Protein AF-A0A350QQN4-F1 (afdb_monomer_lite)

pLDDT: mean 88.63, std 12.81, range [30.77, 98.44]

Sequence (414 aa):
MVAFSVGGLMMGLVFLGAQLATSEAGDSERISVEQEMSGRMIYAAGPGGMQVDSSLLVPQLSQLDDGSLTARLAHVILMSELNTPAEGIEALDSIHEEKAAGTLSLSPEQETLLDDVSLLLFAAASGEEADELPDERAESLRLSLGFFAELLIARASGDQNALDGLATSAVRAMLTLIVTAIWFLSFFIGGLAAIVILVILALYGKLERRFVLNNHAGSVYIETFAIWITMFVLLQFVMEALAVVLRESSLAIYIGPEFSLVMSLVLMFLSLSALVWPRIRGISSKRLLEDIGLARVNVFREILPGFVTYAIGLPLLLGGLLLSVVVGLVLNAVFGEQPAPSHPIQGLIGDGGWMTIVLVYLVACVGAPITEEIMFRGVLYRYLREVSRTWTMIVSLGFSMIISSVLFAAIHPQ

Secondary structure (DSSP, 8-state):
-THHHHHHHHHHHHHHHHHHHTT-SS-TTS--HHHHHHHHHHHHHTTTTT---GGGTHHHHGGG-SS-HHHHHHHHHHHHHHS-HHHHHHHHHHHHHHHHTTSS---HHHHHHHHHHHHHHHHHHHTPPPPPPPHHHHHHHHHHHTHHHHHHHHHHTT-HHHHHHHHHHHHHHHHHHHHHHHHHHHHHHHHHHHHHHHHHHHHTT---------TTSHHHHHHHHHHHHHHHHHHHHHHHHHHHHHHTSTTGGG--HHHHHHHHHHHHHHHGGGGHHHHHTT--HHHHHHHTT-S---HHHHHHHHHHHHHHHHHHHHHHHHHHHHHHHHHHHHH-PPPP---HHHHHHHS--HHHHHHHHHIIIIIHHHHHIIIIIIIIIHHHHHHTTTS-HHHHHHHHHHHHHHHHHHTS--

Foldseek 3Di:
DVVCVVVVLVVVVLVLLLVQQQQPPDDLQADHSVLLLLLLQLCLCPVLPVNHDNVVSVVVLVVLPVPRLLSLLLSLLSCCRRPNLVSSVVSLVVVVVCVVVVVDDDDPLSVLLSVVSNQLSVLLRVVHQGDDDDPVSLVSNCSRRPLSSQCSNCSNRVPPVSSNVSSVVSNVSNVSVVVVVVVLVVLQVLLVVLVVVVVVCVVVVVDDDPDDADQPCLVQLVVLLVQLVVQLVVLVVVLVVVLVVCCPDPNVVVDDPLNSLVSLLVSLVVSCVSLVSSVVVPNDPQNLCVLLVNHDDDVVVVVVVVSNVVSNVSNVVVVVVVVVVVVQVVCCVVPNHDPDDDDVVSNQSNNDHSSSSVSSCCCPVPRCCSSCSRNLVRRQLSSLLSVCVVPDPVVSNVRSVVVSVVVVCVVVPD

Structure (mmCIF, N/CA/C/O backbone):
data_AF-A0A350QQN4-F1
#
_entry.id   AF-A0A350QQN4-F1
#
loop_
_atom_site.group_PDB
_atom_site.id
_atom_site.type_symbol
_atom_site.label_atom_id
_atom_site.label_alt_id
_atom_site.label_comp_id
_atom_site.label_asym_id
_atom_site.label_entity_id
_atom_site.label_seq_id
_atom_site.pdbx_PDB_ins_code
_atom_site.Cartn_x
_atom_site.Cartn_y
_atom_site.Cartn_z
_atom_site.occupancy
_atom_site.B_iso_or_equiv
_atom_site.auth_seq_id
_atom_site.auth_comp_id
_atom_site.auth_asym_id
_atom_site.auth_atom_id
_atom_site.pdbx_PDB_model_num
ATOM 1 N N . MET A 1 1 ? 1.350 24.655 -5.200 1.00 34.22 1 MET A N 1
ATOM 2 C CA . MET A 1 1 ? 0.100 24.388 -4.454 1.00 34.22 1 MET A CA 1
ATOM 3 C C . MET A 1 1 ? -0.453 22.980 -4.676 1.00 34.22 1 MET A C 1
ATOM 5 O O . MET A 1 1 ? -0.830 22.375 -3.691 1.00 34.22 1 MET A O 1
ATOM 9 N N . VAL A 1 2 ? -0.423 22.389 -5.880 1.00 31.59 2 VAL A N 1
ATOM 10 C CA . VAL A 1 2 ? -0.942 21.012 -6.096 1.00 31.59 2 VAL A CA 1
ATOM 11 C C . VAL A 1 2 ? -0.025 19.901 -5.541 1.00 31.59 2 VAL A C 1
ATOM 13 O O . VAL A 1 2 ? -0.523 18.902 -5.035 1.00 31.59 2 VAL A O 1
ATOM 16 N N . ALA A 1 3 ? 1.300 20.093 -5.504 1.00 30.77 3 ALA A N 1
ATOM 17 C CA . ALA A 1 3 ? 2.237 19.105 -4.936 1.00 30.77 3 ALA A CA 1
ATOM 18 C C . ALA A 1 3 ? 2.092 18.890 -3.410 1.00 30.77 3 ALA A C 1
ATOM 20 O O . ALA A 1 3 ? 2.481 17.845 -2.902 1.00 30.77 3 ALA A O 1
ATOM 21 N N . PHE A 1 4 ? 1.475 19.836 -2.691 1.00 37.62 4 PHE A N 1
ATOM 22 C CA . PHE A 1 4 ? 1.149 19.678 -1.268 1.00 37.62 4 PHE A CA 1
ATOM 23 C C . PHE A 1 4 ? -0.084 18.782 -1.029 1.00 37.62 4 PHE A C 1
ATOM 25 O O . PHE A 1 4 ? -0.270 18.313 0.086 1.00 37.62 4 PHE A O 1
ATOM 32 N N . SER A 1 5 ? -0.896 18.495 -2.057 1.00 47.06 5 SER A N 1
ATOM 33 C CA . SER A 1 5 ? -2.125 17.696 -1.903 1.00 47.06 5 SER A CA 1
ATOM 34 C C . SER A 1 5 ? -1.878 16.188 -1.923 1.00 47.06 5 SER A C 1
ATOM 36 O O . SER A 1 5 ? -2.458 15.482 -1.115 1.00 47.06 5 SER A O 1
ATOM 38 N N . VAL A 1 6 ? -0.963 15.691 -2.763 1.00 45.06 6 VAL A N 1
ATOM 39 C CA . VAL A 1 6 ? -0.632 14.254 -2.800 1.00 45.06 6 VAL A CA 1
ATOM 40 C C . VAL A 1 6 ? 0.237 13.873 -1.607 1.00 45.06 6 VAL A C 1
ATOM 42 O O . VAL A 1 6 ? -0.039 12.878 -0.957 1.00 45.06 6 VAL A O 1
ATOM 45 N N . GLY A 1 7 ? 1.235 14.695 -1.260 1.00 43.59 7 GLY A N 1
ATOM 46 C CA . GLY A 1 7 ? 2.046 14.479 -0.058 1.00 43.59 7 GLY A CA 1
ATOM 47 C C . GLY A 1 7 ? 1.237 14.604 1.236 1.00 43.59 7 GLY A C 1
ATOM 48 O O . GLY A 1 7 ? 1.458 13.831 2.157 1.00 43.59 7 GLY A O 1
ATOM 49 N N . GLY A 1 8 ? 0.270 15.529 1.289 1.00 49.38 8 GLY A N 1
ATOM 50 C CA . GLY A 1 8 ? -0.648 15.682 2.420 1.00 49.38 8 GLY A CA 1
ATOM 51 C C . GLY A 1 8 ? -1.687 14.564 2.516 1.00 49.38 8 GLY A C 1
ATOM 52 O O . GLY A 1 8 ? -1.930 14.077 3.611 1.00 49.38 8 GLY A O 1
ATOM 53 N N . LEU A 1 9 ? -2.248 14.108 1.390 1.00 50.06 9 LEU A N 1
ATOM 54 C CA . LEU A 1 9 ? -3.145 12.948 1.344 1.00 50.06 9 LEU A CA 1
ATOM 55 C C . LEU A 1 9 ? -2.391 11.671 1.717 1.00 50.06 9 LEU A C 1
ATOM 57 O O . LEU A 1 9 ? -2.875 10.904 2.533 1.00 50.06 9 LEU A O 1
ATOM 61 N N . MET A 1 10 ? -1.186 11.471 1.179 1.00 46.34 10 MET A N 1
ATOM 62 C CA . MET A 1 10 ? -0.335 10.337 1.533 1.00 46.34 10 MET A CA 1
ATOM 63 C C . MET A 1 10 ? 0.056 10.398 3.004 1.00 46.34 10 MET A C 1
ATOM 65 O O . MET A 1 10 ? -0.145 9.406 3.675 1.00 46.34 10 MET A O 1
ATOM 69 N N . MET A 1 11 ? 0.506 11.539 3.546 1.00 49.06 11 MET A N 1
ATOM 70 C CA . MET A 1 11 ? 0.742 11.668 4.993 1.00 49.06 11 MET A CA 1
ATOM 71 C C . MET A 1 11 ? -0.530 11.479 5.820 1.00 49.06 11 MET A C 1
ATOM 73 O O . MET A 1 11 ? -0.446 10.914 6.898 1.00 49.06 11 MET A O 1
ATOM 77 N N . GLY A 1 12 ? -1.695 11.906 5.335 1.00 58.34 12 GLY A N 1
ATOM 78 C CA . GLY A 1 12 ? -2.978 11.647 5.986 1.00 58.34 12 GLY A CA 1
ATOM 79 C C . GLY A 1 12 ? -3.305 10.156 6.021 1.00 58.34 12 GLY A C 1
ATOM 80 O O . GLY A 1 12 ? -3.660 9.643 7.072 1.00 58.34 12 GLY A O 1
ATOM 81 N N . LEU A 1 13 ? -3.097 9.448 4.910 1.00 52.91 13 LEU A N 1
ATOM 82 C CA . LEU A 1 13 ? -3.228 7.994 4.816 1.00 52.91 13 LEU A CA 1
ATOM 83 C C . LEU A 1 13 ? -2.141 7.262 5.617 1.00 52.91 13 LEU A C 1
ATOM 85 O O . LEU A 1 13 ? -2.409 6.189 6.136 1.00 52.91 13 LEU A O 1
ATOM 89 N N . VAL A 1 14 ? -0.943 7.841 5.759 1.00 50.75 14 VAL A N 1
ATOM 90 C CA . VAL A 1 14 ? 0.145 7.334 6.612 1.00 50.75 14 VAL A CA 1
ATOM 91 C C . VAL A 1 14 ? -0.226 7.488 8.077 1.00 50.75 14 VAL A C 1
ATOM 93 O O . VAL A 1 14 ? -0.060 6.545 8.825 1.00 50.75 14 VAL A O 1
ATOM 96 N N . PHE A 1 15 ? -0.714 8.655 8.499 1.00 53.72 15 PHE A N 1
ATOM 97 C CA . PHE A 1 15 ? -1.124 8.901 9.881 1.00 53.72 15 PHE A CA 1
ATOM 98 C C . PHE A 1 15 ? -2.340 8.065 10.254 1.00 53.72 15 PHE A C 1
ATOM 100 O O . PHE A 1 15 ? -2.369 7.498 11.340 1.00 53.72 15 PHE A O 1
ATOM 107 N N . LEU A 1 16 ? -3.300 7.952 9.335 1.00 53.31 16 LEU A N 1
ATOM 108 C CA . LEU A 1 16 ? -4.433 7.054 9.483 1.00 53.31 16 LEU A CA 1
ATOM 109 C C . LEU A 1 16 ? -3.922 5.611 9.575 1.00 53.31 16 LEU A C 1
ATOM 111 O O . LEU A 1 16 ? -4.132 4.966 10.585 1.00 53.31 16 LEU A O 1
ATOM 115 N N . GLY A 1 17 ? -3.130 5.148 8.607 1.00 48.41 17 GLY A N 1
ATOM 116 C CA . GLY A 1 17 ? -2.530 3.813 8.619 1.00 48.41 17 GLY A CA 1
ATOM 117 C C . GLY A 1 17 ? -1.661 3.522 9.847 1.00 48.41 17 GLY A C 1
ATOM 118 O O . GLY A 1 17 ? -1.663 2.396 10.310 1.00 48.41 17 GLY A O 1
ATOM 119 N N . ALA A 1 18 ? -0.970 4.519 10.404 1.00 48.66 18 ALA A N 1
ATOM 120 C CA . ALA A 1 18 ? -0.140 4.413 11.604 1.00 48.66 18 ALA A CA 1
ATOM 121 C C . ALA A 1 18 ? -0.953 4.319 12.897 1.00 48.66 18 ALA A C 1
ATOM 123 O O . ALA A 1 18 ? -0.578 3.575 13.794 1.00 48.66 18 ALA A O 1
ATOM 124 N N . GLN A 1 19 ? -2.050 5.076 13.004 1.00 56.41 19 GLN A N 1
ATOM 125 C CA . GLN A 1 19 ? -2.989 4.932 14.121 1.00 56.41 19 GLN A CA 1
ATOM 126 C C . GLN A 1 19 ? -3.705 3.583 14.065 1.00 56.41 19 GLN A C 1
ATOM 128 O O . GLN A 1 19 ? -3.922 2.951 15.091 1.00 56.41 19 GLN A O 1
ATOM 133 N N . LEU A 1 20 ? -4.050 3.149 12.855 1.00 48.53 20 LEU A N 1
ATOM 134 C CA . LEU A 1 20 ? -4.745 1.894 12.615 1.00 48.53 20 LEU A CA 1
ATOM 135 C C . LEU A 1 20 ? -3.835 0.686 12.875 1.00 48.53 20 LEU A C 1
ATOM 137 O O . LEU A 1 20 ? -4.232 -0.270 13.530 1.00 48.53 20 LEU A O 1
ATOM 141 N N . ALA A 1 21 ? -2.584 0.774 12.441 1.00 43.22 21 ALA A N 1
ATOM 142 C CA . ALA A 1 21 ? -1.562 -0.237 12.622 1.00 43.22 21 ALA A CA 1
ATOM 143 C C . ALA A 1 21 ? -1.388 -0.722 14.063 1.00 43.22 21 ALA A C 1
ATOM 145 O O . ALA A 1 21 ? -1.423 -1.924 14.314 1.00 43.22 21 ALA A O 1
ATOM 146 N N . THR A 1 22 ? -1.257 0.211 15.010 1.00 49.69 22 THR A N 1
ATOM 147 C CA . THR A 1 22 ? -0.930 -0.087 16.413 1.00 49.69 22 THR A CA 1
ATOM 148 C C . THR A 1 22 ? -1.951 -0.984 17.135 1.00 49.69 22 THR A C 1
ATOM 150 O O . THR A 1 22 ? -1.748 -1.326 18.299 1.00 49.69 22 THR A O 1
ATOM 153 N N . SER A 1 23 ? -3.042 -1.374 16.464 1.00 49.62 23 SER A N 1
ATOM 154 C CA . SER A 1 23 ? -4.101 -2.241 16.979 1.00 49.62 23 SER A CA 1
ATOM 155 C C . SER A 1 23 ? -3.959 -3.740 16.639 1.00 49.62 23 SER A C 1
ATOM 157 O O . SER A 1 23 ? -4.555 -4.540 17.354 1.00 49.62 23 SER A O 1
ATOM 159 N N . GLU A 1 24 ? -3.157 -4.154 15.642 1.00 43.84 24 GLU A N 1
ATOM 160 C CA . GLU A 1 24 ? -3.219 -5.526 15.072 1.00 43.84 24 GLU A CA 1
ATOM 161 C C . GLU A 1 24 ? -2.325 -6.602 15.737 1.00 43.84 24 GLU A C 1
ATOM 163 O O . GLU A 1 24 ? -2.397 -7.779 15.377 1.00 43.84 24 GLU A O 1
ATOM 168 N N . ALA A 1 25 ? -1.521 -6.266 16.749 1.00 41.72 25 ALA A N 1
ATOM 169 C CA . ALA A 1 25 ? -0.622 -7.235 17.382 1.00 41.72 25 ALA A CA 1
ATOM 170 C C . ALA A 1 25 ? -1.332 -8.152 18.409 1.00 41.72 25 ALA A C 1
ATOM 172 O O . ALA A 1 25 ? -1.323 -7.885 19.609 1.00 41.72 25 ALA A O 1
ATOM 173 N N . GLY A 1 26 ? -1.883 -9.278 17.946 1.00 42.69 26 GLY A N 1
ATOM 174 C CA . GLY A 1 26 ? -1.836 -10.561 18.670 1.00 42.69 26 GLY A CA 1
ATOM 175 C C . GLY A 1 26 ? -2.946 -10.939 19.660 1.00 42.69 26 GLY A C 1
ATOM 176 O O . GLY A 1 26 ? -2.986 -12.109 20.036 1.00 42.69 26 GLY A O 1
ATOM 177 N N . ASP A 1 27 ? -3.862 -10.046 20.032 1.00 55.53 27 ASP A N 1
ATOM 178 C CA . ASP A 1 27 ? -5.025 -10.419 20.850 1.00 55.53 27 ASP A CA 1
ATOM 179 C C . ASP A 1 27 ? -6.261 -10.569 19.961 1.00 55.53 27 ASP A C 1
ATOM 181 O O . ASP A 1 27 ? -6.753 -9.595 19.393 1.00 55.53 27 ASP A O 1
ATOM 185 N N . SER A 1 28 ? -6.834 -11.776 19.902 1.00 57.81 28 SER A N 1
ATOM 186 C CA . SER A 1 28 ? -8.149 -12.057 19.291 1.00 57.81 28 SER A CA 1
ATOM 187 C C . SER A 1 28 ? -9.319 -11.298 19.946 1.00 57.81 28 SER A C 1
ATOM 189 O O . SER A 1 28 ? -10.482 -11.586 19.676 1.00 57.81 28 SER A O 1
ATOM 191 N N . GLU A 1 29 ? -9.015 -10.364 20.845 1.00 76.38 29 GLU A N 1
ATOM 192 C CA . GLU A 1 29 ? -9.938 -9.580 21.655 1.00 76.38 29 GLU A CA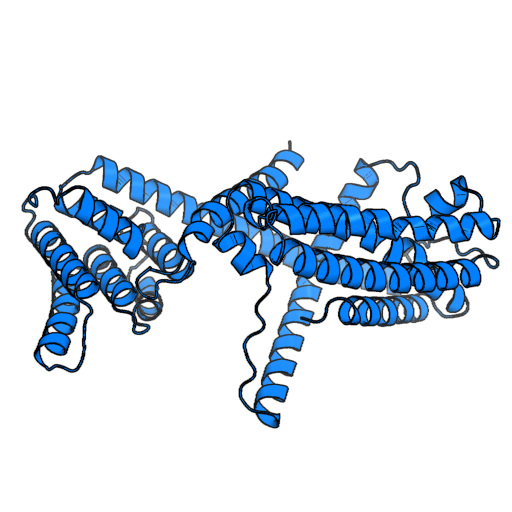 1
ATOM 193 C C . GLU A 1 29 ? -10.024 -8.110 21.216 1.00 76.38 29 GLU A C 1
ATOM 195 O O . GLU A 1 29 ? -10.740 -7.339 21.844 1.00 76.38 29 GLU A O 1
ATOM 200 N N . ARG A 1 30 ? -9.346 -7.688 20.140 1.00 88.12 30 ARG A N 1
ATOM 201 C CA . ARG A 1 30 ? -9.471 -6.313 19.626 1.00 88.12 30 ARG A CA 1
ATOM 202 C C . ARG A 1 30 ? -10.323 -6.252 18.372 1.00 88.12 30 ARG A C 1
ATOM 204 O O . ARG A 1 30 ? -10.273 -7.146 17.530 1.00 88.12 30 ARG A O 1
ATOM 211 N N . ILE A 1 31 ? -11.109 -5.187 18.252 1.00 89.69 31 ILE A N 1
ATOM 212 C CA . ILE A 1 31 ? -11.814 -4.877 17.016 1.00 89.69 31 ILE A CA 1
ATOM 213 C C . ILE A 1 31 ? -10.799 -4.595 15.912 1.00 89.69 31 ILE A C 1
ATOM 215 O O . ILE A 1 31 ? -9.818 -3.880 16.121 1.00 89.69 31 ILE A O 1
ATOM 219 N N . SER A 1 32 ? -11.021 -5.170 14.732 1.00 85.62 32 SER A N 1
ATOM 220 C CA . SER A 1 32 ? -10.138 -4.889 13.607 1.00 85.62 32 SER A CA 1
ATOM 221 C C . SER A 1 32 ? -10.318 -3.449 13.125 1.00 85.62 32 SER A C 1
ATOM 223 O O . SER A 1 32 ? -11.398 -2.855 13.202 1.00 85.62 32 SER A O 1
ATOM 225 N N . VAL A 1 33 ? -9.255 -2.907 12.541 1.00 80.50 33 VAL A N 1
ATOM 226 C CA . VAL A 1 33 ? -9.246 -1.608 11.859 1.00 80.50 33 VAL A CA 1
ATOM 227 C C . VAL A 1 33 ? -10.377 -1.481 10.839 1.00 80.50 33 VAL A C 1
ATOM 229 O O . VAL A 1 33 ? -11.014 -0.432 10.730 1.00 80.50 33 VAL A O 1
ATOM 232 N N . GLU A 1 34 ? -10.608 -2.541 10.066 1.00 82.62 34 GLU A N 1
ATOM 233 C CA . GLU A 1 34 ? -11.633 -2.574 9.025 1.00 82.62 34 GLU A CA 1
ATOM 234 C C . GLU A 1 34 ? -13.038 -2.444 9.626 1.00 82.62 34 GLU A C 1
ATOM 236 O O . GLU A 1 34 ? -13.853 -1.651 9.141 1.00 82.62 34 GLU A O 1
ATOM 241 N N . GLN A 1 35 ? -13.298 -3.160 10.721 1.00 88.69 35 GLN A N 1
ATOM 242 C CA . GLN A 1 35 ? -14.561 -3.104 11.454 1.00 88.69 35 GLN A CA 1
ATOM 243 C C . GLN A 1 35 ? -14.768 -1.734 12.117 1.00 88.69 35 GLN A C 1
ATOM 245 O O . GLN A 1 35 ? -15.852 -1.159 12.011 1.00 88.69 35 GLN A O 1
ATOM 250 N N . GLU A 1 36 ? -13.728 -1.154 12.724 1.00 91.38 36 GLU A N 1
ATOM 251 C CA . GLU A 1 36 ? -13.795 0.191 13.306 1.00 91.38 36 GLU A CA 1
ATOM 252 C C . GLU A 1 36 ? -14.079 1.261 12.242 1.00 91.38 36 GLU A C 1
ATOM 254 O O . GLU A 1 36 ? -14.952 2.118 12.410 1.00 91.38 36 GLU A O 1
ATOM 259 N N . MET A 1 37 ? -13.376 1.200 11.108 1.00 86.94 37 MET A N 1
ATOM 260 C CA . MET A 1 37 ? -13.589 2.114 9.990 1.00 86.94 37 MET A CA 1
ATOM 261 C C . MET A 1 37 ? -15.005 1.975 9.418 1.00 86.94 37 MET A C 1
ATOM 263 O O . MET A 1 37 ? -15.648 2.989 9.132 1.00 86.94 37 MET A O 1
ATOM 267 N N . SER A 1 38 ? -15.510 0.745 9.301 1.00 89.69 38 SER A N 1
ATOM 268 C CA . SER A 1 38 ? -16.888 0.463 8.885 1.00 89.69 38 SER A CA 1
ATOM 269 C C . SER A 1 38 ? -17.903 1.048 9.864 1.00 89.69 38 SER A C 1
ATOM 271 O O . SER A 1 38 ? -18.815 1.758 9.440 1.00 89.69 38 SER A O 1
ATOM 273 N N . GLY A 1 39 ? -17.690 0.877 11.171 1.00 92.62 39 GLY A N 1
ATOM 274 C CA . GLY A 1 39 ? -18.530 1.476 12.206 1.00 92.62 39 GLY A CA 1
ATOM 275 C C . GLY A 1 39 ? -18.567 3.000 12.149 1.00 92.62 39 GLY A C 1
ATOM 276 O O . GLY A 1 39 ? -19.645 3.593 12.168 1.00 92.62 39 GLY A O 1
ATOM 277 N N . ARG A 1 40 ? -17.407 3.649 11.980 1.00 94.12 40 ARG A N 1
ATOM 278 C CA . ARG A 1 40 ? -17.318 5.109 11.795 1.00 94.12 40 ARG A CA 1
ATOM 279 C C . ARG A 1 40 ? -18.081 5.571 10.555 1.00 94.12 40 ARG A C 1
ATOM 281 O O . ARG A 1 40 ? -18.780 6.579 10.616 1.00 94.12 40 ARG A O 1
ATOM 288 N N . MET A 1 41 ? -17.959 4.862 9.432 1.00 91.19 41 MET A N 1
ATOM 289 C CA . MET A 1 41 ? -18.679 5.209 8.200 1.00 91.19 41 MET A CA 1
ATOM 290 C C . MET A 1 41 ? -20.191 5.077 8.371 1.00 91.19 41 MET A C 1
ATOM 292 O O . MET A 1 41 ? -20.927 5.980 7.976 1.00 91.19 41 MET A O 1
ATOM 296 N N . ILE A 1 42 ? -20.650 3.990 8.990 1.00 92.50 42 ILE A N 1
ATOM 297 C CA . ILE A 1 42 ? -22.070 3.753 9.243 1.00 92.50 42 ILE A CA 1
ATOM 298 C C . ILE A 1 42 ? -22.627 4.805 10.213 1.00 92.50 42 ILE A C 1
ATOM 300 O O . ILE A 1 42 ? -23.660 5.412 9.929 1.00 92.50 42 ILE A O 1
ATOM 304 N N . TYR A 1 43 ? -21.915 5.094 11.307 1.00 94.81 43 TYR A N 1
ATOM 305 C CA . TYR A 1 43 ? -22.303 6.144 12.248 1.00 94.81 43 TYR A CA 1
ATOM 306 C C . TYR A 1 43 ? -22.371 7.513 11.562 1.00 94.81 43 TYR A C 1
ATOM 308 O O . TYR A 1 43 ? -23.375 8.209 11.683 1.00 94.81 43 TYR A O 1
ATOM 316 N N . ALA A 1 44 ? -21.353 7.884 10.778 1.00 94.31 44 ALA A N 1
ATOM 317 C CA . ALA A 1 44 ? -21.337 9.139 10.026 1.00 94.31 44 ALA A CA 1
ATOM 318 C C . ALA A 1 44 ? -22.507 9.252 9.039 1.00 94.31 44 ALA A C 1
ATOM 320 O O . ALA A 1 44 ? -23.101 10.325 8.903 1.00 94.31 44 ALA A O 1
ATOM 321 N N . ALA A 1 45 ? -22.815 8.158 8.336 1.00 91.75 45 ALA A N 1
ATOM 322 C CA . ALA A 1 45 ? -23.913 8.091 7.385 1.00 91.75 45 ALA A CA 1
ATOM 323 C C . ALA A 1 45 ? -25.270 8.261 8.080 1.00 91.75 45 ALA A C 1
ATOM 325 O O . ALA A 1 45 ? -26.114 8.974 7.547 1.00 91.75 45 ALA A O 1
ATOM 326 N N . GLY A 1 46 ? -25.464 7.671 9.262 1.00 92.31 46 GLY A N 1
ATOM 327 C CA . GLY A 1 46 ? -26.699 7.770 10.040 1.00 92.31 46 GLY A CA 1
ATOM 328 C C . GLY A 1 46 ? -26.678 8.900 11.092 1.00 92.31 46 GLY A C 1
ATOM 329 O O . GLY A 1 46 ? -26.742 10.075 10.703 1.00 92.31 46 GLY A O 1
ATOM 330 N N . PRO A 1 47 ? -26.620 8.585 12.407 1.00 89.25 47 PRO A N 1
ATOM 331 C CA . PRO A 1 47 ? -26.789 9.556 13.499 1.00 89.25 47 PRO A CA 1
ATOM 332 C C . PRO A 1 47 ? -25.711 10.642 13.540 1.00 89.25 47 PRO A C 1
ATOM 334 O O . PRO A 1 47 ? -25.978 11.767 13.952 1.00 89.25 47 PRO A O 1
ATOM 337 N N . GLY A 1 48 ? -24.507 10.332 13.058 1.00 84.75 48 GLY A N 1
ATOM 338 C CA . GLY A 1 48 ? -23.345 11.218 13.040 1.00 84.75 48 GLY A CA 1
ATOM 339 C C . GLY A 1 48 ? -23.438 12.388 12.055 1.00 84.75 48 GLY A C 1
ATOM 340 O O . GLY A 1 48 ? -22.525 13.210 12.014 1.00 84.75 48 GLY A O 1
ATOM 341 N N . GLY A 1 49 ? -24.521 12.503 11.278 1.00 88.81 49 GLY A N 1
ATOM 342 C CA . GLY A 1 49 ? -24.930 13.791 10.711 1.00 88.81 49 GLY A CA 1
ATOM 343 C C . GLY A 1 49 ? -25.308 13.815 9.233 1.00 88.81 49 GLY A C 1
ATOM 344 O O . GLY A 1 49 ? -25.879 14.814 8.798 1.00 88.81 49 GLY A O 1
ATOM 345 N N . MET A 1 50 ? -25.041 12.768 8.443 1.00 87.81 50 MET A N 1
ATOM 346 C CA . MET A 1 50 ? -25.454 12.757 7.027 1.00 87.81 50 MET A CA 1
ATOM 347 C C . MET A 1 50 ? -26.891 12.287 6.798 1.00 87.81 50 MET A C 1
ATOM 349 O O . MET A 1 50 ? -27.426 12.552 5.722 1.00 87.81 50 MET A O 1
ATOM 353 N N . GLN A 1 51 ? -27.523 11.670 7.805 1.00 90.69 51 GLN A N 1
ATOM 354 C CA . GLN A 1 51 ? -28.937 11.271 7.786 1.00 90.69 51 GLN A CA 1
ATOM 355 C C . GLN A 1 51 ? -29.317 10.430 6.552 1.00 90.69 51 GLN A C 1
ATOM 357 O O . GLN A 1 51 ? -30.405 10.566 5.990 1.00 90.69 51 GLN A O 1
ATOM 362 N N . VAL A 1 52 ? -28.401 9.571 6.105 1.00 89.38 52 VAL A N 1
ATOM 363 C CA . VAL A 1 52 ? -28.667 8.530 5.112 1.00 89.38 52 VAL A CA 1
ATOM 364 C C . VAL A 1 52 ? -29.642 7.526 5.723 1.00 89.38 52 VAL A C 1
ATOM 366 O O . VAL A 1 52 ? -29.553 7.207 6.907 1.00 89.38 52 VAL A O 1
ATOM 369 N N . ASP A 1 53 ? -30.576 7.034 4.910 1.00 87.44 53 ASP A N 1
ATOM 370 C CA . ASP A 1 53 ? -31.558 6.027 5.314 1.00 87.44 53 ASP A CA 1
ATOM 371 C C . ASP A 1 53 ? -30.859 4.797 5.925 1.00 87.44 53 ASP A C 1
ATOM 373 O O . ASP A 1 53 ? -30.049 4.140 5.260 1.00 87.44 53 ASP A O 1
ATOM 377 N N . SER A 1 54 ? -31.165 4.496 7.192 1.00 77.50 54 SER A N 1
ATOM 378 C CA . SER A 1 54 ? -30.539 3.408 7.951 1.00 77.50 54 SER A CA 1
ATOM 379 C C . SER A 1 54 ? -30.761 2.045 7.298 1.00 77.50 54 SER A C 1
ATOM 381 O O . SER A 1 54 ? -29.892 1.179 7.389 1.00 77.50 54 SER A O 1
ATOM 383 N N . SER A 1 55 ? -31.843 1.870 6.530 1.00 82.88 55 SER A N 1
ATOM 384 C CA . SER A 1 55 ? -32.116 0.626 5.799 1.00 82.88 55 SER A CA 1
ATOM 385 C C . SER A 1 55 ? -31.039 0.266 4.766 1.00 82.88 55 SER A C 1
ATOM 387 O O . SER A 1 55 ? -30.861 -0.911 4.451 1.00 82.88 55 SER A O 1
ATOM 389 N N . LEU A 1 56 ? -30.280 1.250 4.267 1.00 84.56 56 LEU A N 1
ATOM 390 C CA . LEU A 1 56 ? -29.150 1.029 3.356 1.00 84.56 56 LEU A CA 1
ATOM 391 C C . LEU A 1 56 ? -27.869 0.607 4.089 1.00 84.56 56 LEU A C 1
ATOM 393 O O . LEU A 1 56 ? -26.962 0.060 3.462 1.00 84.56 56 LEU A O 1
ATOM 397 N N . LEU A 1 57 ? -27.794 0.864 5.396 1.00 81.31 57 LEU A N 1
ATOM 398 C CA . LEU A 1 57 ? -26.625 0.609 6.237 1.00 81.31 57 LEU A CA 1
ATOM 399 C C . LEU A 1 57 ? -26.719 -0.746 6.952 1.00 81.31 57 LEU A C 1
ATOM 401 O O . LEU A 1 57 ? -25.699 -1.405 7.141 1.00 81.31 57 LEU A O 1
ATOM 405 N N . VAL A 1 58 ? -27.935 -1.204 7.272 1.00 79.00 58 VAL A N 1
ATOM 406 C CA . VAL A 1 58 ? -28.186 -2.476 7.978 1.00 79.00 58 VAL A CA 1
ATOM 407 C C . VAL A 1 58 ? -27.509 -3.692 7.325 1.00 79.00 58 VAL A C 1
ATOM 409 O O . VAL A 1 58 ? -26.902 -4.477 8.049 1.00 79.00 58 VAL A O 1
ATOM 412 N N . PRO A 1 59 ? -27.498 -3.874 5.987 1.00 82.38 59 PRO A N 1
ATOM 413 C CA . PRO A 1 59 ? -26.800 -5.014 5.391 1.00 82.38 59 PRO A CA 1
ATOM 414 C C . PRO A 1 59 ? -25.289 -5.028 5.669 1.00 82.38 59 PRO A C 1
ATOM 416 O O . PRO A 1 59 ? -24.694 -6.101 5.718 1.00 82.38 59 PRO A O 1
ATOM 419 N N . GLN A 1 60 ? -24.663 -3.862 5.866 1.00 79.56 60 GLN A N 1
ATOM 420 C CA . GLN A 1 60 ? -23.231 -3.763 6.168 1.00 79.56 60 GLN A CA 1
ATOM 421 C C . GLN A 1 60 ? -22.920 -4.113 7.628 1.00 79.56 60 GLN A C 1
ATOM 423 O O . GLN A 1 60 ? -21.834 -4.611 7.903 1.00 79.56 60 GLN A O 1
ATOM 428 N N . LEU A 1 61 ? -23.882 -3.938 8.543 1.00 82.25 61 LEU A N 1
ATOM 429 C CA . LEU A 1 61 ? -23.740 -4.318 9.954 1.00 82.25 61 LEU A CA 1
ATOM 430 C C . LEU A 1 61 ? -23.515 -5.818 10.138 1.00 82.25 61 LEU A C 1
ATOM 432 O O . LEU A 1 61 ? -22.795 -6.210 11.047 1.00 82.25 61 LEU A O 1
ATOM 436 N N . SER A 1 62 ? -24.052 -6.647 9.239 1.00 83.06 62 SER A N 1
ATOM 437 C CA . SER A 1 62 ? -23.855 -8.102 9.289 1.00 83.06 62 SER A CA 1
ATOM 438 C C . SER A 1 62 ? -22.386 -8.533 9.185 1.00 83.06 62 SER A C 1
ATOM 440 O O . SER A 1 62 ? -22.049 -9.639 9.591 1.00 83.06 62 SER A O 1
ATOM 442 N N . GLN A 1 63 ? -21.496 -7.664 8.689 1.00 79.19 63 GLN A N 1
ATOM 443 C CA . GLN A 1 63 ? -20.052 -7.920 8.672 1.00 79.19 63 GLN A CA 1
ATOM 444 C C . GLN A 1 63 ? -19.412 -7.818 10.064 1.00 79.19 63 GLN A C 1
ATOM 446 O O . GLN A 1 63 ? -18.328 -8.347 10.259 1.00 79.19 63 GLN A O 1
ATOM 451 N N . LEU A 1 64 ? -20.069 -7.155 11.023 1.00 83.06 64 LEU A N 1
ATOM 452 C CA . LEU A 1 64 ? -19.649 -7.092 12.428 1.00 83.06 64 LEU A CA 1
ATOM 453 C C . LEU A 1 64 ? -20.177 -8.281 13.249 1.00 83.06 64 LEU A C 1
ATOM 455 O O . LEU A 1 64 ? -19.816 -8.433 14.408 1.00 83.06 64 LEU A O 1
ATOM 459 N N . ASP A 1 65 ? -21.030 -9.126 12.672 1.00 80.00 65 ASP A N 1
ATOM 460 C CA . ASP A 1 65 ? -21.551 -10.337 13.322 1.00 80.00 65 ASP A CA 1
ATOM 461 C C . ASP A 1 65 ? -20.705 -11.579 12.967 1.00 80.00 65 ASP A C 1
ATOM 463 O O . ASP A 1 65 ? -21.155 -12.721 13.015 1.00 80.00 65 ASP A O 1
ATOM 467 N N . ASP A 1 66 ? -19.448 -11.360 12.570 1.00 66.88 66 ASP A N 1
ATOM 468 C CA . ASP A 1 66 ? -18.526 -12.358 12.014 1.00 66.88 66 ASP A CA 1
ATOM 469 C C . ASP A 1 66 ? -17.893 -13.304 13.057 1.00 66.88 66 ASP A C 1
ATOM 471 O O . ASP A 1 66 ? -17.051 -14.141 12.724 1.00 66.88 66 ASP A O 1
ATOM 475 N N . GLY A 1 67 ? -18.372 -13.253 14.304 1.00 74.12 67 GLY A N 1
ATOM 476 C CA . GLY A 1 67 ? -18.226 -14.323 15.292 1.00 74.12 67 GLY A CA 1
ATOM 477 C C . GLY A 1 67 ? -17.297 -14.036 16.472 1.00 74.12 67 GLY A C 1
ATOM 478 O O . GLY A 1 67 ? -17.350 -14.782 17.452 1.00 74.12 67 GLY A O 1
ATOM 479 N N . SER A 1 68 ? -16.487 -12.970 16.453 1.00 91.56 68 SER A N 1
ATOM 480 C CA . SER A 1 68 ? -15.765 -12.550 17.664 1.00 91.56 68 SER A CA 1
ATOM 481 C C . SER A 1 68 ? -16.709 -11.817 18.625 1.00 91.56 68 SER A C 1
ATOM 483 O O . SER A 1 68 ? -17.625 -11.112 18.198 1.00 91.56 68 SER A O 1
ATOM 485 N N . LEU A 1 69 ? -16.504 -11.958 19.943 1.00 94.81 69 LEU A N 1
ATOM 486 C CA . LEU A 1 69 ? -17.328 -11.233 20.921 1.00 94.81 69 LEU A CA 1
ATOM 487 C C . LEU A 1 69 ? -17.227 -9.714 20.709 1.00 94.81 69 LEU A C 1
ATOM 489 O O . LEU A 1 69 ? -18.229 -9.015 20.800 1.00 94.81 69 LEU A O 1
ATOM 493 N N . THR A 1 70 ? -16.038 -9.198 20.406 1.00 95.00 70 THR A N 1
ATOM 494 C CA . THR A 1 70 ? -15.806 -7.757 20.242 1.00 95.00 70 THR A CA 1
ATOM 495 C C . THR A 1 70 ? -16.525 -7.177 19.034 1.00 95.00 70 THR A C 1
ATOM 497 O O . THR A 1 70 ? -17.134 -6.114 19.152 1.00 95.00 70 THR A O 1
ATOM 500 N N . ALA A 1 71 ? -16.544 -7.891 17.908 1.00 93.75 71 ALA A N 1
ATOM 501 C CA . ALA A 1 71 ? -17.310 -7.488 16.735 1.00 93.75 71 ALA A CA 1
ATOM 502 C C . ALA A 1 71 ? -18.821 -7.493 17.032 1.00 93.75 71 ALA A C 1
ATOM 504 O O . ALA A 1 71 ? -19.508 -6.507 16.755 1.00 93.75 71 ALA A O 1
ATOM 505 N N . ARG A 1 72 ? -19.318 -8.528 17.730 1.00 95.44 72 ARG A N 1
ATOM 506 C CA . ARG A 1 72 ? -20.724 -8.614 18.169 1.00 95.44 72 ARG A CA 1
ATOM 507 C C . ARG A 1 72 ? -21.116 -7.485 19.127 1.00 95.44 72 ARG A C 1
ATOM 509 O O . ARG A 1 72 ? -22.198 -6.919 18.997 1.00 95.44 72 ARG A O 1
ATOM 516 N N . LEU A 1 73 ? -20.244 -7.108 20.063 1.00 97.00 73 LEU A N 1
ATOM 517 C CA . LEU A 1 73 ? -20.486 -5.974 20.965 1.00 97.00 73 LEU A CA 1
ATOM 518 C C . LEU A 1 73 ? -20.458 -4.631 20.221 1.00 97.00 73 LEU A C 1
ATOM 520 O O . LEU A 1 73 ? -21.295 -3.768 20.476 1.00 97.00 73 LEU A O 1
ATOM 524 N N . ALA A 1 74 ? -19.557 -4.456 19.254 1.00 96.25 74 ALA A N 1
ATOM 525 C CA . ALA A 1 74 ? -19.562 -3.283 18.383 1.00 96.25 74 ALA A CA 1
ATOM 526 C C . ALA A 1 74 ? -20.847 -3.190 17.540 1.00 96.25 74 ALA A C 1
ATOM 528 O O . ALA A 1 74 ? -21.417 -2.105 17.400 1.00 96.25 74 ALA A O 1
ATOM 529 N N . HIS A 1 75 ? -21.339 -4.327 17.038 1.00 96.00 75 HIS A N 1
ATOM 530 C CA . HIS A 1 75 ? -22.630 -4.430 16.363 1.00 96.00 75 HIS A CA 1
ATOM 531 C C . HIS A 1 75 ? -23.787 -3.987 17.274 1.00 96.00 75 HIS A C 1
ATOM 533 O O . HIS A 1 75 ? -24.591 -3.153 16.863 1.00 96.00 75 HIS A O 1
ATOM 539 N N . VAL A 1 76 ? -23.837 -4.478 18.519 1.00 96.62 76 VAL A N 1
ATOM 540 C CA . VAL A 1 76 ? -24.830 -4.084 19.539 1.00 96.62 76 VAL A CA 1
ATOM 541 C C . VAL A 1 76 ? -24.855 -2.566 19.750 1.00 96.62 76 VAL A C 1
ATOM 543 O O . VAL A 1 76 ? -25.918 -1.949 19.660 1.00 96.62 76 VAL A O 1
ATOM 546 N N . ILE A 1 77 ? -23.685 -1.956 19.974 1.00 97.19 77 ILE A N 1
ATOM 547 C CA . ILE A 1 77 ? -23.546 -0.509 20.213 1.00 97.19 77 ILE A CA 1
ATOM 548 C C . ILE A 1 77 ? -24.032 0.289 18.998 1.00 97.19 77 ILE A C 1
ATOM 550 O O . ILE A 1 77 ? -24.732 1.294 19.118 1.00 97.19 77 ILE A O 1
ATOM 554 N N . LEU A 1 78 ? -23.677 -0.155 17.795 1.00 95.75 78 LEU A N 1
ATOM 555 C CA . LEU A 1 78 ? -24.047 0.556 16.581 1.00 95.75 78 LEU A CA 1
ATOM 556 C C . LEU A 1 78 ? -25.543 0.397 16.254 1.00 95.75 78 LEU A C 1
ATOM 558 O O . LEU A 1 78 ? -26.172 1.356 15.810 1.00 95.75 78 LEU A O 1
ATOM 562 N N . MET A 1 79 ? -26.133 -0.769 16.534 1.00 94.62 79 MET A N 1
ATOM 563 C CA . MET A 1 79 ? -27.575 -1.015 16.413 1.00 94.62 79 MET A CA 1
ATOM 564 C C . MET A 1 79 ? -28.395 -0.118 17.343 1.00 94.62 79 MET A C 1
ATOM 566 O O . MET A 1 79 ? -29.395 0.452 16.896 1.00 94.62 79 MET A O 1
ATOM 570 N N . SER A 1 80 ? -27.960 0.075 18.598 1.00 95.50 80 SER A N 1
ATOM 571 C CA . SER A 1 80 ? -28.652 0.991 19.517 1.00 95.50 80 SER A CA 1
ATOM 572 C C . SER A 1 80 ? -28.659 2.435 19.025 1.00 95.50 80 SER A C 1
ATOM 574 O O . SER A 1 80 ? -29.629 3.154 19.261 1.00 95.50 80 SER A O 1
ATOM 576 N N . GLU A 1 81 ? -27.599 2.851 18.328 1.00 94.69 81 GLU A N 1
ATOM 577 C CA . GLU A 1 81 ? -27.467 4.213 17.807 1.00 94.69 81 GLU A CA 1
ATOM 578 C C . GLU A 1 81 ? -28.219 4.415 16.484 1.00 94.69 81 GLU A C 1
ATOM 580 O O . GLU A 1 81 ? -28.788 5.481 16.256 1.00 94.69 81 GLU A O 1
ATOM 585 N N . LEU A 1 82 ? -28.238 3.413 15.599 1.00 91.88 82 LEU A N 1
ATOM 586 C CA . LEU A 1 82 ? -28.864 3.522 14.276 1.00 91.88 82 LEU A CA 1
ATOM 587 C C . LEU A 1 82 ? -30.382 3.376 14.297 1.00 91.88 82 LEU A C 1
ATOM 589 O O . LEU A 1 82 ? -31.062 4.032 13.504 1.00 91.88 82 LEU A O 1
ATOM 593 N N . ASN A 1 83 ? -30.891 2.488 15.149 1.00 91.44 83 ASN A N 1
ATOM 594 C CA . ASN A 1 83 ? -32.301 2.138 15.179 1.00 91.44 83 ASN A CA 1
ATOM 595 C C . ASN A 1 83 ? -32.933 2.656 16.469 1.00 91.44 83 ASN A C 1
ATOM 597 O O . ASN A 1 83 ? -33.307 3.826 16.566 1.00 91.44 83 ASN A O 1
ATOM 601 N N . THR A 1 84 ? -33.060 1.788 17.470 1.00 92.69 84 THR A N 1
ATOM 602 C CA . THR A 1 84 ? -33.580 2.145 18.785 1.00 92.69 84 THR A CA 1
ATOM 603 C C . THR A 1 84 ? -32.732 1.496 19.875 1.00 92.69 84 THR A C 1
ATOM 605 O O . THR A 1 84 ? -32.216 0.396 19.666 1.00 92.69 84 THR A O 1
ATOM 608 N N . PRO A 1 85 ? -32.640 2.104 21.073 1.00 95.19 85 PRO A N 1
ATOM 609 C CA . PRO A 1 85 ? -31.935 1.485 22.194 1.00 95.19 85 PRO A CA 1
ATOM 610 C C . PRO A 1 85 ? -32.454 0.080 22.538 1.00 95.19 85 PRO A C 1
ATOM 612 O O . PRO A 1 85 ? -31.681 -0.776 22.953 1.00 95.19 85 PRO A O 1
ATOM 615 N N . ALA A 1 86 ? -33.747 -0.177 22.308 1.00 95.69 86 ALA A N 1
ATOM 616 C CA . ALA A 1 86 ? -34.364 -1.481 22.536 1.00 95.69 86 ALA A CA 1
ATOM 617 C C . ALA A 1 86 ? -33.785 -2.583 21.634 1.00 95.69 86 ALA A C 1
ATOM 619 O O . ALA A 1 86 ? -33.575 -3.691 22.110 1.00 95.69 86 ALA A O 1
ATOM 620 N N . GLU A 1 87 ? -33.481 -2.282 20.368 1.00 94.81 87 GLU A N 1
ATOM 621 C CA . GLU A 1 87 ? -32.881 -3.260 19.448 1.00 94.81 87 GLU A CA 1
ATOM 622 C C . GLU A 1 87 ? -31.433 -3.594 19.821 1.00 94.81 87 GLU A C 1
ATOM 624 O O . GLU A 1 87 ? -31.010 -4.741 19.694 1.00 94.81 87 GLU A O 1
ATOM 629 N N . GLY A 1 88 ? -30.673 -2.614 20.323 1.00 95.44 88 GLY A N 1
ATOM 630 C CA . GLY A 1 88 ? -29.340 -2.876 20.870 1.00 95.44 88 GLY A CA 1
ATOM 631 C C . GLY A 1 88 ? -29.399 -3.775 22.108 1.00 95.44 88 GLY A C 1
ATOM 632 O O . GLY A 1 88 ? -28.631 -4.727 22.207 1.00 95.44 88 GLY A O 1
ATOM 633 N N . ILE A 1 89 ? -30.346 -3.522 23.018 1.00 97.31 89 ILE A N 1
ATOM 634 C CA . ILE A 1 89 ? -30.571 -4.374 24.198 1.00 97.31 89 ILE A CA 1
ATOM 635 C C . ILE A 1 89 ? -30.983 -5.791 23.784 1.00 97.31 89 ILE A C 1
ATOM 637 O O . ILE A 1 89 ? -30.425 -6.746 24.304 1.00 97.31 89 ILE A O 1
ATOM 641 N N . GLU A 1 90 ? -31.892 -5.948 22.819 1.00 96.94 90 GLU A N 1
ATOM 642 C CA . GLU A 1 90 ? -32.302 -7.271 22.323 1.00 96.94 90 GLU A CA 1
ATOM 643 C C . GLU A 1 90 ? -31.111 -8.054 21.739 1.00 96.94 90 GLU A C 1
ATOM 645 O O . GLU A 1 90 ? -30.932 -9.240 22.025 1.00 96.94 90 GLU A O 1
ATOM 650 N N . ALA A 1 91 ? -30.244 -7.383 20.974 1.00 95.44 91 ALA A N 1
ATOM 651 C CA . ALA A 1 91 ? -29.027 -7.993 20.447 1.00 95.44 91 ALA A CA 1
ATOM 652 C C . ALA A 1 91 ? -28.027 -8.369 21.560 1.00 95.44 91 ALA A C 1
ATOM 654 O O . ALA A 1 91 ? -27.376 -9.412 21.473 1.00 95.44 91 ALA A O 1
ATOM 655 N N . LEU A 1 92 ? -27.918 -7.555 22.615 1.00 97.44 92 LEU A N 1
ATOM 656 C CA . LEU A 1 92 ? -27.093 -7.845 23.789 1.00 97.44 92 LEU A CA 1
ATOM 657 C C . LEU A 1 92 ? -27.640 -9.033 24.598 1.00 97.44 92 LEU A C 1
ATOM 659 O O . LEU A 1 92 ? -26.870 -9.900 25.016 1.00 97.44 92 LEU A O 1
ATOM 663 N N . ASP A 1 93 ? -28.958 -9.104 24.781 1.00 97.88 93 ASP A N 1
ATOM 664 C CA . ASP A 1 93 ? -29.633 -10.194 25.487 1.00 97.88 93 ASP A CA 1
ATOM 665 C C . ASP A 1 93 ? -29.394 -11.533 24.780 1.00 97.88 93 ASP A C 1
ATOM 667 O O . ASP A 1 93 ? -29.104 -12.526 25.445 1.00 97.88 93 ASP A O 1
ATOM 671 N N . SER A 1 94 ? -29.375 -11.558 23.442 1.00 96.31 94 SER A N 1
ATOM 672 C CA . SER A 1 94 ? -29.005 -12.759 22.677 1.00 96.31 94 SER A CA 1
ATOM 673 C C . SER A 1 94 ? -27.596 -13.271 23.016 1.00 96.31 94 SER A C 1
ATOM 675 O O . SER A 1 94 ? -27.378 -14.483 23.066 1.00 96.31 94 SER A O 1
ATOM 677 N N . ILE A 1 95 ? -26.628 -12.381 23.276 1.00 96.88 95 ILE A N 1
ATOM 678 C CA . ILE A 1 95 ? -25.265 -12.772 23.686 1.00 96.88 95 ILE A CA 1
ATOM 679 C C . ILE A 1 95 ? -25.290 -13.373 25.101 1.00 96.88 95 ILE A C 1
ATOM 681 O O . ILE A 1 95 ? -24.651 -14.400 25.356 1.00 96.88 95 ILE A O 1
ATOM 685 N N . HIS A 1 96 ? -26.056 -12.775 26.021 1.00 97.81 96 HIS A N 1
ATOM 686 C CA . HIS A 1 96 ? -26.242 -13.303 27.380 1.00 97.81 96 HIS A CA 1
ATOM 687 C C . HIS A 1 96 ? -26.964 -14.653 27.392 1.00 97.81 96 HIS A C 1
ATOM 689 O O . HIS A 1 96 ? -26.591 -15.537 28.165 1.00 97.81 96 HIS A O 1
ATOM 695 N N . GLU A 1 97 ? -27.954 -14.853 26.522 1.00 97.25 97 GLU A N 1
ATOM 696 C CA . GLU A 1 97 ? -28.667 -16.123 26.370 1.00 97.25 97 GLU A CA 1
ATOM 697 C C . GLU A 1 97 ? -27.741 -17.241 25.880 1.00 97.25 97 GLU A C 1
ATOM 699 O O . GLU A 1 97 ? -27.758 -18.338 26.439 1.00 97.25 97 GLU A O 1
ATOM 704 N N . GLU A 1 98 ? -26.876 -16.972 24.899 1.00 96.38 98 GLU A N 1
ATOM 705 C CA . GLU A 1 98 ? -25.868 -17.934 24.437 1.00 96.38 98 GLU A CA 1
ATOM 706 C C . GLU A 1 98 ? -24.845 -18.284 25.527 1.00 96.38 98 GLU A C 1
ATOM 708 O O . GLU A 1 98 ? -24.477 -19.453 25.701 1.00 96.38 98 GLU A O 1
ATOM 713 N N . LYS A 1 99 ? -24.406 -17.282 26.299 1.00 96.81 99 LYS A N 1
ATOM 714 C CA . LYS A 1 99 ? -23.541 -17.486 27.469 1.00 96.81 99 LYS A CA 1
ATOM 715 C C . LYS A 1 99 ? -24.241 -18.365 28.512 1.00 96.81 99 LYS A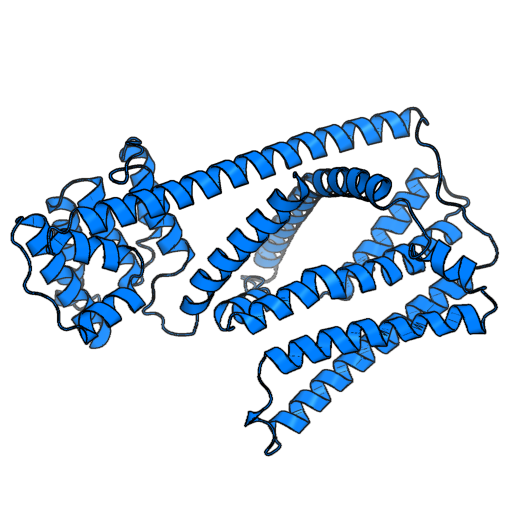 C 1
ATOM 717 O O . LYS A 1 99 ? -23.658 -19.339 28.988 1.00 96.81 99 LYS A O 1
ATOM 722 N N . ALA A 1 100 ? -25.505 -18.080 28.830 1.00 97.19 100 ALA A N 1
ATOM 723 C CA . ALA A 1 100 ? -26.305 -18.843 29.791 1.00 97.19 100 ALA A CA 1
ATOM 724 C C . ALA A 1 100 ? -26.612 -20.273 29.311 1.00 97.19 100 ALA A C 1
ATOM 726 O O . ALA A 1 100 ? -26.643 -21.207 30.116 1.00 97.19 100 ALA A O 1
ATOM 727 N N . ALA A 1 101 ? -26.796 -20.462 28.003 1.00 97.44 101 ALA A N 1
ATOM 728 C CA . ALA A 1 101 ? -26.961 -21.766 27.369 1.00 97.44 101 ALA A CA 1
ATOM 729 C C . ALA A 1 101 ? -25.650 -22.574 27.305 1.00 97.44 101 ALA A C 1
ATOM 731 O O . ALA A 1 101 ? -25.680 -23.768 26.997 1.00 97.44 101 ALA A O 1
ATOM 732 N N . GLY A 1 102 ? -24.505 -21.946 27.594 1.00 96.00 102 GLY A N 1
ATOM 733 C CA . GLY A 1 102 ? -23.181 -22.557 27.503 1.00 96.00 102 GLY A CA 1
ATOM 734 C C . GLY A 1 102 ? -22.703 -22.777 26.066 1.00 96.00 102 GLY A C 1
ATOM 735 O O . GLY A 1 102 ? -21.766 -23.546 25.854 1.00 96.00 102 GLY A O 1
ATOM 736 N N . THR A 1 103 ? -23.339 -22.139 25.077 1.00 95.88 103 THR A N 1
ATOM 737 C CA . THR A 1 103 ? -22.907 -22.180 23.670 1.00 95.88 103 THR A CA 1
ATOM 738 C C . THR A 1 103 ? -21.778 -21.192 23.391 1.00 95.88 103 THR A C 1
ATOM 740 O O . THR A 1 103 ? -21.030 -21.386 22.436 1.00 95.88 103 THR A O 1
ATOM 743 N N . LEU A 1 104 ? -21.626 -20.177 24.246 1.00 94.81 104 LEU A N 1
ATOM 744 C CA . LEU A 1 104 ? -20.556 -19.188 24.202 1.00 94.81 104 LEU A CA 1
ATOM 745 C C . LEU A 1 104 ? -19.717 -19.265 25.487 1.00 94.81 104 LEU A C 1
ATOM 747 O O . LEU A 1 104 ? -20.196 -18.941 26.572 1.00 94.81 104 LEU A O 1
ATOM 751 N N . SER A 1 105 ? -18.460 -19.703 25.374 1.00 94.75 105 SER A N 1
ATOM 752 C CA . SER A 1 105 ? -17.496 -19.695 26.482 1.00 94.75 105 SER A CA 1
ATOM 753 C C . SER A 1 105 ? -16.639 -18.435 26.422 1.00 94.75 105 SER A C 1
ATOM 755 O O . SER A 1 105 ? -15.932 -18.243 25.433 1.00 94.75 105 SER A O 1
ATOM 757 N N . LEU A 1 106 ? -16.676 -17.617 27.473 1.00 95.00 106 LEU A N 1
ATOM 758 C CA . LEU A 1 106 ? -15.928 -16.361 27.550 1.00 95.00 106 LEU A CA 1
ATOM 759 C C . LEU A 1 106 ? -14.700 -16.491 28.456 1.00 95.00 106 LEU A C 1
ATOM 761 O O . LEU A 1 106 ? -14.744 -17.193 29.470 1.00 95.00 106 LEU A O 1
ATOM 765 N N . SER A 1 107 ? -13.615 -15.804 28.096 1.00 9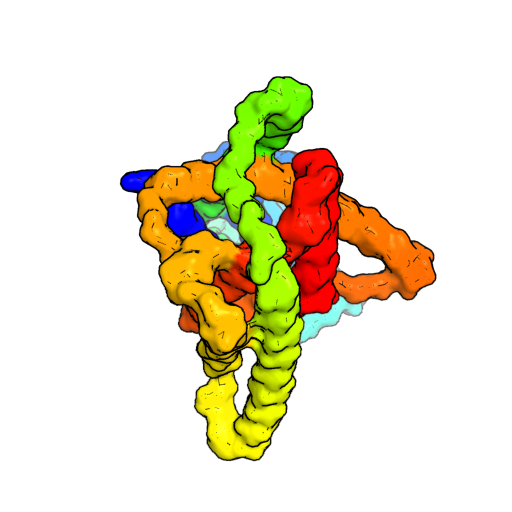4.81 107 SER A N 1
ATOM 766 C CA . SER A 1 107 ? -12.521 -15.518 29.030 1.00 94.81 107 SER A CA 1
ATOM 767 C C . SER A 1 107 ? -13.002 -14.570 30.148 1.00 94.81 107 SER A C 1
ATOM 769 O O . SER A 1 107 ? -14.002 -13.868 29.970 1.00 94.81 107 SER A O 1
ATOM 771 N N . PRO A 1 108 ? -12.323 -14.517 31.309 1.00 95.06 108 PRO A N 1
ATOM 772 C CA . PRO A 1 108 ? -12.626 -13.530 32.352 1.00 95.06 108 PRO A CA 1
ATOM 773 C C . PRO A 1 108 ? -12.582 -12.076 31.851 1.00 95.06 108 PRO A C 1
ATOM 775 O O . PRO A 1 108 ? -13.363 -11.229 32.296 1.00 95.06 108 PRO A O 1
ATOM 778 N N . GLU A 1 109 ? -11.683 -11.789 30.910 1.00 93.56 109 GLU A N 1
ATOM 779 C CA . GLU A 1 109 ? -11.544 -10.492 30.252 1.00 93.56 109 GLU A CA 1
ATOM 780 C C . GLU A 1 109 ? -12.762 -10.187 29.367 1.00 93.56 109 GLU A C 1
ATOM 782 O O . GLU A 1 109 ? -13.369 -9.123 29.486 1.00 93.56 109 GLU A O 1
ATOM 787 N N . GLN A 1 110 ? -13.195 -11.151 28.552 1.00 95.06 110 GLN A N 1
ATOM 788 C CA . GLN A 1 110 ? -14.397 -11.046 27.719 1.00 95.06 110 GLN A CA 1
ATOM 789 C C . GLN A 1 110 ? -15.686 -10.920 28.536 1.00 95.06 110 GLN A C 1
ATOM 791 O O . GLN A 1 110 ? -16.607 -10.207 28.141 1.00 95.06 110 GLN A O 1
ATOM 796 N N . GLU A 1 111 ? -15.765 -11.608 29.672 1.00 96.62 111 GLU A N 1
ATOM 797 C CA . GLU A 1 111 ? -16.886 -11.485 30.601 1.00 96.62 111 GLU A CA 1
ATOM 798 C C . GLU A 1 111 ? -16.948 -10.076 31.198 1.00 96.62 111 GLU A C 1
ATOM 800 O O . GLU A 1 111 ? -18.009 -9.457 31.191 1.00 96.62 111 GLU A O 1
ATOM 805 N N . THR A 1 112 ? -15.798 -9.533 31.602 1.00 95.88 112 THR A N 1
ATOM 806 C CA . THR A 1 112 ? -15.693 -8.142 32.062 1.00 95.88 112 THR A CA 1
ATOM 807 C C . THR A 1 112 ? -16.113 -7.155 30.973 1.00 95.88 112 THR A C 1
ATOM 809 O O . THR A 1 112 ? -16.883 -6.238 31.246 1.00 95.88 112 THR A O 1
ATOM 812 N N . LEU A 1 113 ? -15.658 -7.368 29.736 1.00 96.31 113 LEU A N 1
ATOM 813 C CA . LEU A 1 113 ? -16.005 -6.530 28.590 1.00 96.31 113 LEU A CA 1
ATOM 814 C C . LEU A 1 113 ? -17.516 -6.538 28.306 1.00 96.31 113 LEU A C 1
ATOM 816 O O . LEU A 1 113 ? -18.111 -5.482 28.094 1.00 96.31 113 LEU A O 1
ATOM 820 N N . LEU A 1 114 ? -18.143 -7.720 28.321 1.00 97.44 114 LEU A N 1
ATOM 821 C CA . LEU A 1 114 ? -19.588 -7.875 28.141 1.00 97.44 114 LEU A CA 1
ATOM 822 C C . LEU A 1 114 ? -20.373 -7.164 29.254 1.00 97.44 114 LEU A C 1
ATOM 824 O O . LEU A 1 114 ? -21.367 -6.495 28.965 1.00 97.44 114 LEU A O 1
ATOM 828 N N . ASP A 1 115 ? -19.929 -7.282 30.504 1.00 97.38 115 ASP A N 1
ATOM 829 C CA . ASP A 1 115 ? -20.569 -6.636 31.653 1.00 97.38 115 ASP A CA 1
ATOM 830 C C . ASP A 1 115 ? -20.462 -5.104 31.575 1.00 97.38 115 ASP A C 1
ATOM 832 O O . ASP A 1 115 ? -21.459 -4.409 31.781 1.00 97.38 115 ASP A O 1
ATOM 836 N N . ASP A 1 116 ? -19.285 -4.574 31.223 1.00 97.44 116 ASP A N 1
ATOM 837 C CA . ASP A 1 116 ? -19.057 -3.131 31.079 1.00 97.44 116 ASP A CA 1
ATOM 838 C C . ASP A 1 116 ? -19.893 -2.544 29.928 1.00 97.44 116 ASP A C 1
ATOM 840 O O . ASP A 1 116 ? -20.535 -1.503 30.098 1.00 97.44 116 ASP A O 1
ATOM 844 N N . VAL A 1 117 ? -19.967 -3.231 28.778 1.00 97.69 117 VAL A N 1
ATOM 845 C CA . VAL A 1 117 ? -20.854 -2.823 27.673 1.00 97.69 117 VAL A CA 1
ATOM 846 C C . VAL A 1 117 ? -22.316 -2.870 28.103 1.00 97.69 117 VAL A C 1
ATOM 848 O O . VAL A 1 117 ? -23.055 -1.932 27.817 1.00 97.69 117 VAL A O 1
ATOM 851 N N . SER A 1 118 ? -22.731 -3.919 28.819 1.00 97.75 118 SER A N 1
ATOM 852 C CA . SER A 1 118 ? -24.108 -4.049 29.303 1.00 97.75 118 SER A CA 1
ATOM 853 C C . SER A 1 118 ? -24.488 -2.879 30.204 1.00 97.75 118 SER A C 1
ATOM 855 O O . SER A 1 118 ? -25.506 -2.229 29.971 1.00 97.75 118 SER A O 1
ATOM 857 N N . LEU A 1 119 ? -23.646 -2.568 31.195 1.00 96.94 119 LEU A N 1
ATOM 858 C CA . LEU A 1 119 ? -23.866 -1.467 32.130 1.00 96.94 119 LEU A CA 1
ATOM 859 C C . LEU A 1 119 ? -24.052 -0.131 31.400 1.00 96.94 119 LEU A C 1
ATOM 861 O O . LEU A 1 119 ? -25.045 0.564 31.624 1.00 96.94 119 LEU A O 1
ATOM 865 N N . LEU A 1 120 ? -23.116 0.214 30.512 1.00 97.31 120 LEU A N 1
ATOM 866 C CA . LEU A 1 120 ? -23.155 1.484 29.790 1.00 97.31 120 LEU A CA 1
ATOM 867 C C . LEU A 1 120 ? -24.322 1.552 28.798 1.00 97.31 120 LEU A C 1
ATOM 869 O O . LEU A 1 120 ? -24.950 2.602 28.669 1.00 97.31 120 LEU A O 1
ATOM 873 N N . LEU A 1 121 ? -24.641 0.448 28.116 1.00 97.38 121 LEU A N 1
ATOM 874 C CA . LEU A 1 121 ? -25.743 0.397 27.156 1.00 97.38 121 LEU A CA 1
ATOM 875 C C . LEU A 1 121 ? -27.096 0.576 27.851 1.00 97.38 121 LEU A C 1
ATOM 877 O O . LEU A 1 121 ? -27.936 1.331 27.363 1.00 97.38 121 LEU A O 1
ATOM 881 N N . PHE A 1 122 ? -27.302 -0.068 29.005 1.00 96.69 122 PHE A N 1
ATOM 882 C CA . PHE A 1 122 ? -28.529 0.102 29.785 1.00 96.69 122 PHE A CA 1
ATOM 883 C C . PHE A 1 122 ? -28.691 1.535 30.294 1.00 96.69 122 PHE A C 1
ATOM 885 O O . PHE A 1 122 ? -29.790 2.077 30.183 1.00 96.69 122 PHE A O 1
ATOM 892 N N . ALA A 1 123 ? -27.618 2.163 30.784 1.00 96.00 123 ALA A N 1
ATOM 893 C CA . ALA A 1 123 ? -27.640 3.566 31.197 1.00 96.00 123 ALA A CA 1
ATOM 894 C C . ALA A 1 123 ? -27.960 4.504 30.016 1.00 96.00 123 ALA A C 1
ATOM 896 O O . ALA A 1 123 ? -28.888 5.313 30.070 1.00 96.00 123 ALA A O 1
ATOM 897 N N . ALA A 1 124 ? -27.279 4.313 28.883 1.00 95.06 124 ALA A N 1
ATOM 898 C CA . ALA A 1 124 ? -27.542 5.054 27.652 1.00 95.06 124 ALA A CA 1
ATOM 899 C C . ALA A 1 124 ? -28.995 4.900 27.158 1.00 95.06 124 ALA A C 1
ATOM 901 O O . ALA A 1 124 ? -29.590 5.860 26.661 1.00 95.06 124 ALA A O 1
ATOM 902 N N . ALA A 1 125 ? -29.576 3.703 27.289 1.00 95.31 125 ALA A N 1
ATOM 903 C CA . ALA A 1 125 ? -30.940 3.402 26.868 1.00 95.31 125 ALA A CA 1
ATOM 904 C C . ALA A 1 125 ? -32.011 3.942 27.830 1.00 95.31 125 ALA A C 1
ATOM 906 O O . ALA A 1 125 ? -33.075 4.369 27.375 1.00 95.31 125 ALA A O 1
ATOM 907 N N . SER A 1 126 ? -31.751 3.927 29.142 1.00 95.31 126 SER A N 1
ATOM 908 C CA . SER A 1 126 ? -32.655 4.488 30.154 1.00 95.31 126 SER A CA 1
ATOM 909 C C . SER A 1 126 ? -32.617 6.019 30.186 1.00 95.31 126 SER A C 1
ATOM 911 O O . SER A 1 126 ? -33.570 6.646 30.655 1.00 95.31 126 SER A O 1
ATOM 913 N N . GLY A 1 127 ? -31.546 6.621 29.658 1.00 92.81 127 GLY A N 1
ATOM 914 C CA . GLY A 1 127 ? -31.269 8.050 29.774 1.00 92.81 127 GLY A CA 1
ATOM 915 C C . GLY A 1 127 ? -30.779 8.447 31.168 1.00 92.81 127 GLY A C 1
ATOM 916 O O . GLY A 1 127 ? -30.769 9.636 31.487 1.00 92.81 127 GLY A O 1
ATOM 917 N N . GLU A 1 128 ? -30.416 7.469 32.000 1.00 93.94 128 GLU A N 1
ATOM 918 C CA . GLU A 1 128 ? -29.737 7.696 33.272 1.00 93.94 128 GLU A CA 1
ATOM 919 C C . GLU A 1 128 ? -28.232 7.832 33.016 1.00 93.94 128 GLU A C 1
ATOM 921 O O . GLU A 1 128 ? -27.661 7.108 32.202 1.00 93.94 128 GLU A O 1
ATOM 926 N N . GLU A 1 129 ? -27.582 8.767 33.706 1.00 91.62 129 GLU A N 1
ATOM 927 C CA . GLU A 1 129 ? -26.123 8.876 33.656 1.00 91.62 129 GLU A CA 1
ATOM 928 C C . GLU A 1 129 ? -25.516 7.663 34.372 1.00 91.62 129 GLU A C 1
ATOM 930 O O . GLU A 1 129 ? -25.838 7.397 35.534 1.00 91.62 129 GLU A O 1
ATOM 935 N N . ALA A 1 130 ? -24.663 6.912 33.673 1.00 90.25 130 ALA A N 1
ATOM 936 C CA . ALA A 1 130 ? -23.928 5.812 34.284 1.00 90.25 130 ALA A CA 1
ATOM 937 C C . ALA A 1 130 ? -22.941 6.344 35.331 1.00 90.25 130 ALA A C 1
ATOM 939 O O . ALA A 1 130 ? -22.321 7.391 35.133 1.00 90.25 130 ALA A O 1
ATOM 940 N N . ASP A 1 131 ? -22.726 5.574 36.400 1.00 89.81 131 ASP A N 1
ATOM 941 C CA . ASP A 1 131 ? -21.563 5.789 37.257 1.00 89.81 131 ASP A CA 1
ATOM 942 C C . ASP A 1 131 ? -20.283 5.688 36.409 1.00 89.81 131 ASP A C 1
ATOM 944 O O . ASP A 1 131 ? -20.154 4.819 35.541 1.00 89.81 131 ASP A O 1
ATOM 948 N N . GLU A 1 132 ? -19.332 6.588 36.660 1.00 90.81 132 GLU A N 1
ATOM 949 C CA . GLU A 1 132 ? -18.063 6.618 35.938 1.00 90.81 132 GLU A CA 1
ATOM 950 C C . GLU A 1 132 ? -17.328 5.281 36.123 1.00 90.81 132 GLU A C 1
ATOM 952 O O . GLU A 1 132 ? -17.042 4.855 37.249 1.00 90.81 132 GLU A O 1
ATOM 957 N N . LEU A 1 133 ? -17.043 4.594 35.010 1.00 93.31 133 LEU A N 1
ATOM 958 C CA . LEU A 1 133 ? -16.233 3.380 35.042 1.00 93.31 133 LEU A CA 1
ATOM 959 C C . LEU A 1 133 ? -14.843 3.711 35.603 1.00 93.31 133 LEU A C 1
ATOM 961 O O . LEU A 1 133 ? -14.285 4.754 35.261 1.00 93.31 133 LEU A O 1
ATOM 965 N N . PRO A 1 134 ? -14.230 2.812 36.394 1.00 96.06 134 PRO A N 1
ATOM 966 C CA . PRO A 1 134 ? -12.830 2.962 36.770 1.00 96.06 134 PRO A CA 1
ATOM 967 C C . PRO A 1 134 ? -11.946 3.158 35.529 1.00 96.06 134 PRO A C 1
ATOM 969 O O . PRO A 1 134 ? -12.124 2.443 34.540 1.00 96.06 134 PRO A O 1
ATOM 972 N N . ASP A 1 135 ? -10.962 4.062 35.603 1.00 95.19 135 ASP A N 1
ATOM 973 C CA . ASP A 1 135 ? -10.078 4.417 34.477 1.00 95.19 135 ASP A CA 1
ATOM 974 C C . ASP A 1 135 ? -9.487 3.185 33.767 1.00 95.19 135 ASP A C 1
ATOM 976 O O . ASP A 1 135 ? -9.449 3.124 32.541 1.00 95.19 135 ASP A O 1
ATOM 980 N N . GLU A 1 136 ? -9.080 2.165 34.531 1.00 94.50 136 GLU A N 1
ATOM 981 C CA . GLU A 1 136 ? -8.523 0.915 33.996 1.00 94.50 136 GLU A CA 1
ATOM 982 C C . GLU A 1 136 ? -9.524 0.140 33.121 1.00 94.50 136 GLU A C 1
ATOM 984 O O . GLU A 1 136 ? -9.150 -0.397 32.077 1.00 94.50 136 GLU A O 1
ATOM 989 N N . ARG A 1 137 ? -10.806 0.110 33.512 1.00 95.69 137 ARG A N 1
ATOM 990 C CA . ARG A 1 137 ? -11.874 -0.539 32.736 1.00 95.69 137 ARG A CA 1
ATOM 991 C C . ARG A 1 137 ? -12.242 0.272 31.502 1.00 95.69 137 ARG A C 1
ATOM 993 O O . ARG A 1 137 ? -12.390 -0.298 30.425 1.00 95.69 137 ARG A O 1
ATOM 1000 N N . ALA A 1 138 ? -12.316 1.597 31.631 1.00 95.94 138 ALA A N 1
ATOM 1001 C CA . ALA A 1 138 ? -12.558 2.478 30.492 1.00 95.94 138 ALA A CA 1
ATOM 1002 C C . ALA A 1 138 ? -11.447 2.357 29.431 1.00 95.94 138 ALA A C 1
ATOM 1004 O O . ALA A 1 138 ? -11.740 2.280 28.239 1.00 95.94 138 ALA A O 1
ATOM 1005 N N . GLU A 1 139 ? -10.179 2.279 29.847 1.00 94.38 139 GLU A N 1
ATOM 1006 C CA . GLU A 1 139 ? -9.052 2.046 28.937 1.00 94.38 139 GLU A CA 1
ATOM 1007 C C . GLU A 1 139 ? -9.085 0.648 28.308 1.00 94.38 139 GLU A C 1
ATOM 1009 O O . GLU A 1 139 ? -8.881 0.519 27.102 1.00 94.38 139 GLU A O 1
ATOM 1014 N N . SER A 1 140 ? -9.406 -0.400 29.074 1.00 93.19 140 SER A N 1
ATOM 1015 C CA . SER A 1 140 ? -9.577 -1.755 28.526 1.00 93.19 140 SER A CA 1
ATOM 1016 C C . SER A 1 140 ? -10.686 -1.815 27.465 1.00 93.19 140 SER A C 1
ATOM 1018 O O . SER A 1 140 ? -10.492 -2.402 26.395 1.00 93.19 140 SER A O 1
ATOM 1020 N N . LEU A 1 141 ? -11.808 -1.129 27.707 1.00 95.56 141 LEU A N 1
ATOM 1021 C CA . LEU A 1 141 ? -12.909 -0.998 26.755 1.00 95.56 141 LEU A CA 1
ATOM 1022 C C . LEU A 1 141 ? -12.454 -0.275 25.474 1.00 95.56 141 LEU A C 1
ATOM 1024 O O . LEU A 1 141 ? -12.712 -0.763 24.373 1.00 95.56 141 LEU A O 1
ATOM 1028 N N . ARG A 1 142 ? -11.717 0.842 25.602 1.00 95.44 142 ARG A N 1
ATOM 1029 C CA . ARG A 1 142 ? -11.141 1.591 24.464 1.00 95.44 142 ARG A CA 1
ATOM 1030 C C . ARG A 1 142 ? -10.148 0.763 23.656 1.00 95.44 142 ARG A C 1
ATOM 1032 O O . ARG A 1 142 ? -10.189 0.805 22.431 1.00 95.44 142 ARG A O 1
ATOM 1039 N N . LEU A 1 143 ? -9.289 -0.012 24.313 1.00 91.56 143 LEU A N 1
ATOM 1040 C CA . LEU A 1 143 ? -8.330 -0.890 23.638 1.00 91.56 143 LEU A CA 1
ATOM 1041 C C . LEU A 1 143 ? -9.015 -2.027 22.869 1.00 91.56 143 LEU A C 1
ATOM 1043 O O . LEU A 1 143 ? -8.513 -2.438 21.825 1.00 91.56 143 LEU A O 1
ATOM 1047 N N . SER A 1 144 ? -10.149 -2.520 23.373 1.00 93.88 144 SER A N 1
ATOM 1048 C CA . SER A 1 144 ? -10.862 -3.662 22.789 1.00 93.88 144 SER A CA 1
ATOM 1049 C C . SER A 1 144 ? -11.827 -3.251 21.674 1.00 93.88 144 SER A C 1
ATOM 1051 O O . SER A 1 144 ? -11.913 -3.931 20.655 1.00 93.88 144 SER A O 1
ATOM 1053 N N . LEU A 1 145 ? -12.549 -2.137 21.842 1.00 95.56 145 LEU A N 1
ATOM 1054 C CA . LEU A 1 145 ? -13.627 -1.705 20.939 1.00 95.56 145 LEU A CA 1
ATOM 1055 C C . LEU A 1 145 ? -13.348 -0.380 20.207 1.00 95.56 145 LEU A C 1
ATOM 1057 O O . LEU A 1 145 ? -14.170 0.042 19.395 1.00 95.56 145 LEU A O 1
ATOM 1061 N N . GLY A 1 146 ? -12.228 0.300 20.465 1.00 94.81 146 GLY A N 1
ATOM 1062 C CA . GLY A 1 146 ? -11.832 1.520 19.752 1.00 94.81 146 GLY A CA 1
ATOM 1063 C C . GLY A 1 146 ? -12.927 2.594 19.737 1.00 94.81 146 GLY A C 1
ATOM 1064 O O . GLY A 1 146 ? -13.480 2.961 20.775 1.00 94.81 146 GLY A O 1
ATOM 1065 N N . PHE A 1 147 ? -13.283 3.067 18.539 1.00 96.25 147 PHE A N 1
ATOM 1066 C CA . PHE A 1 147 ? -14.361 4.039 18.314 1.00 96.25 147 PHE A CA 1
ATOM 1067 C C . PHE A 1 147 ? -15.693 3.689 19.002 1.00 96.25 147 PHE A C 1
ATOM 1069 O O . PHE A 1 147 ? -16.376 4.587 19.493 1.00 96.25 147 PHE A O 1
ATOM 1076 N N . PHE A 1 148 ? -16.075 2.409 19.055 1.00 97.44 148 PHE A N 1
ATOM 1077 C CA . PHE A 1 148 ? -17.361 2.005 19.632 1.00 97.44 148 PHE A CA 1
ATOM 1078 C C . PHE A 1 148 ? -17.394 2.197 21.154 1.00 97.44 148 PHE A C 1
ATOM 1080 O O . PHE A 1 148 ? -18.427 2.585 21.695 1.00 97.44 148 PHE A O 1
ATOM 1087 N N . ALA A 1 149 ? -16.261 2.002 21.837 1.00 97.50 149 ALA A N 1
ATOM 1088 C CA . ALA A 1 149 ? -16.133 2.307 23.261 1.00 97.50 149 ALA A CA 1
ATOM 1089 C C . ALA A 1 149 ? -16.297 3.803 23.534 1.00 97.50 149 ALA A C 1
ATOM 1091 O O . ALA A 1 149 ? -17.034 4.186 24.437 1.00 97.50 149 ALA A O 1
ATOM 1092 N N . GLU A 1 150 ? -15.619 4.651 22.751 1.00 97.50 150 GLU A N 1
ATOM 1093 C CA . GLU A 1 150 ? -15.715 6.107 22.902 1.00 97.50 150 GLU A CA 1
ATOM 1094 C C . GLU A 1 150 ? -17.155 6.586 22.707 1.00 97.50 150 GLU A C 1
ATOM 1096 O O . GLU A 1 150 ? -17.642 7.408 23.485 1.00 97.50 150 GLU A O 1
ATOM 1101 N N . LEU A 1 151 ? -17.848 6.026 21.711 1.00 97.50 151 LEU A N 1
ATOM 1102 C CA . LEU A 1 151 ? -19.252 6.310 21.437 1.00 97.50 151 LEU A CA 1
ATOM 1103 C C . LEU A 1 151 ? -20.156 5.903 22.605 1.00 97.50 151 LEU A C 1
ATOM 1105 O O . LEU A 1 151 ? -20.949 6.718 23.076 1.00 97.50 151 LEU A O 1
ATOM 1109 N N . LEU A 1 152 ? -20.002 4.673 23.101 1.00 97.81 152 LEU A N 1
ATOM 1110 C CA . LEU A 1 152 ? -20.811 4.145 24.196 1.00 97.81 152 LEU A CA 1
ATOM 1111 C C . LEU A 1 152 ? -20.591 4.921 25.503 1.00 97.81 152 LEU A C 1
ATOM 1113 O O . LEU A 1 152 ? -21.560 5.285 26.166 1.00 97.81 152 LEU A O 1
ATOM 1117 N N . ILE A 1 153 ? -19.334 5.223 25.851 1.00 97.50 153 ILE A N 1
ATOM 1118 C CA . ILE A 1 153 ? -18.988 6.005 27.047 1.00 97.50 153 ILE A CA 1
ATOM 1119 C C . ILE A 1 153 ? -19.590 7.411 26.959 1.00 97.50 153 ILE A C 1
ATOM 1121 O O . ILE A 1 153 ? -20.236 7.853 27.906 1.00 97.50 153 ILE A O 1
ATOM 1125 N N . ALA A 1 154 ? -19.412 8.105 25.828 1.00 96.81 154 ALA A N 1
ATOM 1126 C CA . ALA A 1 154 ? -19.948 9.453 25.634 1.00 96.81 154 ALA A CA 1
ATOM 1127 C C . ALA A 1 154 ? -21.483 9.482 25.708 1.00 96.81 154 ALA A C 1
ATOM 1129 O O . ALA A 1 154 ? -22.072 10.443 26.205 1.00 96.81 154 ALA A O 1
ATOM 1130 N N . ARG A 1 155 ? -22.140 8.416 25.235 1.00 96.31 155 ARG A N 1
ATOM 1131 C CA . ARG A 1 155 ? -23.593 8.278 25.313 1.00 96.31 155 ARG A CA 1
ATOM 1132 C C . ARG A 1 155 ? -24.070 8.049 26.744 1.00 96.31 155 ARG A C 1
ATOM 1134 O O . ARG A 1 155 ? -24.985 8.739 27.184 1.00 96.31 155 ARG A O 1
ATOM 1141 N N . ALA A 1 156 ? -23.450 7.111 27.453 1.00 96.69 156 ALA A N 1
ATOM 1142 C CA . ALA A 1 156 ? -23.812 6.750 28.821 1.00 96.69 156 ALA A CA 1
ATOM 1143 C C . ALA A 1 156 ? -23.549 7.880 29.833 1.00 96.69 156 ALA A C 1
ATOM 1145 O O . ALA A 1 156 ? -24.245 7.971 30.840 1.00 96.69 156 ALA A O 1
ATOM 1146 N N . SER A 1 157 ? -22.578 8.759 29.562 1.00 96.06 157 SER A N 1
ATOM 1147 C CA . SER A 1 157 ? -22.296 9.943 30.386 1.00 96.06 157 SER A CA 1
ATOM 1148 C C . SER A 1 157 ? -23.131 11.175 30.021 1.00 96.06 157 SER A C 1
ATOM 1150 O O . SER A 1 157 ? -23.047 12.195 30.703 1.00 96.06 157 SER A O 1
ATOM 1152 N N . GLY A 1 158 ? -23.894 11.132 28.923 1.00 95.25 158 GLY A N 1
ATOM 1153 C CA . GLY A 1 158 ? -24.621 12.295 28.413 1.00 95.25 158 GLY A CA 1
ATOM 1154 C C . GLY A 1 158 ? -23.727 13.424 27.872 1.00 95.25 158 GLY A C 1
ATOM 1155 O O . GLY A 1 158 ? -24.220 14.539 27.667 1.00 95.25 158 GLY A O 1
ATOM 1156 N N . ASP A 1 159 ? -22.436 13.172 27.615 1.00 96.44 159 ASP A N 1
ATOM 1157 C CA . ASP A 1 159 ? -21.496 14.181 27.112 1.00 96.44 159 ASP A CA 1
ATOM 1158 C C . ASP A 1 159 ? -21.725 14.482 25.621 1.00 96.44 159 ASP A C 1
ATOM 1160 O O . ASP A 1 159 ? -21.128 13.895 24.714 1.00 96.44 159 ASP A O 1
ATOM 1164 N N . GLN A 1 160 ? -22.582 15.471 25.367 1.00 95.81 160 GLN A N 1
ATOM 1165 C CA . GLN A 1 160 ? -22.895 15.930 24.013 1.00 95.81 160 GLN A CA 1
ATOM 1166 C C . GLN A 1 160 ? -21.674 16.473 23.260 1.00 95.81 160 GLN A C 1
ATOM 1168 O O . GLN A 1 160 ? -21.597 16.323 22.043 1.00 95.81 160 GLN A O 1
ATOM 1173 N N . ASN A 1 161 ? -20.691 17.062 23.950 1.00 96.75 161 ASN A N 1
ATOM 1174 C CA . ASN A 1 161 ? -19.506 17.589 23.270 1.00 96.75 161 ASN A CA 1
ATOM 1175 C C . ASN A 1 161 ? -18.622 16.448 22.746 1.00 96.75 161 ASN A C 1
ATOM 1177 O O . ASN A 1 161 ? -18.067 16.556 21.649 1.00 96.75 161 ASN A O 1
ATOM 1181 N N . ALA A 1 162 ? -18.498 15.359 23.512 1.00 96.00 162 ALA A N 1
ATOM 1182 C CA . ALA A 1 162 ? -17.797 14.158 23.071 1.00 96.00 162 ALA A CA 1
ATOM 1183 C C . ALA A 1 162 ? -18.510 13.501 21.877 1.00 96.00 162 ALA A C 1
ATOM 1185 O O . ALA A 1 162 ? -17.859 13.197 20.874 1.00 96.00 162 ALA A O 1
ATOM 1186 N N . LEU A 1 163 ? -19.842 13.371 21.930 1.00 96.00 163 LEU A N 1
ATOM 1187 C CA . LEU A 1 163 ? -20.646 12.838 20.820 1.00 96.00 163 LEU A CA 1
ATOM 1188 C C . LEU A 1 163 ? -20.509 13.678 19.539 1.00 96.00 163 LEU A C 1
ATOM 1190 O O . LEU A 1 163 ? -20.268 13.120 18.464 1.00 96.00 163 LEU A O 1
ATOM 1194 N N . ASP A 1 164 ? -20.579 15.009 19.642 1.00 95.81 164 ASP A N 1
ATOM 1195 C CA . ASP A 1 164 ? -20.379 15.931 18.514 1.00 95.81 164 ASP A CA 1
ATOM 1196 C C . ASP A 1 164 ? -18.958 15.824 17.927 1.00 95.81 164 ASP A C 1
ATOM 1198 O O . ASP A 1 164 ? -18.756 15.893 16.705 1.00 95.81 164 ASP A O 1
ATOM 1202 N N . GLY A 1 165 ? -17.955 15.624 18.789 1.00 95.88 165 GLY A N 1
ATOM 1203 C CA . GLY A 1 165 ? -16.567 15.382 18.396 1.00 95.88 165 GLY A CA 1
ATOM 1204 C C . GLY A 1 165 ? -16.400 14.082 17.605 1.00 95.88 165 GLY A C 1
ATOM 1205 O O . GLY A 1 165 ? -15.789 14.086 16.529 1.00 95.88 165 GLY A O 1
ATOM 1206 N N . LEU A 1 166 ? -16.994 12.990 18.093 1.00 95.38 166 LEU A N 1
ATOM 1207 C CA . LEU A 1 166 ? -17.009 11.683 17.429 1.00 95.38 166 LEU A CA 1
ATOM 1208 C C . LEU A 1 166 ? -17.745 11.739 16.088 1.00 95.38 166 LEU A C 1
ATOM 1210 O O . LEU A 1 166 ? -17.215 11.267 15.081 1.00 95.38 166 LEU A O 1
ATOM 1214 N N . ALA A 1 167 ? -18.908 12.391 16.042 1.00 95.25 167 ALA A N 1
ATOM 1215 C CA . ALA A 1 167 ? -19.674 12.620 14.818 1.00 95.25 167 ALA A CA 1
ATOM 1216 C C . ALA A 1 167 ? -18.862 13.405 13.780 1.00 95.25 167 ALA A C 1
ATOM 1218 O O . ALA A 1 167 ? -18.709 12.969 12.638 1.00 95.25 167 ALA A O 1
ATOM 1219 N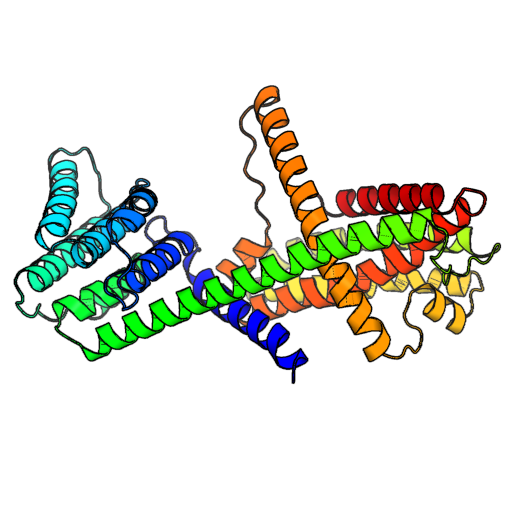 N . THR A 1 168 ? -18.239 14.515 14.184 1.00 94.19 168 THR A N 1
ATOM 1220 C CA . THR A 1 168 ? -17.392 15.326 13.294 1.00 94.19 168 THR A CA 1
ATOM 1221 C C . THR A 1 168 ? -16.193 14.533 12.766 1.00 94.19 168 THR A C 1
ATOM 1223 O O . THR A 1 168 ? -15.843 14.639 11.586 1.00 94.19 168 THR A O 1
ATOM 1226 N N . SER A 1 169 ? -15.559 13.727 13.624 1.00 91.62 169 SER A N 1
ATOM 1227 C CA . SER A 1 169 ? -14.447 12.846 13.254 1.00 91.62 169 SER A CA 1
ATOM 1228 C C . SER A 1 169 ? -14.882 11.790 12.232 1.00 91.62 169 SER A C 1
ATOM 1230 O O . SER A 1 169 ? -14.253 11.647 11.180 1.00 91.62 169 SER A O 1
ATOM 1232 N N . ALA A 1 170 ? -16.007 11.118 12.487 1.00 92.19 170 ALA A N 1
ATOM 1233 C CA . ALA A 1 170 ? -16.582 10.100 11.617 1.00 92.19 170 ALA A CA 1
ATOM 1234 C C . ALA A 1 170 ? -16.993 10.680 10.248 1.00 92.19 170 ALA A C 1
ATOM 1236 O O . ALA A 1 170 ? -16.612 10.146 9.203 1.00 92.19 170 ALA A O 1
ATOM 1237 N N . VAL A 1 171 ? -17.669 11.836 10.226 1.00 91.81 171 VAL A N 1
ATOM 1238 C CA . VAL A 1 171 ? -18.024 12.556 8.989 1.00 91.81 171 VAL A CA 1
ATOM 1239 C C . VAL A 1 171 ? -16.774 12.964 8.213 1.00 91.81 171 VAL A C 1
ATOM 1241 O O . VAL A 1 171 ? -16.714 12.773 6.998 1.00 91.81 171 VAL A O 1
ATOM 1244 N N . ARG A 1 172 ? -15.737 13.487 8.883 1.00 89.44 172 ARG A N 1
ATOM 1245 C CA . ARG A 1 172 ? -14.466 13.827 8.225 1.00 89.44 172 ARG A CA 1
ATOM 1246 C C . ARG A 1 172 ? -13.810 12.591 7.608 1.00 89.44 172 ARG A C 1
ATOM 1248 O O . ARG A 1 172 ? -13.306 12.694 6.487 1.00 89.44 172 ARG A O 1
ATOM 1255 N N . ALA A 1 173 ? -13.809 11.453 8.299 1.00 85.44 173 ALA A N 1
ATOM 1256 C CA . ALA A 1 173 ? -13.274 10.202 7.769 1.00 85.44 173 ALA A CA 1
ATOM 1257 C C . ALA A 1 173 ? -14.049 9.755 6.517 1.00 85.44 173 ALA A C 1
ATOM 1259 O O . ALA A 1 173 ? -13.441 9.514 5.472 1.00 85.44 173 ALA A O 1
ATOM 1260 N N . MET A 1 174 ? -15.385 9.760 6.572 1.00 85.94 174 MET A N 1
ATOM 1261 C CA . MET A 1 174 ? -16.229 9.375 5.438 1.00 85.94 174 MET A CA 1
ATOM 1262 C C . MET A 1 174 ? -16.070 10.322 4.241 1.00 85.94 174 MET A C 1
ATOM 1264 O O . MET A 1 174 ? -15.909 9.871 3.108 1.00 85.94 174 MET A O 1
ATOM 1268 N N . LEU A 1 175 ? -16.033 11.639 4.474 1.00 88.62 175 LEU A N 1
ATOM 1269 C CA . LEU A 1 175 ? -15.761 12.627 3.425 1.00 88.62 175 LEU A CA 1
ATOM 1270 C C . LEU A 1 175 ? -14.372 12.434 2.812 1.00 88.62 175 LEU A C 1
ATOM 1272 O O . LEU A 1 175 ? -14.220 12.543 1.596 1.00 88.62 175 LEU A O 1
ATOM 1276 N N . THR A 1 176 ? -13.366 12.117 3.629 1.00 86.38 176 THR A N 1
ATOM 1277 C CA . THR A 1 176 ? -12.010 11.823 3.149 1.00 86.38 176 THR A CA 1
ATOM 1278 C C . THR A 1 176 ? -12.012 10.594 2.242 1.00 86.38 176 THR A C 1
ATOM 1280 O O . THR A 1 176 ? -11.408 10.635 1.167 1.00 86.38 176 THR A O 1
ATOM 1283 N N . LEU A 1 177 ? -12.739 9.536 2.613 1.00 82.94 177 LEU A N 1
ATOM 1284 C CA . LEU A 1 177 ? -12.909 8.343 1.784 1.00 82.94 177 LEU A CA 1
ATOM 1285 C C . LEU A 1 177 ? -13.652 8.646 0.478 1.00 82.94 177 LEU A C 1
ATOM 1287 O O . LEU A 1 177 ? -13.171 8.257 -0.582 1.00 82.94 177 LEU A O 1
ATOM 1291 N N . ILE A 1 178 ? -14.762 9.389 0.517 1.00 86.50 178 ILE A N 1
ATOM 1292 C CA . ILE A 1 178 ? -15.518 9.781 -0.686 1.00 86.50 178 ILE A CA 1
ATOM 1293 C C . ILE A 1 178 ? -14.638 10.600 -1.635 1.00 86.50 178 ILE A C 1
ATOM 1295 O O . ILE A 1 178 ? -14.572 10.305 -2.828 1.00 86.50 178 ILE A O 1
ATOM 1299 N N . VAL A 1 179 ? -13.923 11.606 -1.122 1.00 89.44 179 VAL A N 1
ATOM 1300 C CA . VAL A 1 179 ? -13.004 12.426 -1.927 1.00 89.44 179 VAL A CA 1
ATOM 1301 C C . VAL A 1 179 ? -11.896 11.564 -2.528 1.00 89.44 179 VAL A C 1
ATOM 1303 O O . VAL A 1 179 ? -11.571 11.722 -3.706 1.00 89.44 179 VAL A O 1
ATOM 1306 N N . THR A 1 180 ? -11.352 10.624 -1.755 1.00 84.62 180 THR A N 1
ATOM 1307 C CA . THR A 1 180 ? -10.314 9.692 -2.211 1.00 84.62 180 THR A CA 1
ATOM 1308 C C . THR A 1 180 ? -10.853 8.758 -3.299 1.00 84.62 180 THR A C 1
ATOM 1310 O O . THR A 1 180 ? -10.216 8.609 -4.340 1.00 84.62 180 THR A O 1
ATOM 1313 N N . ALA A 1 181 ? -12.054 8.202 -3.131 1.00 83.88 181 ALA A N 1
ATOM 1314 C CA . ALA A 1 181 ? -12.717 7.351 -4.116 1.00 83.88 181 ALA A CA 1
ATOM 1315 C C . ALA A 1 181 ? -13.013 8.106 -5.422 1.00 83.88 181 ALA A C 1
ATOM 1317 O O . ALA A 1 181 ? -12.697 7.612 -6.504 1.00 83.88 181 ALA A O 1
ATOM 1318 N N . ILE A 1 182 ? -13.546 9.331 -5.341 1.00 91.62 182 ILE A N 1
ATOM 1319 C CA . ILE A 1 182 ? -13.778 10.196 -6.510 1.00 91.62 182 ILE A CA 1
ATOM 1320 C C . ILE A 1 182 ? -12.455 10.517 -7.211 1.00 91.62 182 ILE A C 1
ATOM 1322 O O . ILE A 1 182 ? -12.386 10.489 -8.444 1.00 91.62 182 ILE A O 1
ATOM 1326 N N . TRP A 1 183 ? -11.399 10.805 -6.449 1.00 90.81 183 TRP A N 1
ATOM 1327 C CA . TRP A 1 183 ? -10.067 11.061 -6.988 1.00 90.81 183 TRP A CA 1
ATOM 1328 C C . TRP A 1 183 ? -9.528 9.837 -7.742 1.00 90.81 183 TRP A C 1
ATOM 1330 O O . TRP A 1 183 ? -9.176 9.961 -8.917 1.00 90.81 183 TRP A O 1
ATOM 1340 N N . PHE A 1 184 ? -9.558 8.646 -7.135 1.00 86.56 184 PHE A N 1
ATOM 1341 C CA . PHE A 1 184 ? -9.137 7.400 -7.784 1.00 86.56 184 PHE A CA 1
ATOM 1342 C C . PHE A 1 184 ? -9.971 7.081 -9.028 1.00 86.56 184 PHE A C 1
ATOM 1344 O O . PHE A 1 184 ? -9.402 6.768 -10.073 1.00 86.56 184 PHE A O 1
ATOM 1351 N N . LEU A 1 185 ? -11.298 7.218 -8.959 1.00 92.12 185 LEU A N 1
ATOM 1352 C CA . LEU A 1 185 ? -12.192 6.993 -10.097 1.00 92.12 185 LEU A CA 1
ATOM 1353 C C . LEU A 1 185 ? -11.892 7.961 -11.250 1.00 92.12 185 LEU A C 1
ATOM 1355 O O . LEU A 1 185 ? -11.856 7.559 -12.412 1.00 92.12 185 LEU A O 1
ATOM 1359 N N . SER A 1 186 ? -11.612 9.226 -10.935 1.00 93.38 186 SER A N 1
ATOM 1360 C CA . SER A 1 186 ? -11.233 10.235 -11.929 1.00 93.38 186 SER A CA 1
ATOM 1361 C C . SER A 1 186 ? -9.918 9.872 -12.622 1.00 93.38 186 SER A C 1
ATOM 1363 O O . SER A 1 186 ? -9.828 9.937 -13.850 1.00 93.38 186 SER A O 1
ATOM 1365 N N . PHE A 1 187 ? -8.909 9.442 -11.857 1.00 93.31 187 PHE A N 1
ATOM 1366 C CA . PHE A 1 187 ? -7.637 8.966 -12.406 1.00 93.31 187 PHE A CA 1
ATOM 1367 C C . PHE A 1 187 ? -7.806 7.688 -13.229 1.00 93.31 187 PHE A C 1
ATOM 1369 O O . PHE A 1 187 ? -7.199 7.570 -14.290 1.00 93.31 187 PHE A O 1
ATOM 1376 N N . PHE A 1 188 ? -8.659 6.764 -12.794 1.00 94.62 188 PHE A N 1
ATOM 1377 C CA . PHE A 1 188 ? -8.960 5.534 -13.517 1.00 94.62 188 PHE A CA 1
ATOM 1378 C C . PHE A 1 188 ? -9.607 5.820 -14.880 1.00 94.62 188 PHE A C 1
ATOM 1380 O O . PHE A 1 188 ? -9.120 5.352 -15.911 1.00 94.62 188 PHE A O 1
ATOM 1387 N N . ILE A 1 189 ? -10.662 6.643 -14.911 1.00 96.81 189 ILE A N 1
ATOM 1388 C CA . ILE A 1 189 ? -11.350 7.033 -16.153 1.00 96.81 189 ILE A CA 1
ATOM 1389 C C . ILE A 1 189 ? -10.397 7.818 -17.065 1.00 96.81 189 ILE A C 1
ATOM 1391 O O . ILE A 1 189 ? -10.319 7.545 -18.266 1.00 96.81 189 ILE A O 1
ATOM 1395 N N . GLY A 1 190 ? -9.631 8.758 -16.501 1.00 96.38 190 GLY A N 1
ATOM 1396 C CA . GLY A 1 190 ? -8.613 9.512 -17.233 1.00 96.38 190 GLY A CA 1
ATOM 1397 C C . GLY A 1 190 ? -7.527 8.610 -17.826 1.00 96.38 190 GLY A C 1
ATOM 1398 O O . GLY A 1 190 ? -7.142 8.784 -18.983 1.00 96.38 190 GLY A O 1
ATOM 1399 N N . GLY A 1 191 ? -7.084 7.604 -17.073 1.00 96.38 191 GLY A N 1
ATOM 1400 C CA . GLY A 1 191 ? -6.146 6.578 -17.513 1.00 96.38 191 GLY A CA 1
ATOM 1401 C C . GLY A 1 191 ? -6.685 5.740 -18.666 1.00 96.38 191 GLY A C 1
ATOM 1402 O O . GLY A 1 191 ? -5.991 5.559 -19.666 1.00 96.38 191 GLY A O 1
ATOM 1403 N N . LEU A 1 192 ? -7.941 5.291 -18.580 1.00 97.19 192 LEU A N 1
ATOM 1404 C CA . LEU A 1 192 ? -8.598 4.530 -19.644 1.00 97.19 192 LEU A CA 1
ATOM 1405 C C . LEU A 1 192 ? -8.694 5.351 -20.938 1.00 97.19 192 LEU A C 1
ATOM 1407 O O . LEU A 1 192 ? -8.334 4.867 -22.013 1.00 97.19 192 LEU A O 1
ATOM 1411 N N . ALA A 1 193 ? -9.108 6.617 -20.833 1.00 97.31 193 ALA A N 1
ATOM 1412 C CA . ALA A 1 193 ? -9.140 7.534 -21.968 1.00 97.31 193 ALA A CA 1
ATOM 1413 C C . ALA A 1 193 ? -7.739 7.742 -22.568 1.00 97.31 193 ALA A C 1
ATOM 1415 O O . ALA A 1 193 ? -7.573 7.701 -23.790 1.00 97.31 193 ALA A O 1
ATOM 1416 N N . ALA A 1 194 ? -6.715 7.907 -21.726 1.00 96.06 194 ALA A N 1
ATOM 1417 C CA . ALA A 1 194 ? -5.334 8.067 -22.167 1.00 96.06 194 ALA A CA 1
ATOM 1418 C C . ALA A 1 194 ? -4.798 6.818 -22.891 1.00 96.06 194 ALA A C 1
ATOM 1420 O O . ALA A 1 194 ? -4.148 6.967 -23.925 1.00 96.06 194 ALA A O 1
ATOM 1421 N N . ILE A 1 195 ? -5.118 5.600 -22.428 1.00 95.12 195 ILE A N 1
ATOM 1422 C CA . ILE A 1 195 ? -4.786 4.347 -23.132 1.00 95.12 195 ILE A CA 1
ATOM 1423 C C . ILE A 1 195 ? -5.399 4.345 -24.534 1.00 95.12 195 ILE A C 1
ATOM 1425 O O . ILE A 1 195 ? -4.689 4.115 -25.513 1.00 95.12 195 ILE A O 1
ATOM 1429 N N . VAL A 1 196 ? -6.699 4.638 -24.648 1.00 96.19 196 VAL A N 1
ATOM 1430 C CA . VAL A 1 196 ? -7.403 4.662 -25.941 1.00 96.19 196 VAL A CA 1
ATOM 1431 C C . VAL A 1 196 ? -6.765 5.681 -26.887 1.00 96.19 196 VAL A C 1
ATOM 1433 O O . VAL A 1 196 ? -6.462 5.352 -28.035 1.00 96.19 196 VAL A O 1
ATOM 1436 N N . ILE A 1 197 ? -6.487 6.895 -26.403 1.00 95.94 197 ILE A N 1
ATOM 1437 C CA . ILE A 1 197 ? -5.821 7.942 -27.188 1.00 95.94 197 ILE A CA 1
ATOM 1438 C C . ILE A 1 197 ? -4.430 7.483 -27.640 1.00 95.94 197 ILE A C 1
ATOM 1440 O O . ILE A 1 197 ? -4.088 7.652 -28.811 1.00 95.94 197 ILE A O 1
ATOM 1444 N N . LEU A 1 198 ? -3.630 6.883 -26.755 1.00 91.94 198 LEU A N 1
ATOM 1445 C CA . LEU A 1 198 ? -2.291 6.397 -27.092 1.00 91.94 198 LEU A CA 1
ATOM 1446 C C . LEU A 1 198 ? -2.328 5.286 -28.141 1.00 91.94 198 LEU A C 1
ATOM 1448 O O . LEU A 1 198 ? -1.528 5.322 -29.074 1.00 91.94 198 LEU A O 1
ATOM 1452 N N . VAL A 1 199 ? -3.265 4.341 -28.034 1.00 91.06 199 VAL A N 1
ATOM 1453 C CA . VAL A 1 199 ? -3.462 3.288 -29.040 1.00 91.06 199 VAL A CA 1
ATOM 1454 C C . VAL A 1 199 ? -3.839 3.905 -30.385 1.00 91.06 199 VAL A C 1
ATOM 1456 O O . VAL A 1 199 ? -3.228 3.575 -31.398 1.00 91.06 199 VAL A O 1
ATOM 1459 N N . ILE A 1 200 ? -4.773 4.859 -30.407 1.00 94.69 200 ILE A N 1
ATOM 1460 C CA . ILE A 1 200 ? -5.160 5.572 -31.631 1.00 94.69 200 ILE A CA 1
ATOM 1461 C C . ILE A 1 200 ? -3.948 6.291 -32.244 1.00 94.69 200 ILE A C 1
ATOM 1463 O O . ILE A 1 200 ? -3.654 6.112 -33.426 1.00 94.69 200 ILE A O 1
ATOM 1467 N N . LEU A 1 201 ? -3.198 7.067 -31.456 1.00 93.25 201 LEU A N 1
ATOM 1468 C CA . LEU A 1 201 ? -2.002 7.772 -31.930 1.00 93.25 201 LEU A CA 1
ATOM 1469 C C . LEU A 1 201 ? -0.914 6.808 -32.424 1.00 93.25 201 LEU A C 1
ATOM 1471 O O . LEU A 1 201 ? -0.238 7.117 -33.409 1.00 93.25 201 LEU A O 1
ATOM 1475 N N . ALA A 1 202 ? -0.762 5.648 -31.779 1.00 88.25 202 ALA A N 1
ATOM 1476 C CA . ALA A 1 202 ? 0.155 4.598 -32.204 1.00 88.25 202 ALA A CA 1
ATOM 1477 C C . ALA A 1 202 ? -0.251 4.013 -33.563 1.00 88.25 202 ALA A C 1
ATOM 1479 O O . ALA A 1 202 ? 0.595 3.900 -34.449 1.00 88.25 202 ALA A O 1
ATOM 1480 N N . LEU A 1 203 ? -1.538 3.701 -33.751 1.00 89.38 203 LEU A N 1
ATOM 1481 C CA . LEU A 1 203 ? -2.079 3.164 -35.004 1.00 89.38 203 LEU A CA 1
ATOM 1482 C C . LEU A 1 203 ? -1.968 4.165 -36.163 1.00 89.38 203 LEU A C 1
ATOM 1484 O O . LEU A 1 203 ? -1.671 3.769 -37.286 1.00 89.38 203 LEU A O 1
ATOM 1488 N N . TYR A 1 204 ? -2.123 5.464 -35.890 1.00 95.25 204 TYR A N 1
ATOM 1489 C CA . TYR A 1 204 ? -1.895 6.530 -36.874 1.00 95.25 204 TYR A CA 1
ATOM 1490 C C . TYR A 1 204 ? -0.412 6.883 -37.084 1.00 95.25 204 TYR A C 1
ATOM 1492 O O . TYR A 1 204 ? -0.109 7.781 -37.870 1.00 95.25 204 TYR A O 1
ATOM 1500 N N . GLY A 1 205 ? 0.520 6.235 -36.376 1.00 89.19 205 GLY A N 1
ATOM 1501 C CA . GLY A 1 205 ? 1.954 6.510 -36.494 1.00 89.19 205 GLY A CA 1
ATOM 1502 C C . GLY A 1 205 ? 2.369 7.908 -36.022 1.00 89.19 205 GLY A C 1
ATOM 1503 O O . GLY A 1 205 ? 3.429 8.390 -36.412 1.00 89.19 205 GLY A O 1
ATOM 1504 N N . LYS A 1 206 ? 1.555 8.569 -35.187 1.00 93.12 206 LYS A N 1
ATOM 1505 C CA . LYS A 1 206 ? 1.821 9.924 -34.667 1.00 93.12 206 LYS A CA 1
ATOM 1506 C C . LYS A 1 206 ? 2.747 9.947 -33.448 1.00 93.12 206 LYS A C 1
ATOM 1508 O O . LYS A 1 206 ? 3.078 11.022 -32.957 1.00 93.12 206 LYS A O 1
ATOM 1513 N N . LEU A 1 207 ? 3.147 8.784 -32.936 1.00 88.38 207 LEU A N 1
ATOM 1514 C CA . LEU A 1 207 ? 4.060 8.694 -31.800 1.00 88.38 207 LEU A CA 1
ATOM 1515 C C . LEU A 1 207 ? 5.513 8.874 -32.252 1.00 88.38 207 LEU A C 1
ATOM 1517 O O . LEU A 1 207 ? 6.068 8.043 -32.973 1.00 88.38 207 LEU A O 1
ATOM 1521 N N . GLU A 1 208 ? 6.143 9.947 -31.779 1.00 85.06 208 GLU A N 1
ATOM 1522 C CA . GLU A 1 208 ? 7.566 10.195 -31.996 1.00 85.06 208 GLU A CA 1
ATOM 1523 C C . GLU A 1 208 ? 8.432 9.285 -31.117 1.00 85.06 208 GLU A C 1
ATOM 1525 O O . GLU A 1 208 ? 8.207 9.121 -29.915 1.00 85.06 208 GLU A O 1
ATOM 1530 N N . ARG A 1 209 ? 9.485 8.716 -31.709 1.00 81.12 209 ARG A N 1
ATOM 1531 C CA . ARG A 1 209 ? 10.470 7.915 -30.978 1.00 81.12 209 ARG A CA 1
ATOM 1532 C C . ARG A 1 209 ? 11.554 8.833 -30.429 1.00 81.12 209 ARG A C 1
ATOM 1534 O O . ARG A 1 209 ? 12.414 9.280 -31.178 1.00 81.12 209 ARG A O 1
ATOM 1541 N N . ARG A 1 210 ? 11.541 9.071 -29.118 1.00 83.88 210 ARG A N 1
ATOM 1542 C CA . ARG A 1 210 ? 12.645 9.764 -28.425 1.00 83.88 210 ARG A CA 1
ATOM 1543 C C . ARG A 1 210 ? 13.717 8.825 -27.877 1.00 83.88 210 ARG A C 1
ATOM 1545 O O . ARG A 1 210 ? 14.806 9.276 -27.547 1.00 83.88 210 ARG A O 1
ATOM 1552 N N . PHE A 1 211 ? 13.428 7.527 -27.796 1.00 82.38 211 PHE A N 1
ATOM 1553 C CA . PHE A 1 211 ? 14.382 6.535 -27.309 1.00 82.38 211 PHE A CA 1
ATOM 1554 C C . PHE A 1 211 ? 15.454 6.256 -28.370 1.00 82.38 211 PHE A C 1
ATOM 1556 O O . PHE A 1 211 ? 15.174 5.617 -29.388 1.00 82.38 211 PHE A O 1
ATOM 1563 N N . VAL A 1 212 ? 16.668 6.760 -28.144 1.00 82.12 212 VAL A N 1
ATOM 1564 C CA . VAL A 1 212 ? 17.807 6.585 -29.054 1.00 82.12 212 VAL A CA 1
ATOM 1565 C C . VAL A 1 212 ? 18.516 5.270 -28.737 1.00 82.12 212 VAL A C 1
ATOM 1567 O O . VAL A 1 212 ? 19.072 5.098 -27.657 1.00 82.12 212 VAL A O 1
ATOM 1570 N N . LEU A 1 213 ? 18.509 4.344 -29.696 1.00 82.75 213 LEU A N 1
ATOM 1571 C CA . LEU A 1 213 ? 19.221 3.068 -29.606 1.00 82.75 213 LEU A CA 1
ATOM 1572 C C . LEU A 1 213 ? 20.610 3.217 -30.226 1.00 82.75 213 LEU A C 1
ATOM 1574 O O . LEU A 1 213 ? 20.733 3.654 -31.369 1.00 82.75 213 LEU A O 1
ATOM 1578 N N . ASN A 1 214 ? 21.652 2.818 -29.497 1.00 79.31 214 ASN A N 1
ATOM 1579 C CA . ASN A 1 214 ? 23.027 2.872 -29.986 1.00 79.31 214 ASN A CA 1
ATOM 1580 C C . ASN A 1 214 ? 23.610 1.460 -30.093 1.00 79.31 214 ASN A C 1
ATOM 1582 O O . ASN A 1 214 ? 23.782 0.768 -29.098 1.00 79.31 214 ASN A O 1
ATOM 1586 N N . ASN A 1 215 ? 24.011 1.067 -31.302 1.00 71.81 215 ASN A N 1
ATOM 1587 C CA . ASN A 1 215 ? 24.298 -0.322 -31.683 1.00 71.81 215 ASN A CA 1
ATOM 1588 C C . ASN A 1 215 ? 25.476 -1.032 -30.979 1.00 71.81 215 ASN A C 1
ATOM 1590 O O . ASN A 1 215 ? 25.708 -2.199 -31.277 1.00 71.81 215 ASN A O 1
ATOM 1594 N N . HIS A 1 216 ? 26.210 -0.369 -30.081 1.00 76.19 216 HIS A N 1
ATOM 1595 C CA . HIS A 1 216 ? 27.474 -0.873 -29.522 1.00 76.19 216 HIS A CA 1
ATOM 1596 C C . HIS A 1 216 ? 27.452 -1.131 -28.006 1.00 76.19 216 HIS A C 1
ATOM 1598 O O . HIS A 1 216 ? 28.464 -1.567 -27.472 1.00 76.19 216 HIS A O 1
ATOM 1604 N N . ALA A 1 217 ? 26.351 -0.844 -27.299 1.00 84.62 217 ALA A N 1
ATOM 1605 C CA . ALA A 1 217 ? 26.326 -0.913 -25.831 1.00 84.62 217 ALA A CA 1
ATOM 1606 C C . ALA A 1 217 ? 25.478 -2.060 -25.252 1.00 84.62 217 ALA A C 1
ATOM 1608 O O . ALA A 1 217 ? 25.634 -2.379 -24.076 1.00 84.62 217 ALA A O 1
ATOM 1609 N N . GLY A 1 218 ? 24.632 -2.714 -26.053 1.00 84.75 218 GLY A N 1
ATOM 1610 C CA . GLY A 1 218 ? 23.658 -3.686 -25.552 1.00 84.75 218 GLY A CA 1
ATOM 1611 C C . GLY A 1 218 ? 24.262 -4.824 -24.735 1.00 84.75 218 GLY A C 1
ATOM 1612 O O . GLY A 1 218 ? 23.799 -5.087 -23.628 1.00 84.75 218 GLY A O 1
ATOM 1613 N N . SER A 1 219 ? 25.334 -5.460 -25.220 1.00 93.75 219 SER A N 1
ATOM 1614 C CA . SER A 1 219 ? 25.979 -6.556 -24.482 1.00 93.75 219 SER A CA 1
ATOM 1615 C C . SER A 1 219 ? 26.493 -6.114 -23.108 1.00 93.75 219 SER A C 1
ATOM 1617 O O . SER A 1 219 ? 26.404 -6.869 -22.150 1.00 93.75 219 SER A O 1
ATOM 1619 N N . VAL A 1 220 ? 26.962 -4.870 -22.983 1.00 96.38 220 VAL A N 1
ATOM 1620 C CA . VAL A 1 220 ? 27.451 -4.326 -21.711 1.00 96.38 220 VAL A CA 1
ATOM 1621 C C . VAL A 1 220 ? 26.309 -4.166 -20.707 1.00 96.38 220 VAL A C 1
ATOM 1623 O O . VAL A 1 220 ? 26.491 -4.495 -19.541 1.00 96.38 220 VAL A O 1
ATOM 1626 N N . TYR A 1 221 ? 25.124 -3.717 -21.135 1.00 96.50 221 TYR A N 1
ATOM 1627 C CA . TYR A 1 221 ? 23.985 -3.537 -20.228 1.00 96.50 221 TYR A CA 1
ATOM 1628 C C . TYR A 1 221 ? 23.417 -4.858 -19.705 1.00 96.50 221 TYR A C 1
ATOM 1630 O O . TYR A 1 221 ? 23.093 -4.940 -18.523 1.00 96.50 221 TYR A O 1
ATOM 1638 N N . ILE A 1 222 ? 23.340 -5.913 -20.524 1.00 97.31 222 ILE A N 1
ATOM 1639 C CA . ILE A 1 222 ? 22.908 -7.223 -20.010 1.00 97.31 222 ILE A CA 1
ATOM 1640 C C . ILE A 1 222 ? 23.944 -7.839 -19.064 1.00 97.31 222 ILE A C 1
ATOM 1642 O O . ILE A 1 222 ? 23.560 -8.395 -18.038 1.00 97.31 222 ILE A O 1
ATOM 1646 N N . GLU A 1 223 ? 25.246 -7.673 -19.343 1.00 97.94 223 GLU A N 1
ATOM 1647 C CA . GLU A 1 223 ? 26.314 -8.034 -18.398 1.00 97.94 223 GLU A CA 1
ATOM 1648 C C . GLU A 1 223 ? 26.124 -7.283 -17.064 1.00 97.94 223 GLU A C 1
ATOM 1650 O O . GLU A 1 223 ? 26.160 -7.892 -15.997 1.00 97.94 223 GLU A O 1
ATOM 1655 N N . THR A 1 224 ? 25.850 -5.973 -17.108 1.00 98.38 224 THR A N 1
ATOM 1656 C CA . THR A 1 224 ? 25.578 -5.157 -15.912 1.00 98.38 224 THR A CA 1
ATOM 1657 C C . THR A 1 224 ? 24.355 -5.628 -15.143 1.00 98.38 224 THR A C 1
ATOM 1659 O O . THR A 1 224 ? 24.417 -5.712 -13.920 1.00 98.38 224 THR A O 1
ATOM 1662 N N . PHE A 1 225 ? 23.257 -5.945 -15.830 1.00 98.25 225 PHE A N 1
ATOM 1663 C CA . PHE A 1 225 ? 22.052 -6.447 -15.176 1.00 98.25 225 PHE A CA 1
ATOM 1664 C C . PHE A 1 225 ? 22.301 -7.800 -14.500 1.00 98.25 225 PHE A C 1
ATOM 1666 O O . PHE A 1 225 ? 21.888 -7.994 -13.361 1.00 98.25 225 PHE A O 1
ATOM 1673 N N . ALA A 1 226 ? 23.036 -8.705 -15.155 1.00 98.19 226 ALA A N 1
ATOM 1674 C CA . ALA A 1 226 ? 23.412 -9.997 -14.584 1.00 98.19 226 ALA A CA 1
ATOM 1675 C C . ALA A 1 226 ? 24.301 -9.848 -13.332 1.00 98.19 226 ALA A C 1
ATOM 1677 O O . ALA A 1 226 ? 24.096 -10.538 -12.332 1.00 98.19 226 ALA A O 1
ATOM 1678 N N . ILE A 1 227 ? 25.261 -8.916 -13.357 1.00 98.44 227 ILE A N 1
ATOM 1679 C CA . ILE A 1 227 ? 26.094 -8.591 -12.188 1.00 98.44 227 ILE A CA 1
ATOM 1680 C C . ILE A 1 227 ? 25.235 -8.006 -11.067 1.00 98.44 227 ILE A C 1
ATOM 1682 O O . ILE A 1 227 ? 25.370 -8.422 -9.918 1.00 98.44 227 ILE A O 1
ATOM 1686 N N . TRP A 1 228 ? 24.345 -7.066 -11.393 1.00 98.38 228 TRP A N 1
ATOM 1687 C CA . TRP A 1 228 ? 23.454 -6.447 -10.420 1.00 98.38 228 TRP A CA 1
ATOM 1688 C C . TRP A 1 228 ? 22.553 -7.470 -9.742 1.00 98.38 228 TRP A C 1
ATOM 1690 O O . TRP A 1 228 ? 22.547 -7.509 -8.519 1.00 98.38 228 TRP A O 1
ATOM 1700 N N . ILE A 1 229 ? 21.849 -8.324 -10.494 1.00 97.50 229 ILE A N 1
ATOM 1701 C CA . ILE A 1 229 ? 20.924 -9.286 -9.886 1.00 97.50 229 ILE A CA 1
ATOM 1702 C C . ILE A 1 229 ? 21.666 -10.297 -9.007 1.00 97.50 229 ILE A C 1
ATOM 1704 O O . ILE A 1 229 ? 21.218 -10.605 -7.907 1.00 97.50 229 ILE A O 1
ATOM 1708 N N . THR A 1 230 ? 22.850 -10.739 -9.444 1.00 97.62 230 THR A N 1
ATOM 1709 C CA . THR A 1 230 ? 23.711 -11.622 -8.648 1.00 97.62 230 THR A CA 1
ATOM 1710 C C . THR A 1 230 ? 24.128 -10.934 -7.352 1.00 97.62 230 THR A C 1
ATOM 1712 O O . THR A 1 230 ? 23.994 -11.508 -6.277 1.00 97.62 230 THR A O 1
ATOM 1715 N N . MET A 1 231 ? 24.599 -9.689 -7.431 1.00 97.81 231 MET A N 1
ATOM 1716 C CA . MET A 1 231 ? 25.000 -8.935 -6.249 1.00 97.81 231 MET A CA 1
ATOM 1717 C C . MET A 1 231 ? 23.812 -8.634 -5.333 1.00 97.81 231 MET A C 1
ATOM 1719 O O . MET A 1 231 ? 23.947 -8.788 -4.129 1.00 97.81 231 MET A O 1
ATOM 1723 N N . PHE A 1 232 ? 22.659 -8.245 -5.874 1.00 96.00 232 PHE A N 1
ATOM 1724 C CA . PHE A 1 232 ? 21.448 -7.978 -5.104 1.00 96.00 232 PHE A CA 1
ATOM 1725 C C . PHE A 1 232 ? 21.040 -9.213 -4.293 1.00 96.00 232 PHE A C 1
ATOM 1727 O O . PHE A 1 232 ? 20.919 -9.126 -3.076 1.00 96.00 232 PHE A O 1
ATOM 1734 N N . VAL A 1 233 ? 20.949 -10.381 -4.937 1.00 95.19 233 VAL A N 1
ATOM 1735 C CA . VAL A 1 233 ? 20.636 -11.654 -4.269 1.00 95.19 233 VAL A CA 1
ATOM 1736 C C . VAL A 1 233 ? 21.689 -12.015 -3.213 1.00 95.19 233 VAL A C 1
ATOM 1738 O O . VAL A 1 233 ? 21.338 -12.376 -2.092 1.00 95.19 233 VAL A O 1
ATOM 1741 N N . LEU A 1 234 ? 22.984 -11.875 -3.522 1.00 96.69 234 LEU A N 1
ATOM 1742 C CA . LEU A 1 234 ? 24.055 -12.141 -2.553 1.00 96.69 234 LEU A CA 1
ATOM 1743 C C . LEU A 1 234 ? 23.994 -11.204 -1.340 1.00 96.69 234 LEU A C 1
ATOM 1745 O O . LEU A 1 234 ? 24.201 -11.657 -0.218 1.00 96.69 234 LEU A O 1
ATOM 1749 N N . LEU A 1 235 ? 23.695 -9.919 -1.542 1.00 96.31 235 LEU A N 1
ATOM 1750 C CA . LEU A 1 235 ? 23.554 -8.955 -0.450 1.00 96.31 235 LEU A CA 1
ATOM 1751 C C . LEU A 1 235 ? 22.357 -9.292 0.448 1.00 96.31 235 LEU A C 1
ATOM 1753 O O . LEU A 1 235 ? 22.479 -9.148 1.661 1.00 96.31 235 LEU A O 1
ATOM 1757 N N . GLN A 1 236 ? 21.251 -9.795 -0.112 1.00 93.25 236 GLN A N 1
ATOM 1758 C CA . GLN A 1 236 ? 20.112 -10.276 0.682 1.00 93.25 236 GLN A CA 1
ATOM 1759 C C . GLN A 1 236 ? 20.494 -11.487 1.545 1.00 93.25 236 GLN A C 1
ATOM 1761 O O . GLN A 1 236 ? 20.213 -11.501 2.741 1.00 93.25 236 GLN A O 1
ATOM 1766 N N . PHE A 1 237 ? 21.222 -12.464 0.989 1.00 95.00 237 PHE A N 1
ATOM 1767 C CA . PHE A 1 237 ? 21.727 -13.597 1.777 1.00 95.00 237 PHE A CA 1
ATOM 1768 C C . PHE A 1 237 ? 22.690 -13.164 2.888 1.00 95.00 237 PHE A C 1
ATOM 1770 O O . PHE A 1 237 ? 22.639 -13.701 3.992 1.00 95.00 237 PHE A O 1
ATOM 1777 N N . VAL A 1 238 ? 23.561 -12.187 2.615 1.00 95.19 238 VAL A N 1
ATOM 1778 C CA . VAL A 1 238 ? 24.461 -11.619 3.629 1.00 95.19 238 VAL A CA 1
ATOM 1779 C C . VAL A 1 238 ? 23.674 -10.901 4.725 1.00 95.19 238 VAL A C 1
ATOM 1781 O O . VAL A 1 238 ? 24.036 -11.033 5.891 1.00 95.19 238 VAL A O 1
ATOM 1784 N N . MET A 1 239 ? 22.607 -10.174 4.375 1.00 93.38 239 MET A N 1
ATOM 1785 C CA . MET A 1 239 ? 21.722 -9.523 5.346 1.00 93.38 239 MET A CA 1
ATOM 1786 C C . MET A 1 239 ? 21.098 -10.559 6.276 1.00 93.38 239 MET A C 1
ATOM 1788 O O . MET A 1 239 ? 21.232 -10.436 7.488 1.00 93.38 239 MET A O 1
ATOM 1792 N N . GLU A 1 240 ? 20.498 -11.608 5.715 1.00 92.06 240 GLU A N 1
ATOM 1793 C CA . GLU A 1 240 ? 19.840 -12.651 6.502 1.00 92.06 240 GLU A CA 1
ATOM 1794 C C . GLU A 1 240 ? 20.834 -13.378 7.416 1.00 92.06 240 GLU A C 1
ATOM 1796 O O . GLU A 1 240 ? 20.596 -13.530 8.613 1.00 92.06 240 GLU A O 1
ATOM 1801 N N . ALA A 1 241 ? 22.009 -13.743 6.894 1.00 93.88 241 ALA A N 1
ATOM 1802 C CA . ALA A 1 241 ? 23.063 -14.355 7.698 1.00 93.88 241 ALA A CA 1
ATOM 1803 C C . ALA A 1 241 ? 23.541 -13.428 8.829 1.00 93.88 241 ALA A C 1
ATOM 1805 O O . ALA A 1 241 ? 23.736 -13.875 9.960 1.00 93.88 241 ALA A O 1
ATOM 1806 N N . LEU A 1 242 ? 23.705 -12.131 8.547 1.00 92.94 242 LEU A N 1
ATOM 1807 C CA . LEU A 1 242 ? 24.063 -11.134 9.553 1.00 92.94 242 LEU A CA 1
ATOM 1808 C C . LEU A 1 242 ? 22.955 -10.983 10.603 1.00 92.94 242 LEU A C 1
ATOM 1810 O O . LEU A 1 242 ? 23.260 -10.913 11.790 1.00 92.94 242 LEU A O 1
ATOM 1814 N N . ALA A 1 243 ? 21.687 -10.971 10.191 1.00 90.56 243 ALA A N 1
ATOM 1815 C CA . ALA A 1 243 ? 20.546 -10.885 11.092 1.00 90.56 243 ALA A CA 1
ATOM 1816 C C . ALA A 1 243 ? 20.503 -12.081 12.054 1.00 90.56 243 ALA A C 1
ATOM 1818 O O . ALA A 1 243 ? 20.336 -11.879 13.255 1.00 90.56 243 ALA A O 1
ATOM 1819 N N . VAL A 1 244 ? 20.732 -13.303 11.562 1.00 91.56 244 VAL A N 1
ATOM 1820 C CA . VAL A 1 244 ? 20.815 -14.513 12.400 1.00 91.56 244 VAL A CA 1
ATOM 1821 C C . VAL A 1 244 ? 21.964 -14.414 13.405 1.00 91.56 244 VAL A C 1
ATOM 1823 O O . VAL A 1 244 ? 21.739 -14.547 14.607 1.00 91.56 244 VAL A O 1
ATOM 1826 N N . VAL A 1 245 ? 23.181 -14.104 12.943 1.00 93.69 245 VAL A N 1
ATOM 1827 C CA . VAL A 1 245 ? 24.365 -13.994 13.817 1.00 93.69 245 VAL A CA 1
ATOM 1828 C C . VAL A 1 245 ? 24.166 -12.931 14.893 1.00 93.69 245 VAL A C 1
ATOM 1830 O O . VAL A 1 245 ? 24.533 -13.125 16.052 1.00 93.69 245 VAL A O 1
ATOM 1833 N N . LEU A 1 246 ? 23.586 -11.790 14.525 1.00 92.19 246 LEU A N 1
ATOM 1834 C CA . LEU A 1 246 ? 23.385 -10.715 15.476 1.00 92.19 246 LEU A CA 1
ATOM 1835 C C . LEU A 1 246 ? 22.244 -10.998 16.468 1.00 92.19 246 LEU A C 1
ATOM 1837 O O . LEU A 1 246 ? 22.358 -10.575 17.620 1.00 92.19 246 LEU A O 1
ATOM 1841 N N . ARG A 1 247 ? 21.197 -11.737 16.072 1.00 89.31 247 ARG A N 1
ATOM 1842 C CA . ARG A 1 247 ? 20.123 -12.197 16.977 1.00 89.31 247 ARG A CA 1
ATOM 1843 C C . ARG A 1 247 ? 20.636 -13.137 18.068 1.00 89.31 247 ARG A C 1
ATOM 1845 O O . ARG A 1 247 ? 20.125 -13.100 19.179 1.00 89.31 247 ARG A O 1
ATOM 1852 N N . GLU A 1 248 ? 21.656 -13.941 17.779 1.00 91.25 248 GLU A N 1
ATOM 1853 C CA . GLU A 1 248 ? 22.300 -14.813 18.774 1.00 91.25 248 GLU A CA 1
ATOM 1854 C C . GLU A 1 248 ? 23.307 -14.071 19.671 1.00 91.25 248 GLU A C 1
ATOM 1856 O O . GLU A 1 248 ? 23.771 -14.601 20.682 1.00 91.25 248 GLU A O 1
ATOM 1861 N N . SER A 1 249 ? 23.663 -12.835 19.319 1.00 91.25 249 SER A N 1
ATOM 1862 C CA . SER A 1 249 ? 24.638 -12.039 20.060 1.00 91.25 249 SER A CA 1
ATOM 1863 C C . SER A 1 249 ? 23.995 -11.212 21.180 1.00 91.25 249 SER A C 1
ATOM 1865 O O . SER A 1 249 ? 22.805 -10.903 21.159 1.00 91.25 249 SER A O 1
ATOM 1867 N N . SER A 1 250 ? 24.810 -10.730 22.125 1.00 89.44 250 SER A N 1
ATOM 1868 C CA . SER A 1 250 ? 24.366 -9.762 23.143 1.00 89.44 250 SER A CA 1
ATOM 1869 C C . SER A 1 250 ? 23.876 -8.426 22.562 1.00 89.44 250 SER A C 1
ATOM 1871 O O . SER A 1 250 ? 23.306 -7.618 23.294 1.00 89.44 250 SER A O 1
ATOM 1873 N N . LEU A 1 251 ? 24.077 -8.184 21.260 1.00 87.50 251 LEU A N 1
ATOM 1874 C CA . LEU A 1 251 ? 23.590 -6.999 20.557 1.00 87.50 251 LEU A CA 1
ATOM 1875 C C . LEU A 1 251 ? 22.137 -7.126 20.084 1.00 87.50 251 LEU A C 1
ATOM 1877 O O . LEU A 1 251 ? 21.603 -6.134 19.598 1.00 87.50 251 LEU A O 1
ATOM 1881 N N . ALA A 1 252 ? 21.485 -8.283 20.251 1.00 86.69 252 ALA A N 1
ATOM 1882 C CA . ALA A 1 252 ? 20.095 -8.497 19.837 1.00 86.69 252 ALA A CA 1
ATOM 1883 C C . ALA A 1 252 ? 19.128 -7.431 20.385 1.00 86.69 252 ALA A C 1
ATOM 1885 O O . ALA A 1 252 ? 18.206 -7.019 19.690 1.00 86.69 252 ALA A O 1
ATOM 1886 N N . ILE A 1 253 ? 19.397 -6.909 21.589 1.00 80.06 253 ILE A N 1
ATOM 1887 C CA . ILE A 1 253 ? 18.611 -5.844 22.239 1.00 80.06 253 ILE A CA 1
ATOM 1888 C C . ILE A 1 253 ? 18.579 -4.549 21.401 1.00 80.06 253 ILE A C 1
ATOM 1890 O O . ILE A 1 253 ? 17.629 -3.779 21.490 1.00 80.06 253 ILE A O 1
ATOM 1894 N N . TYR A 1 254 ? 19.597 -4.302 20.573 1.00 80.75 254 TYR A N 1
ATOM 1895 C CA . TYR A 1 254 ? 19.700 -3.101 19.739 1.00 80.75 254 TYR A CA 1
ATOM 1896 C C . TYR A 1 254 ? 19.171 -3.298 18.311 1.00 80.75 254 TYR A C 1
ATOM 1898 O O . TYR A 1 254 ? 19.246 -2.375 17.500 1.00 80.75 254 TYR A O 1
ATOM 1906 N N . ILE A 1 255 ? 18.659 -4.487 17.978 1.00 85.56 255 ILE A N 1
ATOM 1907 C CA . ILE A 1 255 ? 18.261 -4.852 16.614 1.00 85.56 255 ILE A CA 1
ATOM 1908 C C . ILE A 1 255 ? 16.744 -4.900 16.550 1.00 85.56 255 ILE A C 1
ATOM 1910 O O . ILE A 1 255 ? 16.121 -5.957 16.605 1.00 85.56 255 ILE A O 1
ATOM 1914 N N . GLY A 1 256 ? 16.164 -3.707 16.457 1.00 87.62 256 GLY A N 1
ATOM 1915 C CA . GLY A 1 256 ? 14.752 -3.529 16.147 1.00 87.62 256 GLY A CA 1
ATOM 1916 C C . GLY A 1 256 ? 14.443 -3.739 14.656 1.00 87.62 256 GLY A C 1
ATOM 1917 O O . GLY A 1 256 ? 15.364 -3.839 13.830 1.00 87.62 256 GLY A O 1
ATOM 1918 N N . PRO A 1 257 ? 13.152 -3.767 14.283 1.00 86.31 257 PRO A N 1
ATOM 1919 C CA . PRO A 1 257 ? 12.714 -3.825 12.885 1.00 86.31 257 PRO A CA 1
ATOM 1920 C C . PRO A 1 257 ? 13.307 -2.688 12.038 1.00 86.31 257 PRO A C 1
ATOM 1922 O O . PRO A 1 257 ? 13.641 -2.895 10.867 1.00 86.31 257 PRO A O 1
ATOM 1925 N N . GLU A 1 258 ? 13.554 -1.522 12.640 1.00 91.81 258 GLU A N 1
ATOM 1926 C CA . GLU A 1 258 ? 14.163 -0.358 11.995 1.00 91.81 258 GLU A CA 1
ATOM 1927 C C . GLU A 1 258 ? 15.554 -0.665 11.433 1.00 91.81 258 GLU A C 1
ATOM 1929 O O . GLU A 1 258 ? 15.899 -0.193 10.348 1.00 91.81 258 GLU A O 1
ATOM 1934 N N . PHE A 1 259 ? 16.354 -1.477 12.137 1.00 91.94 259 PHE A N 1
ATOM 1935 C CA . PHE A 1 259 ? 17.690 -1.851 11.675 1.00 91.94 259 PHE A CA 1
ATOM 1936 C C . PHE A 1 259 ? 17.612 -2.615 10.351 1.00 91.94 259 PHE A C 1
ATOM 1938 O O . PHE A 1 259 ? 18.354 -2.303 9.420 1.00 91.94 259 PHE A O 1
ATOM 1945 N N . SER A 1 260 ? 16.678 -3.565 10.239 1.00 91.19 260 SER A N 1
ATOM 1946 C CA . SER A 1 260 ? 16.486 -4.340 9.008 1.00 91.19 260 SER A CA 1
ATOM 1947 C C . SER A 1 260 ? 16.084 -3.445 7.830 1.00 91.19 260 SER A C 1
ATOM 1949 O O . SER A 1 260 ? 16.624 -3.592 6.734 1.00 91.19 260 SER A O 1
ATOM 1951 N N . LEU A 1 261 ? 15.219 -2.452 8.066 1.00 93.62 261 LEU A N 1
ATOM 1952 C CA . LEU A 1 261 ? 14.758 -1.515 7.041 1.00 93.62 261 LEU A CA 1
ATOM 1953 C C . LEU A 1 261 ? 15.873 -0.569 6.586 1.00 93.62 261 LEU A C 1
ATOM 1955 O O . LEU A 1 261 ? 16.060 -0.366 5.385 1.00 93.62 261 LEU A O 1
ATOM 1959 N N . VAL A 1 262 ? 16.657 -0.026 7.524 1.00 95.50 262 VAL A N 1
ATOM 1960 C CA . VAL A 1 262 ? 17.827 0.809 7.204 1.00 95.50 262 VAL A CA 1
ATOM 1961 C C . VAL A 1 262 ? 18.865 0.001 6.431 1.00 95.50 262 VAL A C 1
ATOM 1963 O O . VAL A 1 262 ? 19.377 0.472 5.415 1.00 95.50 262 VAL A O 1
ATOM 1966 N N . MET A 1 263 ? 19.157 -1.225 6.869 1.00 94.94 263 MET A N 1
ATOM 1967 C CA . MET A 1 263 ? 20.095 -2.100 6.172 1.00 94.94 263 MET A CA 1
ATOM 1968 C C . MET A 1 263 ? 19.592 -2.470 4.779 1.00 94.94 263 MET A C 1
ATOM 1970 O O . MET A 1 263 ? 20.371 -2.400 3.833 1.00 94.94 263 MET A O 1
ATOM 1974 N N . SER A 1 264 ? 18.303 -2.773 4.618 1.00 93.88 264 SER A N 1
ATOM 1975 C CA . SER A 1 264 ? 17.687 -3.019 3.310 1.00 93.88 264 SER A CA 1
ATOM 1976 C C . SER A 1 264 ? 17.864 -1.819 2.374 1.00 93.88 264 SER A C 1
ATOM 1978 O O . SER A 1 264 ? 18.353 -1.972 1.253 1.00 93.88 264 SER A O 1
ATOM 1980 N N . LEU A 1 265 ? 17.596 -0.599 2.859 1.00 95.88 265 LEU A N 1
ATOM 1981 C CA . LEU A 1 265 ? 17.811 0.635 2.100 1.00 95.88 265 LEU A CA 1
ATOM 1982 C C . LEU A 1 265 ? 19.278 0.796 1.667 1.00 95.88 265 LEU A C 1
ATOM 1984 O O . LEU A 1 265 ? 19.559 1.074 0.499 1.00 95.88 265 LEU A O 1
ATOM 1988 N N . VAL A 1 266 ? 20.221 0.596 2.593 1.00 97.19 266 VAL A N 1
ATOM 1989 C CA . VAL A 1 266 ? 21.664 0.696 2.320 1.00 97.19 266 VAL A CA 1
ATOM 1990 C C . VAL A 1 266 ? 22.106 -0.348 1.298 1.00 97.19 266 VAL A C 1
ATOM 1992 O O . VAL A 1 266 ? 22.796 -0.003 0.340 1.00 97.19 266 VAL A O 1
ATOM 1995 N N . LEU A 1 267 ? 21.711 -1.609 1.474 1.00 96.31 267 LEU A N 1
ATOM 1996 C CA . LEU A 1 267 ? 22.102 -2.715 0.599 1.00 96.31 267 LEU A CA 1
ATOM 1997 C C . LEU A 1 267 ? 21.515 -2.568 -0.804 1.00 96.31 267 LEU A C 1
ATOM 1999 O O . LEU A 1 267 ? 22.184 -2.868 -1.793 1.00 96.31 267 LEU A O 1
ATOM 2003 N N . MET A 1 268 ? 20.302 -2.037 -0.906 1.00 95.50 268 MET A N 1
ATOM 2004 C CA . MET A 1 268 ? 19.668 -1.743 -2.179 1.00 95.50 268 MET A CA 1
ATOM 2005 C C . MET A 1 268 ? 20.448 -0.682 -2.967 1.00 95.50 268 MET A C 1
ATOM 2007 O O . MET A 1 268 ? 20.795 -0.922 -4.124 1.00 95.50 268 MET A O 1
ATOM 2011 N N . PHE A 1 269 ? 20.852 0.429 -2.343 1.00 98.12 269 PHE A N 1
ATOM 2012 C CA . PHE A 1 269 ? 21.734 1.400 -3.005 1.00 98.12 269 PHE A CA 1
ATOM 2013 C C . PHE A 1 269 ? 23.147 0.855 -3.244 1.00 98.12 269 PHE A C 1
ATOM 2015 O O . PHE A 1 269 ? 23.747 1.142 -4.280 1.00 98.12 269 PHE A O 1
ATOM 2022 N N . LEU A 1 270 ? 23.679 0.034 -2.335 1.00 98.00 270 LEU A N 1
ATOM 2023 C CA . LEU A 1 270 ? 24.969 -0.631 -2.519 1.00 98.00 270 LEU A CA 1
ATOM 2024 C C . LEU A 1 270 ? 24.949 -1.560 -3.739 1.00 98.00 270 LEU A C 1
ATOM 2026 O O . LEU A 1 270 ? 25.944 -1.637 -4.465 1.00 98.00 270 LEU A O 1
ATOM 2030 N N . SER A 1 271 ? 23.810 -2.197 -4.029 1.00 98.12 271 SER A N 1
ATOM 2031 C CA . SER A 1 271 ? 23.637 -3.017 -5.229 1.00 98.12 271 SER A CA 1
ATOM 2032 C C . SER A 1 271 ? 23.811 -2.205 -6.526 1.00 98.12 271 SER A C 1
ATOM 2034 O O . SER A 1 271 ? 24.273 -2.727 -7.539 1.00 98.12 271 SER A O 1
ATOM 2036 N N . LEU A 1 272 ? 23.579 -0.889 -6.515 1.00 98.31 272 LEU A N 1
ATOM 2037 C CA . LEU A 1 272 ? 23.837 -0.039 -7.684 1.00 98.31 272 LEU A CA 1
ATOM 2038 C C . LEU A 1 272 ? 25.332 0.146 -7.986 1.00 98.31 272 LEU A C 1
ATOM 2040 O O . LEU A 1 272 ? 25.683 0.664 -9.048 1.00 98.31 272 LEU A O 1
ATOM 2044 N N . SER A 1 273 ? 26.239 -0.341 -7.132 1.00 98.31 273 SER A N 1
ATOM 2045 C CA . SER A 1 273 ? 27.668 -0.416 -7.463 1.00 98.31 273 SER A CA 1
ATOM 2046 C C . SER A 1 273 ? 27.956 -1.282 -8.704 1.00 98.31 273 SER A C 1
ATOM 2048 O O . SER A 1 273 ? 28.986 -1.087 -9.353 1.00 98.31 273 SER A O 1
ATOM 2050 N N . ALA A 1 274 ? 27.009 -2.127 -9.142 1.00 98.38 274 ALA A N 1
ATOM 2051 C CA . ALA A 1 274 ? 27.058 -2.827 -10.430 1.00 98.38 274 ALA A CA 1
ATOM 2052 C C . ALA A 1 274 ? 27.229 -1.872 -11.629 1.00 98.38 274 ALA A C 1
ATOM 2054 O O . ALA A 1 274 ? 27.829 -2.239 -12.640 1.00 98.38 274 ALA A O 1
ATOM 2055 N N . LEU A 1 275 ? 26.777 -0.617 -11.511 1.00 98.25 275 LEU A N 1
ATOM 2056 C CA . LEU A 1 275 ? 26.926 0.427 -12.534 1.00 98.25 275 LEU A CA 1
ATOM 2057 C C . LEU A 1 275 ? 28.378 0.883 -12.752 1.00 98.25 275 LEU A C 1
ATOM 2059 O O . LEU A 1 275 ? 28.659 1.653 -13.675 1.00 98.25 275 LEU A O 1
ATOM 2063 N N . VAL A 1 276 ? 29.328 0.404 -11.947 1.00 98.25 276 VAL A N 1
ATOM 2064 C CA . VAL A 1 276 ? 30.757 0.545 -12.247 1.00 98.25 276 VAL A CA 1
ATOM 2065 C C . VAL A 1 276 ? 31.139 -0.299 -13.474 1.00 98.25 276 VAL A C 1
ATOM 2067 O O . VAL A 1 276 ? 32.005 0.118 -14.247 1.00 98.25 276 VAL A O 1
ATOM 2070 N N . TRP A 1 277 ? 30.454 -1.425 -13.727 1.00 98.38 277 TRP A N 1
ATOM 2071 C CA . TRP A 1 277 ? 30.766 -2.336 -14.835 1.00 98.38 277 TRP A CA 1
ATOM 2072 C C . TRP A 1 277 ? 30.730 -1.676 -16.225 1.00 98.38 277 TRP A C 1
ATOM 2074 O O . TRP A 1 277 ? 31.740 -1.751 -16.930 1.00 98.38 277 TRP A O 1
ATOM 2084 N N . PRO A 1 278 ? 29.673 -0.939 -16.627 1.00 97.31 278 PRO A N 1
ATOM 2085 C CA . PRO A 1 278 ? 29.664 -0.183 -17.879 1.00 97.31 278 PRO A CA 1
ATOM 2086 C C . PRO A 1 278 ? 30.881 0.722 -18.075 1.00 97.31 278 PRO A C 1
ATOM 2088 O O . PRO A 1 278 ? 31.393 0.837 -19.188 1.00 97.31 278 PRO A O 1
ATOM 2091 N N . ARG A 1 279 ? 31.369 1.350 -16.997 1.00 97.31 279 ARG A N 1
ATOM 2092 C CA . ARG A 1 279 ? 32.517 2.267 -17.053 1.00 97.31 279 ARG A CA 1
ATOM 2093 C C . ARG A 1 279 ? 33.817 1.506 -17.281 1.00 97.31 279 ARG A C 1
ATOM 2095 O O . ARG A 1 279 ? 34.619 1.940 -18.102 1.00 97.31 279 ARG A O 1
ATOM 2102 N N . ILE A 1 280 ? 33.984 0.348 -16.637 1.00 98.06 280 ILE A N 1
ATOM 2103 C CA . ILE A 1 280 ? 35.100 -0.577 -16.906 1.00 98.06 280 ILE A CA 1
ATOM 2104 C C . ILE A 1 280 ? 35.074 -1.033 -18.373 1.00 98.06 280 ILE A C 1
ATOM 2106 O O . ILE A 1 280 ? 36.116 -1.134 -19.015 1.00 98.06 280 ILE A O 1
ATOM 2110 N N . ARG A 1 281 ? 33.879 -1.235 -18.938 1.00 97.12 281 ARG A N 1
ATOM 2111 C CA . ARG A 1 281 ? 33.667 -1.615 -20.345 1.00 97.12 281 ARG A CA 1
ATOM 2112 C C . ARG A 1 281 ? 33.728 -0.433 -21.324 1.00 97.12 281 ARG A C 1
ATOM 2114 O O . ARG A 1 281 ? 33.438 -0.603 -22.505 1.00 97.12 281 ARG A O 1
ATOM 2121 N N . GLY A 1 282 ? 34.129 0.753 -20.862 1.00 96.31 282 GLY A N 1
ATOM 2122 C CA . GLY A 1 282 ? 34.395 1.919 -21.706 1.00 96.31 282 GLY A CA 1
ATOM 2123 C C . GLY A 1 282 ? 33.191 2.824 -21.987 1.00 96.31 282 GLY A C 1
ATOM 2124 O O . GLY A 1 282 ? 33.310 3.757 -22.783 1.00 96.31 282 GLY A O 1
ATOM 2125 N N . ILE A 1 283 ? 32.037 2.612 -21.345 1.00 96.06 283 ILE A N 1
ATOM 2126 C CA . ILE A 1 283 ? 30.904 3.543 -21.440 1.00 96.06 283 ILE A CA 1
ATOM 2127 C C . ILE A 1 283 ? 31.216 4.790 -20.606 1.00 96.06 283 ILE A C 1
ATOM 2129 O O . ILE A 1 283 ? 31.459 4.720 -19.400 1.00 96.06 283 ILE A O 1
ATOM 2133 N N . SER A 1 284 ? 31.209 5.958 -21.253 1.00 95.81 284 SER A N 1
ATOM 2134 C CA . SER A 1 284 ? 31.471 7.223 -20.566 1.00 95.81 284 SER A CA 1
ATOM 2135 C C . SER A 1 284 ? 30.389 7.518 -19.525 1.00 95.81 284 SER A C 1
ATOM 2137 O O . SER A 1 284 ? 29.211 7.237 -19.725 1.00 95.81 284 SER A O 1
ATOM 2139 N N . SER A 1 285 ? 30.770 8.144 -18.412 1.00 96.44 285 SER A N 1
ATOM 2140 C CA . SER A 1 285 ? 29.858 8.452 -17.297 1.00 96.44 285 SER A CA 1
ATOM 2141 C C . SER A 1 285 ? 28.660 9.288 -17.727 1.00 96.44 285 SER A C 1
ATOM 2143 O O . SER A 1 285 ? 27.547 9.039 -17.287 1.00 96.44 285 SER A O 1
ATOM 2145 N N . LYS A 1 286 ? 28.894 10.279 -18.596 1.00 95.62 286 LYS A N 1
ATOM 2146 C CA . LYS A 1 286 ? 27.833 11.144 -19.115 1.00 95.62 286 LYS A CA 1
ATOM 2147 C C . LYS A 1 286 ? 26.783 10.314 -19.851 1.00 95.62 286 LYS A C 1
ATOM 2149 O O . LYS A 1 286 ? 25.600 10.451 -19.572 1.00 95.62 286 LYS A O 1
ATOM 2154 N N . ARG A 1 287 ? 27.241 9.418 -20.726 1.00 93.88 287 ARG A N 1
ATOM 2155 C CA . ARG A 1 287 ? 26.366 8.523 -21.472 1.00 93.88 287 ARG A CA 1
ATOM 2156 C C . ARG A 1 287 ? 25.669 7.516 -20.565 1.00 93.88 287 ARG A C 1
ATOM 2158 O O . ARG A 1 287 ? 24.481 7.307 -20.728 1.00 93.88 287 ARG A O 1
ATOM 2165 N N . LEU A 1 288 ? 26.371 6.934 -19.591 1.00 95.44 288 LEU A N 1
ATOM 2166 C CA . LEU A 1 288 ? 25.754 6.029 -18.622 1.00 95.44 288 LEU A CA 1
ATOM 2167 C C . LEU A 1 288 ? 24.602 6.718 -17.880 1.00 95.44 288 LEU A C 1
ATOM 2169 O O . LEU A 1 288 ? 23.523 6.150 -17.818 1.00 95.44 288 LEU A O 1
ATOM 2173 N N . LEU A 1 289 ? 24.818 7.938 -17.375 1.00 95.69 289 LEU A N 1
ATOM 2174 C CA . LEU A 1 289 ? 23.788 8.720 -16.681 1.00 95.69 289 LEU A CA 1
ATOM 2175 C C . LEU A 1 289 ? 22.609 9.072 -17.597 1.00 95.69 289 LEU A C 1
ATOM 2177 O O . LEU A 1 289 ? 21.468 8.995 -17.159 1.00 95.69 289 LEU A O 1
ATOM 2181 N N . GLU A 1 290 ? 22.864 9.427 -18.859 1.00 92.75 290 GLU A N 1
ATOM 2182 C CA . GLU A 1 290 ? 21.811 9.616 -19.870 1.00 92.75 290 GLU A CA 1
ATOM 2183 C C . GLU A 1 290 ? 21.022 8.327 -20.118 1.00 92.75 290 GLU A C 1
ATOM 2185 O O . GLU A 1 290 ? 19.794 8.354 -20.170 1.00 92.75 290 GLU A O 1
ATOM 2190 N N . ASP A 1 291 ? 21.717 7.197 -20.210 1.00 93.31 291 ASP A N 1
ATOM 2191 C CA . ASP A 1 291 ? 21.130 5.912 -20.563 1.00 93.31 291 ASP A CA 1
ATOM 2192 C C . ASP A 1 291 ? 20.293 5.306 -19.418 1.00 93.31 291 ASP A C 1
ATOM 2194 O O . ASP A 1 291 ? 19.306 4.633 -19.707 1.00 93.31 291 ASP A O 1
ATOM 2198 N N . ILE A 1 292 ? 20.624 5.599 -18.150 1.00 94.69 292 ILE A N 1
ATOM 2199 C CA . ILE A 1 292 ? 19.862 5.167 -16.957 1.00 94.69 292 ILE A CA 1
ATOM 2200 C C . ILE A 1 292 ? 18.893 6.228 -16.407 1.00 94.69 292 ILE A C 1
ATOM 2202 O O . ILE A 1 292 ? 18.359 6.057 -15.316 1.00 94.69 292 ILE A O 1
ATOM 2206 N N . GLY A 1 293 ? 18.679 7.337 -17.124 1.00 91.31 293 GLY A N 1
ATOM 2207 C CA . GLY A 1 293 ? 17.694 8.359 -16.737 1.00 91.31 293 GLY A CA 1
ATOM 2208 C C . GLY A 1 293 ? 18.134 9.325 -15.627 1.00 91.31 293 GLY A C 1
ATOM 2209 O O . GLY A 1 293 ? 17.321 10.097 -15.132 1.00 91.31 293 GLY A O 1
ATOM 2210 N N . LEU A 1 294 ? 19.421 9.348 -15.270 1.00 93.75 294 LEU A N 1
ATOM 2211 C CA . LEU A 1 294 ? 20.013 10.283 -14.299 1.00 93.75 294 LEU A CA 1
ATOM 2212 C C . LEU A 1 294 ? 20.634 11.530 -14.957 1.00 93.75 294 LEU A C 1
ATOM 2214 O O . LEU A 1 294 ? 21.430 12.251 -14.346 1.00 93.75 294 LEU A O 1
ATOM 2218 N N . ALA A 1 295 ? 20.306 11.797 -16.221 1.00 91.25 295 ALA A N 1
ATOM 2219 C CA . ALA A 1 295 ? 20.698 13.033 -16.884 1.00 91.25 295 ALA A CA 1
ATOM 2220 C C . ALA A 1 295 ? 19.945 14.247 -16.323 1.00 91.25 295 ALA A C 1
ATOM 2222 O O . ALA A 1 295 ? 18.879 14.148 -15.720 1.00 91.25 295 ALA A O 1
ATOM 2223 N N . ARG A 1 296 ? 20.499 15.441 -16.561 1.00 88.00 296 ARG A N 1
ATOM 2224 C CA . ARG A 1 296 ? 19.823 16.694 -16.214 1.00 88.00 296 ARG A CA 1
ATOM 2225 C C . ARG A 1 296 ? 18.581 16.857 -17.083 1.00 88.00 296 ARG A C 1
ATOM 2227 O O . ARG A 1 296 ? 18.692 17.136 -18.275 1.00 88.00 296 ARG A O 1
ATOM 2234 N N . VAL A 1 297 ? 17.418 16.733 -16.461 1.00 86.56 297 VAL A N 1
ATOM 2235 C CA . VAL A 1 297 ? 16.111 16.933 -17.088 1.00 86.56 297 VAL A CA 1
ATOM 2236 C C . VAL A 1 297 ? 15.399 18.133 -16.477 1.00 86.56 297 VAL A C 1
ATOM 2238 O O . VAL A 1 297 ? 15.714 18.588 -15.375 1.00 86.56 297 VAL A O 1
ATOM 2241 N N . ASN A 1 298 ? 14.421 18.669 -17.202 1.00 88.25 298 ASN A N 1
ATOM 2242 C CA . ASN A 1 298 ? 13.498 19.628 -16.619 1.00 88.25 298 ASN A CA 1
ATOM 2243 C C . ASN A 1 298 ? 12.471 18.848 -15.793 1.00 88.25 298 ASN A C 1
ATOM 2245 O O . ASN A 1 298 ? 11.530 18.297 -16.355 1.00 88.25 298 ASN A O 1
ATOM 2249 N N . VAL A 1 299 ? 12.661 18.824 -14.472 1.00 87.25 299 VAL A N 1
ATOM 2250 C CA . VAL A 1 299 ? 11.846 18.054 -13.518 1.00 87.25 299 VAL A CA 1
ATOM 2251 C C . VAL A 1 299 ? 10.343 18.247 -13.754 1.00 87.25 299 VAL A C 1
ATOM 2253 O O . VAL A 1 299 ? 9.596 17.276 -13.812 1.00 87.25 299 VAL A O 1
ATOM 2256 N N . PHE A 1 300 ? 9.887 19.478 -13.996 1.00 87.50 300 PHE A N 1
ATOM 2257 C CA . PHE A 1 300 ? 8.464 19.751 -14.223 1.00 87.50 300 PHE A CA 1
ATOM 2258 C C . PHE A 1 300 ? 7.920 19.146 -15.522 1.00 87.50 300 PHE A C 1
ATOM 2260 O O . PHE A 1 300 ? 6.741 18.803 -15.587 1.00 87.50 300 PHE A O 1
ATOM 2267 N N . ARG A 1 301 ? 8.763 18.999 -16.552 1.00 87.50 301 ARG A N 1
ATOM 2268 C CA . ARG A 1 301 ? 8.373 18.348 -17.811 1.00 87.50 301 ARG A CA 1
ATOM 2269 C C . ARG A 1 301 ? 8.278 16.832 -17.690 1.00 87.50 301 ARG A C 1
ATOM 2271 O O . ARG A 1 301 ? 7.568 16.248 -18.496 1.00 87.50 301 ARG A O 1
ATOM 2278 N N . GLU A 1 302 ? 8.945 16.234 -16.707 1.00 85.56 302 GLU A N 1
ATOM 2279 C CA . GLU A 1 302 ? 8.903 14.788 -16.452 1.00 85.56 302 GLU A CA 1
ATOM 2280 C C . GLU A 1 302 ? 7.793 14.406 -15.461 1.00 85.56 302 GLU A C 1
ATOM 2282 O O . GLU A 1 302 ? 7.152 13.369 -15.617 1.00 85.56 302 GLU A O 1
ATOM 2287 N N . ILE A 1 303 ? 7.486 15.278 -14.488 1.00 88.69 303 ILE A N 1
ATOM 2288 C CA . ILE A 1 303 ? 6.417 15.039 -13.503 1.00 88.69 303 ILE A CA 1
ATOM 2289 C C . ILE A 1 303 ? 5.055 14.841 -14.183 1.00 88.69 303 ILE A C 1
ATOM 2291 O O . ILE A 1 303 ? 4.310 13.934 -13.818 1.00 88.69 303 ILE A O 1
ATOM 2295 N N . LEU A 1 304 ? 4.707 15.681 -15.165 1.00 87.62 304 LEU A N 1
ATOM 2296 C CA . LEU A 1 304 ? 3.382 15.631 -15.788 1.00 87.62 304 LEU A CA 1
ATOM 2297 C C . LEU A 1 304 ? 3.135 14.318 -16.563 1.00 87.62 304 LEU A C 1
ATOM 2299 O O . LEU A 1 304 ? 2.106 13.688 -16.316 1.00 87.62 304 LEU A O 1
ATOM 2303 N N . PRO A 1 305 ? 4.047 13.850 -17.440 1.00 88.81 305 PRO A N 1
ATOM 2304 C CA . PRO A 1 305 ? 3.973 12.503 -17.998 1.00 88.81 305 PRO A CA 1
ATOM 2305 C C . PRO A 1 305 ? 3.891 11.416 -16.929 1.00 88.81 305 PRO A C 1
ATOM 2307 O O . PRO A 1 305 ? 3.124 10.482 -17.120 1.00 88.81 305 PRO A O 1
ATOM 2310 N N . GLY A 1 306 ? 4.603 11.565 -15.804 1.00 88.62 306 GLY A N 1
ATOM 2311 C CA . GLY A 1 306 ? 4.519 10.653 -14.660 1.00 88.62 306 GLY A CA 1
ATOM 2312 C C . GLY A 1 306 ? 3.101 10.505 -14.095 1.00 88.62 306 GLY A C 1
ATOM 2313 O O . GLY A 1 306 ? 2.645 9.392 -13.851 1.00 88.62 306 GLY A O 1
ATOM 2314 N N . PHE A 1 307 ? 2.356 11.605 -13.953 1.00 89.81 307 PHE A N 1
ATOM 2315 C CA . PHE A 1 307 ? 0.947 11.547 -13.538 1.00 89.81 307 PHE A CA 1
ATOM 2316 C C . PHE A 1 307 ? 0.064 10.832 -14.565 1.00 89.81 307 PHE A C 1
ATOM 2318 O O . PHE A 1 307 ? -0.812 10.053 -14.194 1.00 89.81 307 PHE A O 1
ATOM 2325 N N . VAL A 1 308 ? 0.294 11.082 -15.856 1.00 91.44 308 VAL A N 1
ATOM 2326 C CA . VAL A 1 308 ? -0.472 10.440 -16.934 1.00 91.44 308 VAL A CA 1
ATOM 2327 C C . VAL A 1 308 ? -0.167 8.942 -17.002 1.00 91.44 308 VAL A C 1
ATOM 2329 O O . VAL A 1 308 ? -1.090 8.141 -17.131 1.00 91.44 308 VAL A O 1
ATOM 2332 N N . THR A 1 309 ? 1.099 8.537 -16.880 1.00 90.94 309 THR A N 1
ATOM 2333 C CA . THR A 1 309 ? 1.484 7.119 -16.860 1.00 90.94 309 THR A CA 1
ATOM 2334 C C . THR A 1 309 ? 0.986 6.413 -15.607 1.00 90.94 309 THR A C 1
ATOM 2336 O O . THR A 1 309 ? 0.546 5.272 -15.714 1.00 90.94 309 THR A O 1
ATOM 2339 N N . TYR A 1 310 ? 0.975 7.084 -14.452 1.00 90.88 310 TYR A N 1
ATOM 2340 C CA . TYR A 1 310 ? 0.353 6.558 -13.237 1.00 90.88 310 TYR A CA 1
ATOM 2341 C C . TYR A 1 310 ? -1.152 6.324 -13.431 1.00 90.88 310 TYR A C 1
ATOM 2343 O O . TYR A 1 310 ? -1.640 5.230 -13.164 1.00 90.88 310 TYR A O 1
ATOM 2351 N N . ALA A 1 311 ? -1.873 7.307 -13.985 1.00 94.06 311 ALA A N 1
ATOM 2352 C CA . ALA A 1 311 ? -3.297 7.173 -14.297 1.00 94.06 311 ALA A CA 1
ATOM 2353 C C . ALA A 1 311 ? -3.565 5.991 -15.246 1.00 94.06 311 ALA A C 1
ATOM 2355 O O . ALA A 1 311 ? -4.445 5.178 -14.985 1.00 94.06 311 ALA A O 1
ATOM 2356 N N . ILE A 1 312 ? -2.769 5.855 -16.315 1.00 95.56 312 ILE A N 1
ATOM 2357 C CA . ILE A 1 312 ? -2.803 4.710 -17.245 1.00 95.56 312 ILE A CA 1
ATOM 2358 C C . ILE A 1 312 ? -2.534 3.382 -16.521 1.00 95.56 312 ILE A C 1
ATOM 2360 O O . ILE A 1 312 ? -3.107 2.354 -16.880 1.00 95.56 312 ILE A O 1
ATOM 2364 N N . GLY A 1 313 ? -1.666 3.394 -15.511 1.00 92.88 313 GLY A N 1
ATOM 2365 C CA . GLY A 1 313 ? -1.346 2.224 -14.704 1.00 92.88 313 GLY A CA 1
ATOM 2366 C C . GLY A 1 313 ? -2.547 1.669 -13.940 1.00 92.88 313 GLY A C 1
ATOM 2367 O O . GLY A 1 313 ? -2.644 0.454 -13.814 1.00 92.88 313 GLY A O 1
ATOM 2368 N N . LEU A 1 314 ? -3.491 2.507 -13.491 1.00 92.00 314 LEU A N 1
ATOM 2369 C CA . LEU A 1 314 ? -4.617 2.061 -12.655 1.00 92.00 314 LEU A CA 1
ATOM 2370 C C . LEU A 1 314 ? -5.562 1.066 -13.367 1.00 92.00 314 LEU A C 1
ATOM 2372 O O . LEU A 1 314 ? -5.803 -0.003 -12.806 1.00 92.00 314 LEU A O 1
ATOM 2376 N N . PRO A 1 315 ? -6.064 1.314 -14.598 1.00 94.19 315 PRO A N 1
ATOM 2377 C CA . PRO A 1 315 ? -6.827 0.303 -15.337 1.00 94.19 315 PRO A CA 1
ATOM 2378 C C . PRO A 1 315 ? -6.057 -0.990 -15.606 1.00 94.19 315 PRO A C 1
ATOM 2380 O O . PRO A 1 315 ? -6.637 -2.074 -15.573 1.00 94.19 315 PRO A O 1
ATOM 2383 N N . LEU A 1 316 ? -4.750 -0.890 -15.865 1.00 91.62 316 LEU A N 1
ATOM 2384 C CA . LEU A 1 316 ? -3.906 -2.064 -16.085 1.00 91.62 316 LEU A CA 1
ATOM 2385 C C . LEU A 1 316 ? -3.718 -2.866 -14.793 1.00 91.62 316 LEU A C 1
ATOM 2387 O O . LEU A 1 316 ? -3.748 -4.093 -14.835 1.00 91.62 316 LEU A O 1
ATOM 2391 N N . LEU A 1 317 ? -3.587 -2.181 -13.656 1.00 88.94 317 LEU A N 1
ATOM 2392 C CA . LEU A 1 317 ? -3.526 -2.787 -12.331 1.00 88.94 317 LEU A CA 1
ATOM 2393 C C . LEU A 1 317 ? -4.825 -3.522 -12.004 1.00 88.94 317 LEU A C 1
ATOM 2395 O O . LEU A 1 317 ? -4.759 -4.656 -11.546 1.00 88.94 317 LEU A O 1
ATOM 2399 N N . LEU A 1 318 ? -5.992 -2.941 -12.311 1.00 88.38 318 LEU A N 1
ATOM 2400 C CA . LEU A 1 318 ? -7.272 -3.644 -12.174 1.00 88.38 318 LEU A CA 1
ATOM 2401 C C . LEU A 1 318 ? -7.308 -4.913 -13.037 1.00 88.38 318 LEU A C 1
ATOM 2403 O O . LEU A 1 318 ? -7.720 -5.967 -12.563 1.00 88.38 318 LEU A O 1
ATOM 2407 N N . GLY A 1 319 ? -6.839 -4.836 -14.285 1.00 90.50 319 GLY A N 1
ATOM 2408 C CA . GLY A 1 319 ? -6.712 -6.013 -15.147 1.00 90.50 319 GLY A CA 1
ATOM 2409 C C . GLY A 1 319 ? -5.799 -7.090 -14.549 1.00 90.50 319 GLY A C 1
ATOM 2410 O O . GLY A 1 319 ? -6.142 -8.270 -14.581 1.00 90.50 319 GLY A O 1
ATOM 2411 N N . GLY A 1 320 ? -4.672 -6.682 -13.959 1.00 86.69 320 GLY A N 1
ATOM 2412 C CA . GLY A 1 320 ? -3.763 -7.567 -13.230 1.00 86.69 320 GLY A CA 1
ATOM 2413 C C . GLY A 1 320 ? -4.415 -8.208 -12.004 1.00 86.69 320 GLY A C 1
ATOM 2414 O O . GLY A 1 320 ? -4.324 -9.418 -11.841 1.00 86.69 320 GLY A O 1
ATOM 2415 N N . LEU A 1 321 ? -5.138 -7.429 -11.195 1.00 85.25 321 LEU A N 1
ATOM 2416 C CA . LEU A 1 321 ? -5.867 -7.918 -10.022 1.00 85.25 321 LEU A CA 1
ATOM 2417 C C . LEU A 1 321 ? -6.924 -8.960 -10.407 1.00 85.25 321 LEU A C 1
ATOM 2419 O O . LEU A 1 321 ? -6.977 -10.030 -9.808 1.00 85.25 321 LEU A O 1
ATOM 2423 N N . LEU A 1 322 ? -7.730 -8.682 -11.437 1.00 87.31 322 LEU A N 1
ATOM 2424 C CA . LEU A 1 322 ? -8.732 -9.628 -11.940 1.00 87.31 322 LEU A CA 1
ATOM 2425 C C . LEU A 1 322 ? -8.084 -10.925 -12.432 1.00 87.31 322 LEU A C 1
ATOM 2427 O O . LEU A 1 322 ? -8.598 -12.011 -12.169 1.00 87.31 322 LEU A O 1
ATOM 2431 N N . LEU A 1 323 ? -6.940 -10.825 -13.114 1.00 88.50 323 LEU A N 1
ATOM 2432 C CA . LEU A 1 323 ? -6.176 -11.995 -13.530 1.00 88.50 323 LEU A CA 1
ATOM 2433 C C . LEU A 1 323 ? -5.672 -12.795 -12.320 1.00 88.50 323 LEU A C 1
ATOM 2435 O O . LEU A 1 323 ? -5.814 -14.015 -12.318 1.00 88.50 323 LEU A O 1
ATOM 2439 N N . SER A 1 324 ? -5.143 -12.134 -11.287 1.00 84.31 324 SER A N 1
ATOM 2440 C CA . SER A 1 324 ? -4.707 -12.792 -10.050 1.00 84.31 324 SER A CA 1
ATOM 2441 C C . SER A 1 324 ? -5.856 -13.507 -9.339 1.00 84.31 324 SER A C 1
ATOM 2443 O O . SER A 1 324 ? -5.670 -14.636 -8.896 1.00 84.31 324 SER A O 1
ATOM 2445 N N . VAL A 1 325 ? -7.057 -12.916 -9.296 1.00 85.31 325 VAL A N 1
ATOM 2446 C CA . VAL A 1 325 ? -8.260 -13.576 -8.754 1.00 85.31 325 VAL A CA 1
ATOM 2447 C C . VAL A 1 325 ? -8.591 -14.836 -9.551 1.00 85.31 325 VAL A C 1
ATOM 2449 O O . VAL A 1 325 ? -8.795 -15.896 -8.966 1.00 85.31 325 VAL A O 1
ATOM 2452 N N . VAL A 1 326 ? -8.594 -14.763 -10.886 1.00 90.44 326 VAL A N 1
ATOM 2453 C CA . VAL A 1 326 ? -8.847 -15.936 -11.741 1.00 90.44 326 VAL A CA 1
ATOM 2454 C C . VAL A 1 326 ? -7.802 -17.027 -11.507 1.00 90.44 326 VAL A C 1
ATOM 2456 O O . VAL A 1 326 ? -8.162 -18.195 -11.376 1.00 90.44 326 VAL A O 1
ATOM 2459 N N . VAL A 1 327 ? -6.519 -16.666 -11.418 1.00 88.56 327 VAL A N 1
ATOM 2460 C CA . VAL A 1 327 ? -5.440 -17.620 -11.123 1.00 88.56 327 VAL A CA 1
ATOM 2461 C C . VAL A 1 327 ? -5.631 -18.240 -9.740 1.00 88.56 327 VAL A C 1
ATOM 2463 O O . VAL A 1 327 ? -5.553 -19.459 -9.627 1.00 88.56 327 VAL A O 1
ATOM 2466 N N . GLY A 1 328 ? -5.947 -17.445 -8.717 1.00 87.38 328 GLY A N 1
ATOM 2467 C CA . GLY A 1 328 ? -6.223 -17.933 -7.365 1.00 87.38 328 GLY A CA 1
ATOM 2468 C C . GLY A 1 328 ? -7.390 -18.921 -7.326 1.00 87.38 328 GLY A C 1
ATOM 2469 O O . GLY A 1 328 ? -7.265 -19.990 -6.738 1.00 87.38 328 GLY A O 1
ATOM 2470 N N . LEU A 1 329 ? -8.487 -18.632 -8.033 1.00 88.69 329 LEU A N 1
ATOM 2471 C CA . LEU A 1 329 ? -9.625 -19.551 -8.155 1.00 88.69 329 LEU A CA 1
ATOM 2472 C C . LEU A 1 329 ? -9.237 -20.867 -8.840 1.00 88.69 329 LEU A C 1
ATOM 2474 O O . LEU A 1 329 ? -9.644 -21.938 -8.394 1.00 88.69 329 LEU A O 1
ATOM 2478 N N . VAL A 1 330 ? -8.436 -20.801 -9.907 1.00 94.69 330 VAL A N 1
ATOM 2479 C CA . VAL A 1 330 ? -7.940 -21.996 -10.606 1.00 94.69 330 VAL A CA 1
ATOM 2480 C C . VAL A 1 330 ? -7.016 -22.810 -9.702 1.00 94.69 330 VAL A C 1
ATOM 2482 O O . VAL A 1 330 ? -7.167 -24.027 -9.626 1.00 94.69 330 VAL A O 1
ATOM 2485 N N . LEU A 1 331 ? -6.086 -22.165 -8.994 1.00 91.69 331 LEU A N 1
ATOM 2486 C CA . LEU A 1 331 ? -5.189 -22.842 -8.060 1.00 91.69 331 LEU A CA 1
ATOM 2487 C C . LEU A 1 331 ? -5.967 -23.480 -6.909 1.00 91.69 331 LEU A C 1
ATOM 2489 O O . LEU A 1 331 ? -5.720 -24.642 -6.611 1.00 91.69 331 LEU A O 1
ATOM 2493 N N . ASN A 1 332 ? -6.958 -22.786 -6.346 1.00 92.19 332 ASN A N 1
ATOM 2494 C CA . ASN A 1 332 ? -7.814 -23.335 -5.296 1.00 92.19 332 ASN A CA 1
ATOM 2495 C C . ASN A 1 332 ? -8.618 -24.547 -5.780 1.00 92.19 332 ASN A C 1
ATOM 2497 O O . ASN A 1 332 ? -8.740 -25.542 -5.070 1.00 92.19 332 ASN A O 1
ATOM 2501 N N . ALA A 1 333 ? -9.123 -24.505 -7.014 1.00 95.19 333 ALA A N 1
ATOM 2502 C CA . ALA A 1 333 ? -9.847 -25.628 -7.600 1.00 95.19 333 ALA A CA 1
ATOM 2503 C C . ALA A 1 333 ? -8.951 -26.855 -7.863 1.00 95.19 333 ALA A C 1
ATOM 2505 O O . ALA A 1 333 ? -9.436 -27.984 -7.819 1.00 95.19 333 ALA A O 1
ATOM 2506 N N . VAL A 1 334 ? -7.661 -26.650 -8.158 1.00 97.31 334 VAL A N 1
ATOM 2507 C CA . VAL A 1 334 ? -6.720 -27.729 -8.512 1.00 97.31 334 VAL A CA 1
ATOM 2508 C C . VAL A 1 334 ? -5.968 -28.272 -7.294 1.00 97.31 334 VAL A C 1
ATOM 2510 O O . VAL A 1 334 ? -5.736 -29.477 -7.208 1.00 97.31 334 VAL A O 1
ATOM 2513 N N . PHE A 1 335 ? -5.581 -27.400 -6.364 1.00 96.25 335 PHE A N 1
ATOM 2514 C CA . PHE A 1 335 ? -4.682 -27.704 -5.248 1.00 96.25 335 PHE A CA 1
ATOM 2515 C C . PHE A 1 335 ? -5.337 -27.542 -3.866 1.00 96.25 335 PHE A C 1
ATOM 2517 O O . PHE A 1 335 ? -4.683 -27.818 -2.862 1.00 96.25 335 PHE A O 1
ATOM 2524 N N . GLY A 1 336 ? -6.613 -27.148 -3.800 1.00 94.06 336 GLY A N 1
ATOM 2525 C CA . GLY A 1 336 ? -7.305 -26.820 -2.550 1.00 94.06 336 GLY A CA 1
ATOM 2526 C C . GLY A 1 336 ? -7.004 -25.399 -2.071 1.00 94.06 336 GLY A C 1
ATOM 2527 O O . GLY A 1 336 ? -6.229 -24.683 -2.702 1.00 94.06 336 GLY A O 1
ATOM 2528 N N . GLU A 1 337 ? -7.623 -24.989 -0.962 1.00 88.25 337 GLU A N 1
ATOM 2529 C CA . GLU A 1 337 ? -7.449 -23.648 -0.388 1.00 88.25 337 GLU A CA 1
ATOM 2530 C C . GLU A 1 337 ? -5.969 -23.312 -0.182 1.00 88.25 337 GLU A C 1
ATOM 2532 O O . GLU A 1 337 ? -5.252 -23.978 0.567 1.00 88.25 337 GLU A O 1
ATOM 2537 N N . GLN A 1 338 ? -5.508 -22.283 -0.890 1.00 83.62 338 GLN A N 1
ATOM 2538 C CA . GLN A 1 338 ? -4.184 -21.713 -0.697 1.00 83.62 338 GLN A CA 1
ATOM 2539 C C . GLN A 1 338 ? -4.241 -20.640 0.395 1.00 83.62 338 GLN A C 1
ATOM 2541 O O . GLN A 1 338 ? -5.246 -19.928 0.492 1.00 83.62 338 GLN A O 1
ATOM 2546 N N . PRO A 1 339 ? -3.176 -20.484 1.202 1.00 76.31 339 PRO A N 1
ATOM 2547 C CA . PRO A 1 339 ? -3.091 -19.373 2.138 1.00 76.31 339 PRO A CA 1
ATOM 2548 C C . PRO A 1 339 ? -3.241 -18.050 1.382 1.00 76.31 339 PRO A C 1
ATOM 2550 O O . PRO A 1 339 ? -2.692 -17.878 0.289 1.00 76.31 339 PRO A O 1
ATOM 2553 N N . ALA A 1 340 ? -4.010 -17.127 1.957 1.00 73.38 340 ALA A N 1
ATOM 2554 C CA . ALA A 1 340 ? -4.189 -15.809 1.374 1.00 73.38 340 ALA A CA 1
ATOM 2555 C C . ALA A 1 340 ? -2.820 -15.110 1.257 1.00 73.38 340 ALA A C 1
ATOM 2557 O O . ALA A 1 340 ? -2.049 -15.134 2.219 1.00 73.38 340 ALA A O 1
ATOM 2558 N N . PRO A 1 341 ? -2.499 -14.483 0.111 1.00 67.94 341 PRO A N 1
ATOM 2559 C CA . PRO A 1 341 ? -1.276 -13.705 -0.017 1.00 67.94 341 PRO A CA 1
ATOM 2560 C C . PRO A 1 341 ? -1.294 -12.553 0.993 1.00 67.94 341 PRO A C 1
ATOM 2562 O O . PRO A 1 341 ? -2.125 -11.651 0.892 1.00 67.94 341 PRO A O 1
ATOM 2565 N N . SER A 1 342 ? -0.383 -12.576 1.963 1.00 71.94 342 SER A N 1
ATOM 2566 C CA . SER A 1 342 ? -0.187 -11.486 2.922 1.00 71.94 342 SER A CA 1
ATOM 2567 C C . SER A 1 342 ? 1.127 -10.783 2.621 1.00 71.94 342 SER A C 1
ATOM 2569 O O . SER A 1 342 ? 2.162 -11.438 2.490 1.00 71.94 342 SER A O 1
ATOM 2571 N N . HIS A 1 343 ? 1.118 -9.453 2.546 1.00 71.31 343 HIS A N 1
ATOM 2572 C CA . HIS A 1 343 ? 2.352 -8.711 2.314 1.00 71.31 343 HIS A CA 1
ATOM 2573 C C . HIS A 1 343 ? 3.020 -8.372 3.661 1.00 71.31 343 HIS A C 1
ATOM 2575 O O . HIS A 1 343 ? 2.381 -7.713 4.482 1.00 71.31 343 HIS A O 1
ATOM 2581 N N . PRO A 1 344 ? 4.310 -8.700 3.889 1.00 78.69 344 PRO A N 1
ATOM 2582 C CA . PRO A 1 344 ? 4.995 -8.473 5.176 1.00 78.69 344 PRO A CA 1
ATOM 2583 C C . PRO A 1 344 ? 4.944 -7.027 5.693 1.00 78.69 344 PRO A C 1
ATOM 2585 O O . PRO A 1 344 ? 5.048 -6.769 6.888 1.00 78.69 344 PRO A O 1
ATOM 2588 N N . ILE A 1 345 ? 4.769 -6.068 4.781 1.00 79.62 345 ILE A N 1
ATOM 2589 C CA . ILE A 1 345 ? 4.620 -4.642 5.101 1.00 79.62 345 ILE A CA 1
ATOM 2590 C C . ILE A 1 345 ? 3.408 -4.345 5.991 1.00 79.62 345 ILE A C 1
ATOM 2592 O O . ILE A 1 345 ? 3.452 -3.362 6.717 1.00 79.62 345 ILE A O 1
ATOM 2596 N N . GLN A 1 346 ? 2.348 -5.160 5.927 1.00 79.19 346 GLN A N 1
ATOM 2597 C CA . GLN A 1 346 ? 1.140 -4.966 6.730 1.00 79.19 346 GLN A CA 1
ATOM 2598 C C . GLN A 1 346 ? 1.471 -5.161 8.207 1.00 79.19 346 GLN A C 1
ATOM 2600 O O . GLN A 1 346 ? 1.267 -4.235 8.980 1.00 79.19 346 GLN A O 1
ATOM 2605 N N . GLY A 1 347 ? 2.133 -6.269 8.559 1.00 79.94 347 GLY A N 1
ATOM 2606 C CA . GLY A 1 347 ? 2.618 -6.497 9.924 1.00 79.94 347 GLY A CA 1
ATOM 2607 C C . GLY A 1 347 ? 3.661 -5.467 10.370 1.00 79.94 347 GLY A C 1
ATOM 2608 O O . GLY A 1 347 ? 3.616 -4.993 11.494 1.00 79.94 347 GLY A O 1
ATOM 2609 N N . LEU A 1 348 ? 4.565 -5.033 9.479 1.00 83.88 348 LEU A N 1
ATOM 2610 C CA . LEU A 1 348 ? 5.543 -3.985 9.820 1.00 83.88 348 LEU A CA 1
ATOM 2611 C C . LEU A 1 348 ? 4.904 -2.622 10.089 1.00 83.88 348 LEU A C 1
ATOM 2613 O O . LEU A 1 348 ? 5.429 -1.855 10.893 1.00 83.88 348 LEU A O 1
ATOM 2617 N N . ILE A 1 349 ? 3.834 -2.286 9.368 1.00 81.00 349 ILE A N 1
ATOM 2618 C CA . ILE A 1 349 ? 3.078 -1.065 9.622 1.00 81.00 349 ILE A CA 1
ATOM 2619 C C . ILE A 1 349 ? 2.315 -1.252 10.927 1.00 81.00 349 ILE A C 1
ATOM 2621 O O . ILE A 1 349 ? 2.520 -0.421 11.800 1.00 81.00 349 ILE A O 1
ATOM 2625 N N . GLY A 1 350 ? 1.575 -2.361 11.064 1.00 77.06 350 GLY A N 1
ATOM 2626 C CA . GLY A 1 350 ? 0.817 -2.800 12.238 1.00 77.06 350 GLY A CA 1
ATOM 2627 C C . GLY A 1 350 ? 1.578 -2.681 13.556 1.00 77.06 350 GLY A C 1
ATOM 2628 O O . GLY A 1 350 ? 1.311 -1.842 14.413 1.00 77.06 350 GLY A O 1
ATOM 2629 N N . ASP A 1 351 ? 2.622 -3.483 13.676 1.00 78.38 351 ASP A N 1
ATOM 2630 C CA . ASP A 1 351 ? 3.376 -3.624 14.918 1.00 78.38 351 ASP A CA 1
ATOM 2631 C C . ASP A 1 351 ? 4.408 -2.494 15.109 1.00 78.38 351 ASP A C 1
ATOM 2633 O O . ASP A 1 351 ? 5.050 -2.372 16.156 1.00 78.38 351 ASP A O 1
ATOM 2637 N N . GLY A 1 352 ? 4.627 -1.681 14.071 1.00 81.50 352 GLY A N 1
ATOM 2638 C CA . GLY A 1 352 ? 5.704 -0.707 14.001 1.00 81.50 352 GLY A CA 1
ATOM 2639 C C . GLY A 1 352 ? 5.358 0.645 14.620 1.00 81.50 352 GLY A C 1
ATOM 2640 O O . GLY A 1 352 ? 4.319 1.243 14.359 1.00 81.50 352 GLY A O 1
ATOM 2641 N N . GLY A 1 353 ? 6.307 1.223 15.361 1.00 87.62 353 GLY A N 1
ATOM 2642 C CA . GLY A 1 353 ? 6.232 2.636 15.735 1.00 87.62 353 GLY A CA 1
ATOM 2643 C C . GLY A 1 353 ? 6.320 3.572 14.517 1.00 87.62 353 GLY A C 1
ATOM 2644 O O . GLY A 1 353 ? 6.719 3.179 13.419 1.00 87.62 353 GLY A O 1
ATOM 2645 N N . TRP A 1 354 ? 6.045 4.865 14.722 1.00 87.81 354 TRP A N 1
ATOM 2646 C CA . TRP A 1 354 ? 6.068 5.884 13.656 1.00 87.81 354 TRP A CA 1
ATOM 2647 C C . TRP A 1 354 ? 7.363 5.884 12.818 1.00 87.81 354 TRP A C 1
ATOM 2649 O O . TRP A 1 354 ? 7.332 6.140 11.614 1.00 87.81 354 TRP A O 1
ATOM 2659 N N . MET A 1 355 ? 8.508 5.580 13.440 1.00 91.06 355 MET A N 1
ATOM 2660 C CA . MET A 1 355 ? 9.804 5.527 12.763 1.00 91.06 355 MET A CA 1
ATOM 2661 C C . MET A 1 355 ? 9.885 4.352 11.784 1.00 91.06 355 MET A C 1
ATOM 2663 O O . MET A 1 355 ? 10.381 4.521 10.669 1.00 91.06 355 MET A O 1
ATOM 2667 N N . THR A 1 356 ? 9.359 3.185 12.166 1.00 91.38 356 THR A N 1
ATOM 2668 C CA . THR A 1 356 ? 9.261 2.017 11.283 1.00 91.38 356 THR A CA 1
ATOM 2669 C C . THR A 1 356 ? 8.423 2.360 10.056 1.00 91.38 356 THR A C 1
ATOM 2671 O O . THR A 1 356 ? 8.862 2.122 8.935 1.00 91.38 356 THR A O 1
ATOM 2674 N N . ILE A 1 357 ? 7.294 3.047 10.236 1.00 88.88 357 ILE A N 1
ATOM 2675 C CA . ILE A 1 357 ? 6.440 3.488 9.127 1.00 88.88 357 ILE A CA 1
ATOM 2676 C C . ILE A 1 357 ? 7.201 4.428 8.183 1.00 88.88 357 ILE A C 1
ATOM 2678 O O . ILE A 1 357 ? 7.224 4.202 6.974 1.00 88.88 357 ILE A O 1
ATOM 2682 N N . VAL A 1 358 ? 7.898 5.441 8.706 1.00 91.94 358 VAL A N 1
ATOM 2683 C CA . VAL A 1 358 ? 8.729 6.337 7.879 1.00 91.94 358 VAL A CA 1
ATOM 2684 C C . VAL A 1 358 ? 9.780 5.554 7.085 1.00 91.94 358 VAL A C 1
ATOM 2686 O O . VAL A 1 358 ? 9.967 5.812 5.895 1.00 91.94 358 VAL A O 1
ATOM 2689 N N . LEU A 1 359 ? 10.453 4.586 7.711 1.00 93.69 359 LEU A N 1
ATOM 2690 C CA . LEU A 1 359 ? 11.463 3.758 7.052 1.00 93.69 359 LEU A CA 1
ATOM 2691 C C . LEU A 1 359 ? 10.863 2.848 5.977 1.00 93.69 359 LEU A C 1
ATOM 2693 O O . LEU A 1 359 ? 11.421 2.763 4.884 1.00 93.69 359 LEU A O 1
ATOM 2697 N N . VAL A 1 360 ? 9.713 2.230 6.249 1.00 91.94 360 VAL A N 1
ATOM 2698 C CA . VAL A 1 360 ? 8.943 1.456 5.271 1.00 91.94 360 VAL A CA 1
ATOM 2699 C C . VAL A 1 360 ? 8.630 2.319 4.045 1.00 91.94 360 VAL A C 1
ATOM 2701 O O . VAL A 1 360 ? 8.904 1.907 2.917 1.00 91.94 360 VAL A O 1
ATOM 2704 N N . TYR A 1 361 ? 8.154 3.551 4.248 1.00 90.00 361 TYR A N 1
ATOM 2705 C CA . TYR A 1 361 ? 7.899 4.496 3.159 1.00 90.00 361 TYR A CA 1
ATOM 2706 C C . TYR A 1 361 ? 9.172 4.895 2.406 1.00 90.00 361 TYR A C 1
ATOM 2708 O O . TYR A 1 361 ? 9.153 4.990 1.180 1.00 90.00 361 TYR A O 1
ATOM 2716 N N . LEU A 1 362 ? 10.293 5.118 3.094 1.00 94.88 362 LEU A N 1
ATOM 2717 C CA . LEU A 1 362 ? 11.563 5.420 2.429 1.00 94.88 362 LEU A CA 1
ATOM 2718 C C . LEU A 1 362 ? 12.041 4.250 1.564 1.00 94.88 362 LEU A C 1
ATOM 2720 O O . LEU A 1 362 ? 12.492 4.466 0.439 1.00 94.88 362 LEU A O 1
ATOM 2724 N N . VAL A 1 363 ? 11.913 3.016 2.046 1.00 94.12 363 VAL A N 1
ATOM 2725 C CA . VAL A 1 363 ? 12.246 1.825 1.258 1.00 94.12 363 VAL A CA 1
ATOM 2726 C C . VAL A 1 363 ? 11.312 1.710 0.052 1.00 94.12 363 VAL A C 1
ATOM 2728 O O . VAL A 1 363 ? 11.799 1.666 -1.076 1.00 94.12 363 VAL A O 1
ATOM 2731 N N . ALA A 1 364 ? 9.994 1.741 0.266 1.00 90.44 364 ALA A N 1
ATOM 2732 C CA . ALA A 1 364 ? 8.992 1.485 -0.769 1.00 90.44 364 ALA A CA 1
ATOM 2733 C C . ALA A 1 364 ? 8.842 2.615 -1.803 1.00 90.44 364 ALA A C 1
ATOM 2735 O O . ALA A 1 364 ? 8.585 2.346 -2.972 1.00 90.44 364 ALA A O 1
ATOM 2736 N N . CYS A 1 365 ? 9.007 3.880 -1.404 1.00 92.69 365 CYS A N 1
ATOM 2737 C CA . CYS A 1 365 ? 8.752 5.036 -2.273 1.00 92.69 365 CYS A CA 1
ATOM 2738 C C . CYS A 1 365 ? 10.022 5.721 -2.790 1.00 92.69 365 CYS A C 1
ATOM 2740 O O . CYS A 1 365 ? 9.941 6.514 -3.728 1.00 92.69 365 CYS A O 1
ATOM 2742 N N . VAL A 1 366 ? 11.188 5.458 -2.192 1.00 94.38 366 VAL A 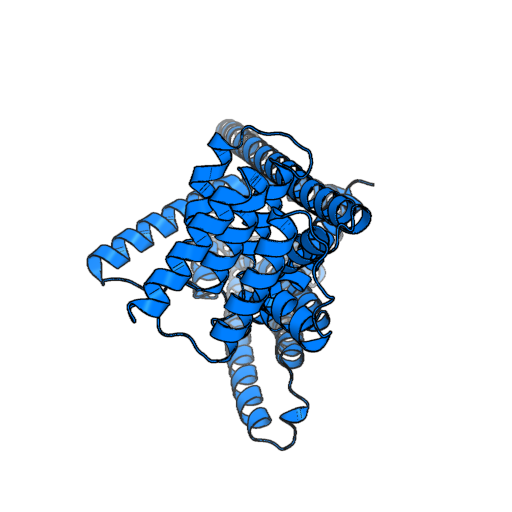N 1
ATOM 2743 C CA . VAL A 1 366 ? 12.453 6.091 -2.601 1.00 94.38 366 VAL A CA 1
ATOM 2744 C C . VAL A 1 366 ? 13.460 5.040 -3.025 1.00 94.38 366 VAL A C 1
ATOM 2746 O O . VAL A 1 366 ? 13.896 5.030 -4.174 1.00 94.38 366 VAL A O 1
ATOM 2749 N N . GLY A 1 367 ? 13.824 4.151 -2.109 1.00 96.19 367 GLY A N 1
ATOM 2750 C CA . GLY A 1 367 ? 14.885 3.188 -2.335 1.00 96.19 367 GLY A CA 1
ATOM 2751 C C . GLY A 1 367 ? 14.583 2.224 -3.485 1.00 96.19 367 GLY A C 1
ATOM 2752 O O . GLY A 1 367 ? 15.361 2.157 -4.445 1.00 96.19 367 GLY A O 1
ATOM 2753 N N . ALA A 1 368 ? 13.455 1.514 -3.395 1.00 94.75 368 ALA A N 1
ATOM 2754 C CA . ALA A 1 368 ? 13.041 0.531 -4.390 1.00 94.75 368 ALA A CA 1
ATOM 2755 C C . ALA A 1 368 ? 12.775 1.192 -5.747 1.00 94.75 368 ALA A C 1
ATOM 2757 O O . ALA A 1 368 ? 13.475 0.836 -6.696 1.00 94.75 368 ALA A O 1
ATOM 2758 N N . PRO A 1 369 ? 11.946 2.251 -5.863 1.00 94.19 369 PRO A N 1
ATOM 2759 C CA . PRO A 1 369 ? 11.685 2.878 -7.154 1.00 94.19 369 PRO A CA 1
ATOM 2760 C C . PRO A 1 369 ? 12.940 3.418 -7.840 1.00 94.19 369 PRO A C 1
ATOM 2762 O O . PRO A 1 369 ? 13.086 3.242 -9.043 1.00 94.19 369 PRO A O 1
ATOM 2765 N N . ILE A 1 370 ? 13.879 4.039 -7.112 1.00 95.94 370 ILE A N 1
ATOM 2766 C CA . ILE A 1 370 ? 15.122 4.529 -7.730 1.00 95.94 370 ILE A CA 1
ATOM 2767 C C . ILE A 1 370 ? 15.956 3.360 -8.260 1.00 95.94 370 ILE A C 1
ATOM 2769 O O . ILE A 1 370 ? 16.459 3.415 -9.383 1.00 95.94 370 ILE A O 1
ATOM 2773 N N . THR A 1 371 ? 16.115 2.309 -7.460 1.00 97.62 371 THR A N 1
ATOM 2774 C CA . THR A 1 371 ? 16.958 1.162 -7.817 1.00 97.62 371 THR A CA 1
ATOM 2775 C C . THR A 1 371 ? 16.356 0.382 -8.979 1.00 97.62 371 THR A C 1
ATOM 2777 O O . THR A 1 371 ? 17.045 0.076 -9.955 1.00 97.62 371 THR A O 1
ATOM 2780 N N . GLU A 1 372 ? 15.055 0.121 -8.913 1.00 96.44 372 GLU A N 1
ATOM 2781 C CA . GLU A 1 372 ? 14.298 -0.575 -9.943 1.00 96.44 372 GLU A CA 1
ATOM 2782 C C . GLU A 1 372 ? 14.240 0.223 -11.243 1.00 96.44 372 GLU A C 1
ATOM 2784 O O . GLU A 1 372 ? 14.495 -0.338 -12.305 1.00 96.44 372 GLU A O 1
ATOM 2789 N N . GLU A 1 373 ? 13.979 1.532 -11.200 1.00 95.50 373 GLU A N 1
ATOM 2790 C CA . GLU A 1 373 ? 13.921 2.363 -12.407 1.00 95.50 373 GLU A CA 1
ATOM 2791 C C . GLU A 1 373 ? 15.271 2.370 -13.140 1.00 95.50 373 GLU A C 1
ATOM 2793 O O . GLU A 1 373 ? 15.336 2.174 -14.358 1.00 95.50 373 GLU A O 1
ATOM 2798 N N . ILE A 1 374 ? 16.371 2.497 -12.395 1.00 97.62 374 ILE A N 1
ATOM 2799 C CA . ILE A 1 374 ? 17.727 2.446 -12.948 1.00 97.62 374 ILE A CA 1
ATOM 2800 C C . ILE A 1 374 ? 18.006 1.082 -13.592 1.00 97.62 374 ILE A C 1
ATOM 2802 O O . ILE A 1 374 ? 18.478 1.018 -14.730 1.00 97.62 374 ILE A O 1
ATOM 2806 N N . MET A 1 375 ? 17.723 -0.017 -12.889 1.00 98.19 375 MET A N 1
ATOM 2807 C CA . MET A 1 375 ? 18.143 -1.352 -13.323 1.00 98.19 375 MET A CA 1
ATOM 2808 C C . MET A 1 375 ? 17.176 -1.996 -14.317 1.00 98.19 375 MET A C 1
ATOM 2810 O O . MET A 1 375 ? 17.610 -2.539 -15.335 1.00 98.19 375 MET A O 1
ATOM 2814 N N . PHE A 1 376 ? 15.869 -1.904 -14.090 1.00 97.44 376 PHE A N 1
ATOM 2815 C CA . PHE A 1 376 ? 14.872 -2.445 -15.007 1.00 97.44 376 PHE A CA 1
ATOM 2816 C C . PHE A 1 376 ? 14.664 -1.545 -16.215 1.00 97.44 376 PHE A C 1
ATOM 2818 O O . PHE A 1 376 ? 14.705 -2.051 -17.334 1.00 97.44 376 PHE A O 1
ATOM 2825 N N . ARG A 1 377 ? 14.482 -0.229 -16.049 1.00 94.31 377 ARG A N 1
ATOM 2826 C CA . ARG A 1 377 ? 14.202 0.645 -17.205 1.00 94.31 377 ARG A CA 1
ATOM 2827 C C . ARG A 1 377 ? 15.466 1.145 -17.886 1.00 94.31 377 ARG A C 1
ATOM 2829 O O . ARG A 1 377 ? 15.560 1.091 -19.114 1.00 94.31 377 ARG A O 1
ATOM 2836 N N . GLY A 1 378 ? 16.439 1.593 -17.098 1.00 95.25 378 GLY A N 1
ATOM 2837 C CA . GLY A 1 378 ? 17.702 2.125 -17.605 1.00 95.25 378 GLY A CA 1
ATOM 2838 C C . GLY A 1 378 ? 18.612 1.065 -18.230 1.00 95.25 378 GLY A C 1
ATOM 2839 O O . GLY A 1 378 ? 19.178 1.284 -19.301 1.00 95.25 378 GLY A O 1
ATOM 2840 N N . VAL A 1 379 ? 18.739 -0.099 -17.586 1.00 97.38 379 VAL A N 1
ATOM 2841 C CA . VAL A 1 379 ? 19.677 -1.155 -18.001 1.00 97.38 379 VAL A CA 1
ATOM 2842 C C . VAL A 1 379 ? 18.975 -2.269 -18.794 1.00 97.38 379 VAL A C 1
ATOM 2844 O O . VAL A 1 379 ? 19.232 -2.422 -19.992 1.00 97.38 379 VAL A O 1
ATOM 2847 N N . LEU A 1 380 ? 18.080 -3.043 -18.170 1.00 97.69 380 LEU A N 1
ATOM 2848 C CA . LEU A 1 380 ? 17.481 -4.236 -18.789 1.00 97.69 380 LEU A CA 1
ATOM 2849 C C . LEU A 1 380 ? 16.572 -3.899 -19.975 1.00 97.69 380 LEU A C 1
ATOM 2851 O O . LEU A 1 380 ?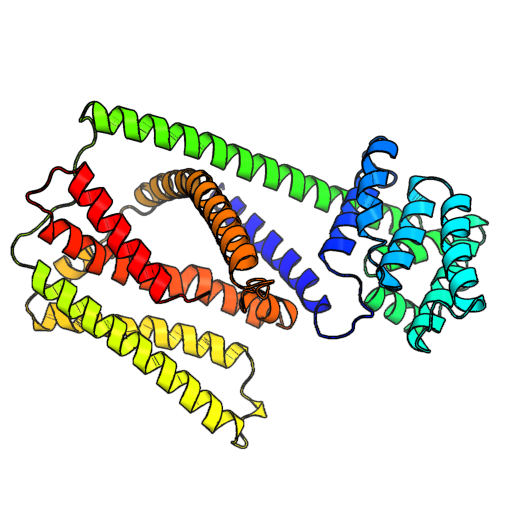 16.762 -4.414 -21.077 1.00 97.69 380 LEU A O 1
ATOM 2855 N N . TYR A 1 381 ? 15.578 -3.038 -19.768 1.00 96.00 381 TYR A N 1
ATOM 2856 C CA . TYR A 1 381 ? 14.611 -2.667 -20.796 1.00 96.00 381 TYR A CA 1
ATOM 2857 C C . TYR A 1 381 ? 15.320 -2.051 -21.997 1.00 96.00 381 TYR A C 1
ATOM 2859 O O . TYR A 1 381 ? 15.037 -2.415 -23.138 1.00 96.00 381 TYR A O 1
ATOM 2867 N N . ARG A 1 382 ? 16.314 -1.190 -21.757 1.00 94.94 382 ARG A N 1
ATOM 2868 C CA . ARG A 1 382 ? 17.172 -0.668 -22.818 1.00 94.94 382 ARG A CA 1
ATOM 2869 C C . ARG A 1 382 ? 17.832 -1.778 -23.628 1.00 94.94 382 ARG A C 1
ATOM 2871 O O . ARG A 1 382 ? 17.740 -1.753 -24.855 1.00 94.94 382 ARG A O 1
ATOM 2878 N N . TYR A 1 383 ? 18.479 -2.739 -22.973 1.00 96.31 383 TYR A N 1
ATOM 2879 C CA . TYR A 1 383 ? 19.091 -3.872 -23.662 1.00 96.31 383 TYR A CA 1
ATOM 2880 C C . TYR A 1 383 ? 18.073 -4.629 -24.526 1.00 96.31 383 TYR A C 1
ATOM 2882 O O . TYR A 1 383 ? 18.320 -4.861 -25.710 1.00 96.31 383 TYR A O 1
ATOM 2890 N N . LEU A 1 384 ? 16.900 -4.948 -23.974 1.00 96.69 384 LEU A N 1
ATOM 2891 C CA . LEU A 1 384 ? 15.839 -5.657 -24.697 1.00 96.69 384 LEU A CA 1
ATOM 2892 C C . LEU A 1 384 ? 15.364 -4.868 -25.927 1.00 96.69 384 LEU A C 1
ATOM 2894 O O . LEU A 1 384 ? 15.122 -5.452 -26.990 1.00 96.69 384 LEU A O 1
ATOM 2898 N N . ARG A 1 385 ? 15.288 -3.538 -25.815 1.00 94.69 385 ARG A N 1
ATOM 2899 C CA . ARG A 1 385 ? 14.968 -2.624 -26.919 1.00 94.69 385 ARG A CA 1
ATOM 2900 C C . ARG A 1 385 ? 16.076 -2.564 -27.971 1.00 94.69 385 ARG A C 1
ATOM 2902 O O . ARG A 1 385 ? 15.773 -2.474 -29.158 1.00 94.69 385 ARG A O 1
ATOM 2909 N N . GLU A 1 386 ? 17.343 -2.636 -27.568 1.00 93.88 386 GLU A N 1
ATOM 2910 C CA . GLU A 1 386 ? 18.488 -2.685 -28.486 1.00 93.88 386 GLU A CA 1
ATOM 2911 C C . GLU A 1 386 ? 18.558 -4.020 -29.245 1.00 93.88 386 GLU A C 1
ATOM 2913 O O . GLU A 1 386 ? 18.800 -4.020 -30.455 1.00 93.88 386 GLU A O 1
ATOM 2918 N N . VAL A 1 387 ? 18.280 -5.145 -28.579 1.00 95.00 387 VAL A N 1
ATOM 2919 C CA . VAL A 1 387 ? 18.218 -6.477 -29.209 1.00 95.00 387 VAL A CA 1
ATOM 2920 C C . VAL A 1 387 ? 17.077 -6.558 -30.221 1.00 95.00 387 VAL A C 1
ATOM 2922 O O . VAL A 1 387 ? 17.263 -7.044 -31.334 1.00 95.00 387 VAL A O 1
ATOM 2925 N N . SER A 1 388 ? 15.908 -6.024 -29.872 1.00 94.56 388 SER A N 1
ATOM 2926 C CA . SER A 1 388 ? 14.719 -6.036 -30.732 1.00 94.56 388 SER A CA 1
ATOM 2927 C C . SER A 1 388 ? 14.634 -4.837 -31.690 1.00 94.56 388 SER A C 1
ATOM 2929 O O . SER A 1 388 ? 13.577 -4.570 -32.259 1.00 94.56 388 SER A O 1
ATOM 2931 N N . ARG A 1 389 ? 15.741 -4.114 -31.925 1.00 92.19 389 ARG A N 1
ATOM 2932 C CA . ARG A 1 389 ? 15.759 -2.877 -32.736 1.00 92.19 389 ARG A CA 1
ATOM 2933 C C . ARG A 1 389 ? 15.299 -3.054 -34.186 1.00 92.19 389 ARG A C 1
ATOM 2935 O O . ARG A 1 389 ? 14.886 -2.084 -34.814 1.00 92.19 389 ARG A O 1
ATOM 2942 N N . THR A 1 390 ? 15.444 -4.259 -34.737 1.00 93.06 390 THR A N 1
ATOM 2943 C CA . THR A 1 390 ? 15.047 -4.585 -36.117 1.00 93.06 390 THR A CA 1
ATOM 2944 C C . THR A 1 390 ? 13.564 -4.923 -36.231 1.00 93.06 390 THR A C 1
ATOM 2946 O O . THR A 1 390 ? 13.045 -5.010 -37.341 1.00 93.06 390 THR A O 1
ATOM 2949 N N . TRP A 1 391 ? 12.873 -5.118 -35.106 1.00 93.56 391 TRP A N 1
ATOM 2950 C CA . TRP A 1 391 ? 11.451 -5.431 -35.080 1.00 93.56 391 TRP A CA 1
ATOM 2951 C C . TRP A 1 391 ? 10.615 -4.160 -35.233 1.00 93.56 391 TRP A C 1
ATOM 2953 O O . TRP A 1 391 ? 11.093 -3.033 -35.064 1.00 93.56 391 TRP A O 1
ATOM 2963 N N . THR A 1 392 ? 9.326 -4.326 -35.535 1.00 89.88 392 THR A N 1
ATOM 2964 C CA . THR A 1 392 ? 8.400 -3.191 -35.497 1.00 89.88 392 THR A CA 1
ATOM 2965 C C . THR A 1 392 ? 8.345 -2.627 -34.075 1.00 89.88 392 THR A C 1
ATOM 2967 O O . THR A 1 392 ? 8.530 -3.346 -33.091 1.00 89.88 392 THR A O 1
ATOM 2970 N N . MET A 1 393 ? 8.091 -1.321 -33.948 1.00 86.56 393 MET A N 1
ATOM 2971 C CA . MET A 1 393 ? 8.104 -0.644 -32.646 1.00 86.56 393 MET A CA 1
ATOM 2972 C C . MET A 1 393 ? 7.199 -1.330 -31.626 1.00 86.56 393 MET A C 1
ATOM 2974 O O . MET A 1 393 ? 7.641 -1.540 -30.503 1.00 86.56 393 MET A O 1
ATOM 2978 N N . ILE A 1 394 ? 5.985 -1.700 -32.040 1.00 87.94 394 ILE A N 1
ATOM 2979 C CA . ILE A 1 394 ? 4.977 -2.340 -31.189 1.00 87.94 394 ILE A CA 1
ATOM 2980 C C . ILE A 1 394 ? 5.467 -3.710 -30.713 1.00 87.94 394 ILE A C 1
ATOM 2982 O O . ILE A 1 394 ? 5.428 -3.982 -29.518 1.00 87.94 394 ILE A O 1
ATOM 2986 N N . VAL A 1 395 ? 5.999 -4.540 -31.616 1.00 91.69 395 VAL A N 1
ATOM 2987 C CA . VAL A 1 395 ? 6.492 -5.881 -31.264 1.00 91.69 395 VAL A CA 1
ATOM 2988 C C . VAL A 1 395 ? 7.707 -5.788 -30.341 1.00 91.69 395 VAL A C 1
ATOM 2990 O O . VAL A 1 395 ? 7.766 -6.475 -29.327 1.00 91.69 395 VAL A O 1
ATOM 2993 N N . SER A 1 396 ? 8.643 -4.881 -30.632 1.00 93.00 396 SER A N 1
ATOM 2994 C CA . SER A 1 396 ? 9.789 -4.608 -29.759 1.00 93.00 396 SER A CA 1
ATOM 2995 C C . SER A 1 396 ? 9.349 -4.087 -28.380 1.00 93.00 396 SER A C 1
ATOM 2997 O O . SER A 1 396 ? 9.958 -4.442 -27.377 1.00 93.00 396 SER A O 1
ATOM 2999 N N . LEU A 1 397 ? 8.299 -3.252 -28.295 1.00 91.06 397 LEU A N 1
ATOM 3000 C CA . LEU A 1 397 ? 7.795 -2.715 -27.020 1.00 91.06 397 LEU A CA 1
ATOM 3001 C C . LEU A 1 397 ? 7.170 -3.839 -26.196 1.00 91.06 397 LEU A C 1
ATOM 3003 O O . LEU A 1 397 ? 7.569 -4.040 -25.054 1.00 91.06 397 LEU A O 1
ATOM 3007 N N . GLY A 1 398 ? 6.258 -4.604 -26.803 1.00 92.94 398 GLY A N 1
ATOM 3008 C CA . GLY A 1 398 ? 5.598 -5.733 -26.152 1.00 92.94 398 GLY A CA 1
ATOM 3009 C C . GLY A 1 398 ? 6.599 -6.772 -25.653 1.00 92.94 398 GLY A C 1
ATOM 3010 O O . GLY A 1 398 ? 6.529 -7.179 -24.500 1.00 92.94 398 GLY A O 1
ATOM 3011 N N . PHE A 1 399 ? 7.593 -7.127 -26.472 1.00 96.12 399 PHE A N 1
ATOM 3012 C CA . PHE A 1 399 ? 8.665 -8.037 -26.069 1.00 96.12 399 PHE A CA 1
ATOM 3013 C C . PHE A 1 399 ? 9.450 -7.526 -24.857 1.00 96.12 399 PHE A C 1
ATOM 3015 O O . PHE A 1 399 ? 9.609 -8.254 -23.878 1.00 96.12 399 PHE A O 1
ATOM 3022 N N . SER A 1 400 ? 9.921 -6.274 -24.897 1.00 96.06 400 SER A N 1
ATOM 3023 C CA . SER A 1 400 ? 10.685 -5.704 -23.783 1.00 96.06 400 SER A CA 1
ATOM 3024 C C . SER A 1 400 ? 9.847 -5.578 -22.510 1.00 96.06 400 SER A C 1
ATOM 3026 O O . SER A 1 400 ? 10.358 -5.866 -21.433 1.00 96.06 400 SER A O 1
ATOM 3028 N N . MET A 1 401 ? 8.570 -5.195 -22.626 1.00 93.19 401 MET A N 1
ATOM 3029 C CA . MET A 1 401 ? 7.646 -5.114 -21.492 1.00 93.19 401 MET A CA 1
ATOM 3030 C C . MET A 1 401 ? 7.421 -6.485 -20.856 1.00 93.19 401 MET A C 1
ATOM 3032 O O . MET A 1 401 ? 7.632 -6.623 -19.661 1.00 93.19 401 MET A O 1
ATOM 3036 N N . ILE A 1 402 ? 7.068 -7.506 -21.644 1.00 94.88 402 ILE A N 1
ATOM 3037 C CA . ILE A 1 402 ? 6.767 -8.847 -21.124 1.00 94.88 402 ILE A CA 1
ATOM 3038 C C . ILE A 1 402 ? 7.982 -9.437 -20.405 1.00 94.88 402 ILE A C 1
ATOM 3040 O O . ILE A 1 402 ? 7.866 -9.853 -19.256 1.00 94.88 402 ILE A O 1
ATOM 3044 N N . ILE A 1 403 ? 9.157 -9.437 -21.045 1.00 97.00 403 ILE A N 1
ATOM 3045 C CA . ILE A 1 403 ? 10.373 -10.002 -20.440 1.00 97.00 403 ILE A CA 1
ATOM 3046 C C . ILE A 1 403 ? 10.758 -9.230 -19.172 1.00 97.00 403 ILE A C 1
ATOM 3048 O O . ILE A 1 403 ? 11.063 -9.845 -18.152 1.00 97.00 403 ILE A O 1
ATOM 3052 N N . SER A 1 404 ? 10.724 -7.893 -19.215 1.00 96.12 404 SER A N 1
ATOM 3053 C CA . SER A 1 404 ? 11.050 -7.071 -18.046 1.00 96.12 404 SER A CA 1
ATOM 3054 C C . SER A 1 404 ? 10.072 -7.310 -16.896 1.00 96.12 404 SER A C 1
ATOM 3056 O O . SER A 1 404 ? 10.515 -7.432 -15.761 1.00 96.12 404 SER A O 1
ATOM 3058 N N . SER A 1 405 ? 8.767 -7.401 -17.170 1.00 91.62 405 SER A N 1
ATOM 3059 C CA . SER A 1 405 ? 7.735 -7.649 -16.157 1.00 91.62 405 SER A CA 1
ATOM 3060 C C . SER A 1 405 ? 7.831 -9.047 -15.551 1.00 91.62 405 SER A C 1
ATOM 3062 O O . SER A 1 405 ? 7.684 -9.181 -14.343 1.00 91.62 405 SER A O 1
ATOM 3064 N N . VAL A 1 406 ? 8.122 -10.077 -16.351 1.00 92.75 406 VAL A N 1
ATOM 3065 C CA . VAL A 1 406 ? 8.322 -11.445 -15.841 1.00 92.75 406 VAL A CA 1
ATOM 3066 C C . VAL A 1 406 ? 9.535 -11.505 -14.916 1.00 92.75 406 VAL A C 1
ATOM 3068 O O . VAL A 1 406 ? 9.442 -12.055 -13.824 1.00 92.75 406 VAL A O 1
ATOM 3071 N N . LEU A 1 407 ? 10.662 -10.910 -15.321 1.00 94.94 407 LEU A N 1
ATOM 3072 C CA . LEU A 1 407 ? 11.858 -10.864 -14.477 1.00 94.94 407 LEU A CA 1
ATOM 3073 C C . LEU A 1 407 ? 11.630 -10.035 -13.210 1.00 94.94 407 LEU A C 1
ATOM 3075 O O . LEU A 1 407 ? 12.103 -10.420 -12.148 1.00 94.94 407 LEU A O 1
ATOM 3079 N N . PHE A 1 408 ? 10.885 -8.932 -13.311 1.00 93.56 408 PHE A N 1
ATOM 3080 C CA . PHE A 1 408 ? 10.510 -8.113 -12.162 1.00 93.56 408 PHE A CA 1
ATOM 3081 C C . PHE A 1 408 ? 9.640 -8.887 -11.165 1.00 93.56 408 PHE A C 1
ATOM 3083 O O . PHE A 1 408 ? 9.902 -8.846 -9.968 1.00 93.56 408 PHE A O 1
ATOM 3090 N N . ALA A 1 409 ? 8.641 -9.626 -11.651 1.00 88.81 409 ALA A N 1
ATOM 3091 C CA . ALA A 1 409 ? 7.787 -10.459 -10.809 1.00 88.81 409 ALA A CA 1
ATOM 3092 C C . ALA A 1 409 ? 8.572 -11.610 -10.157 1.00 88.81 409 ALA A C 1
ATOM 3094 O O . ALA A 1 409 ? 8.376 -11.901 -8.985 1.00 88.81 409 ALA A O 1
ATOM 3095 N N . ALA A 1 410 ? 9.508 -12.231 -10.880 1.00 89.12 410 ALA A N 1
ATOM 3096 C CA . ALA A 1 410 ? 10.292 -13.355 -10.366 1.00 89.12 410 ALA A CA 1
ATOM 3097 C C . ALA A 1 410 ? 11.222 -12.987 -9.195 1.00 89.12 410 ALA A C 1
ATOM 3099 O O . ALA A 1 410 ? 11.547 -13.853 -8.387 1.00 89.12 410 ALA A O 1
ATOM 3100 N N . ILE A 1 411 ? 11.666 -11.729 -9.107 1.00 87.94 411 ILE A N 1
ATOM 3101 C CA . ILE A 1 411 ? 12.525 -11.256 -8.007 1.00 87.94 411 ILE A CA 1
ATOM 3102 C C . ILE A 1 411 ? 11.723 -10.738 -6.804 1.00 87.94 411 ILE A C 1
ATOM 3104 O O . ILE A 1 411 ? 12.308 -10.481 -5.756 1.00 87.94 411 ILE A O 1
ATOM 3108 N N . HIS A 1 412 ? 10.401 -10.623 -6.957 1.00 83.69 412 HIS A N 1
ATOM 3109 C CA . HIS A 1 412 ? 9.444 -10.279 -5.910 1.00 83.69 412 HIS A CA 1
ATOM 3110 C C . HIS A 1 412 ? 8.438 -11.427 -5.738 1.00 83.69 412 HIS A C 1
ATOM 3112 O O . HIS A 1 412 ? 7.256 -11.232 -6.033 1.00 83.69 412 HIS A O 1
ATOM 3118 N N . PRO A 1 413 ? 8.878 -12.638 -5.337 1.00 68.56 413 PRO A N 1
ATOM 3119 C CA . PRO A 1 413 ? 7.936 -13.710 -5.049 1.00 68.56 413 PRO A CA 1
ATOM 3120 C C . PRO A 1 413 ? 6.991 -13.229 -3.941 1.00 68.56 413 PRO A C 1
ATOM 3122 O O . PRO A 1 413 ? 7.450 -12.894 -2.848 1.00 68.56 413 PRO A O 1
ATOM 3125 N N . GLN A 1 414 ? 5.705 -13.107 -4.285 1.00 57.12 414 GLN A N 1
ATOM 3126 C CA . GLN A 1 414 ? 4.631 -12.806 -3.339 1.00 57.12 414 GLN A CA 1
ATOM 3127 C C . GLN A 1 414 ? 4.268 -14.042 -2.532 1.00 57.12 414 GLN A C 1
ATOM 3129 O O . GLN A 1 414 ? 4.297 -15.148 -3.125 1.00 57.12 414 GLN A O 1
#

Radius of gyration: 27.65 Å; chains: 1; bounding box: 70×52×74 Å